Protein AF-0000000084494307 (afdb_homodimer)

Solvent-accessible surface area (backbone atoms only — not comparable to full-atom values): 35939 Å² total; per-residue (Å²): 130,50,44,63,58,52,41,9,64,71,63,70,48,52,48,65,57,44,48,26,59,75,65,64,46,75,89,60,88,68,55,70,68,59,48,49,44,45,53,48,37,30,60,74,57,58,40,46,86,53,78,73,48,44,49,54,67,60,49,61,71,74,54,86,65,75,80,67,48,26,34,32,35,36,42,49,52,87,57,37,36,58,29,54,65,43,22,40,18,48,48,18,24,50,55,45,28,48,76,68,68,30,41,54,34,57,38,52,45,73,43,48,77,32,56,68,51,30,52,48,46,35,60,74,69,37,44,45,24,38,39,34,46,51,87,63,61,64,71,52,50,56,57,44,52,73,74,29,47,52,30,30,33,67,50,85,70,58,94,58,89,48,19,31,37,38,58,60,46,30,60,53,32,20,51,51,43,46,53,44,42,74,73,66,51,68,45,57,27,37,37,36,40,32,85,40,89,44,69,68,23,26,66,66,25,48,44,48,45,8,40,50,49,24,34,54,76,71,71,43,75,81,53,71,89,40,52,43,79,25,62,76,34,43,68,41,24,20,53,49,45,35,48,48,50,69,72,33,71,88,72,62,49,42,28,34,44,18,68,26,40,62,40,33,46,22,26,48,39,28,40,46,76,68,72,43,46,64,23,81,55,34,18,39,33,23,27,54,55,44,76,61,34,71,43,41,80,56,25,46,12,21,29,38,49,60,38,40,57,49,16,27,50,44,36,50,51,40,50,34,32,58,69,62,76,42,88,67,56,50,74,45,72,46,71,71,44,81,44,87,35,46,14,51,54,65,78,76,122,129,52,44,64,60,53,40,10,63,72,62,70,48,53,48,65,56,45,46,26,60,74,63,63,46,75,88,59,88,69,56,70,67,58,49,51,44,43,53,49,37,30,62,74,56,59,40,45,85,53,76,71,47,44,50,53,64,59,46,62,71,74,54,88,65,75,80,68,45,26,33,32,34,38,43,49,53,88,58,36,36,58,29,54,63,43,24,40,19,49,50,17,24,49,54,46,28,49,76,68,68,31,42,53,33,59,38,52,46,73,42,48,76,32,57,66,51,29,50,48,47,35,60,76,67,38,45,45,24,38,39,34,46,50,86,63,60,65,71,51,50,56,57,45,52,74,74,29,48,53,31,29,34,67,50,85,71,56,93,58,88,48,18,31,38,36,57,59,46,30,61,52,32,19,50,51,41,46,54,43,41,75,72,65,51,66,43,58,27,37,37,36,41,30,86,40,90,43,69,68,23,26,65,66,24,49,44,48,45,6,41,51,49,24,33,53,76,70,72,43,75,80,53,72,88,40,53,44,76,24,61,75,34,43,67,41,24,22,52,50,46,36,47,48,49,70,74,33,72,88,72,62,48,42,27,34,45,18,65,25,40,61,40,32,45,22,26,50,39,28,38,45,76,68,73,44,46,66,24,81,53,35,18,38,33,22,27,53,53,45,76,62,34,72,40,40,78,56,25,44,10,21,29,37,48,60,37,40,57,49,16,28,50,45,34,50,50,40,51,34,33,58,70,63,76,42,89,67,57,50,74,45,72,48,73,70,44,82,43,85,36,45,14,52,53,65,77,75,122

Structure (mmCIF, N/CA/C/O backbone):
data_AF-0000000084494307-model_v1
#
loop_
_entity.id
_entity.type
_entity.pdbx_description
1 polymer 'LacI family transcriptional regulator'
#
loop_
_atom_site.group_PDB
_atom_site.id
_atom_site.type_symbol
_atom_site.label_atom_id
_atom_site.label_alt_id
_atom_site.label_comp_id
_atom_site.label_asym_id
_atom_site.label_entity_id
_atom_site.label_seq_id
_atom_site.pdbx_PDB_ins_code
_atom_site.Cartn_x
_atom_site.Cartn_y
_atom_site.Cartn_z
_atom_site.occupancy
_atom_site.B_iso_or_equiv
_atom_site.auth_seq_id
_atom_site.auth_comp_id
_atom_site.auth_asym_id
_atom_site.auth_atom_id
_atom_site.pdbx_PDB_model_num
ATOM 1 N N . MET A 1 1 ? 38.875 29.766 -3.797 1 49.78 1 MET A N 1
ATOM 2 C CA . MET A 1 1 ? 37.5 29.375 -3.969 1 49.78 1 MET A CA 1
ATOM 3 C C . MET A 1 1 ? 37.125 29.266 -5.445 1 49.78 1 MET A C 1
ATOM 5 O O . MET A 1 1 ? 37.406 30.188 -6.219 1 49.78 1 MET A O 1
ATOM 9 N N . THR A 1 2 ? 36.844 28.109 -5.812 1 67.44 2 THR A N 1
ATOM 10 C CA . THR A 1 2 ? 36.562 27.875 -7.227 1 67.44 2 THR A CA 1
ATOM 11 C C . THR A 1 2 ? 35.281 28.594 -7.656 1 67.44 2 THR A C 1
ATOM 13 O O . THR A 1 2 ? 34.281 28.531 -6.953 1 67.44 2 THR A O 1
ATOM 16 N N . ARG A 1 3 ? 35.344 29.469 -8.562 1 73.38 3 ARG A N 1
ATOM 17 C CA . ARG A 1 3 ? 34.219 30.234 -9.117 1 73.38 3 ARG A CA 1
ATOM 18 C C . ARG A 1 3 ? 33.719 29.609 -10.43 1 73.38 3 ARG A C 1
ATOM 20 O O . ARG A 1 3 ? 34.406 28.75 -10.992 1 73.38 3 ARG A O 1
ATOM 27 N N . LEU A 1 4 ? 32.531 30.031 -10.766 1 77.62 4 LEU A N 1
ATOM 28 C CA . LEU A 1 4 ? 31.969 29.562 -12.031 1 77.62 4 LEU A CA 1
ATOM 29 C C . LEU A 1 4 ? 32.938 29.781 -13.18 1 77.62 4 LEU A C 1
ATOM 31 O O . LEU A 1 4 ? 33.062 28.953 -14.078 1 77.62 4 LEU A O 1
ATOM 35 N N . LYS A 1 5 ? 33.688 30.875 -13.062 1 79.06 5 LYS A N 1
ATOM 36 C CA . LYS A 1 5 ? 34.656 31.234 -14.094 1 79.06 5 LYS A CA 1
ATOM 37 C C . LYS A 1 5 ? 35.781 30.219 -14.164 1 79.06 5 LYS A C 1
ATOM 39 O O . LYS A 1 5 ? 36.25 29.891 -15.258 1 79.06 5 LYS A O 1
ATOM 44 N N . ASP A 1 6 ? 36.156 29.703 -13.039 1 80.5 6 ASP A N 1
ATOM 45 C CA . ASP A 1 6 ? 37.25 28.734 -12.992 1 80.5 6 ASP A CA 1
ATOM 46 C C . ASP A 1 6 ? 36.812 27.422 -13.648 1 80.5 6 ASP A C 1
ATOM 48 O O . ASP A 1 6 ? 37.594 26.797 -14.367 1 80.5 6 ASP A O 1
ATOM 52 N N . ILE A 1 7 ? 35.594 27.062 -13.422 1 80.44 7 ILE A N 1
ATOM 53 C CA . ILE A 1 7 ? 35.031 25.859 -14.016 1 80.44 7 ILE A CA 1
ATOM 54 C C . ILE A 1 7 ? 34.938 26.031 -15.531 1 80.44 7 ILE A C 1
ATOM 56 O O . ILE A 1 7 ? 35.25 25.125 -16.297 1 80.44 7 ILE A O 1
ATOM 60 N N . ALA A 1 8 ? 34.531 27.172 -15.922 1 82.88 8 ALA A N 1
ATOM 61 C CA . ALA A 1 8 ? 34.406 27.484 -17.344 1 82.88 8 ALA A CA 1
ATOM 62 C C . ALA A 1 8 ? 35.75 27.406 -18.047 1 82.88 8 ALA A C 1
ATOM 64 O O . ALA A 1 8 ? 35.844 26.828 -19.141 1 82.88 8 ALA A O 1
ATOM 65 N N . GLU A 1 9 ? 36.688 27.906 -17.406 1 83.5 9 GLU A N 1
ATOM 66 C CA . GLU A 1 9 ? 38.031 27.875 -17.953 1 83.5 9 GLU A CA 1
ATOM 67 C C . GLU A 1 9 ? 38.594 26.453 -18 1 83.5 9 GLU A C 1
ATOM 69 O O . GLU A 1 9 ? 39.25 26.062 -18.953 1 83.5 9 GLU A O 1
ATOM 74 N N . TYR A 1 10 ? 38.219 25.734 -16.984 1 81.31 10 TYR A N 1
ATOM 75 C CA . TYR A 1 10 ? 38.688 24.375 -16.844 1 81.31 10 TYR A CA 1
ATOM 76 C C . TYR A 1 10 ? 38.094 23.469 -17.922 1 81.31 10 TYR A C 1
ATOM 78 O O . TYR A 1 10 ? 38.781 22.609 -18.484 1 81.31 10 TYR A O 1
ATOM 86 N N . VAL A 1 11 ? 36.812 23.641 -18.25 1 82.69 11 VAL A N 1
ATOM 87 C CA . VAL A 1 11 ? 36.062 22.797 -19.188 1 82.69 11 VAL A CA 1
ATOM 88 C C . VAL A 1 11 ? 36.156 23.375 -20.594 1 82.69 11 VAL A C 1
ATOM 90 O O . VAL A 1 11 ? 35.969 22.656 -21.578 1 82.69 11 VAL A O 1
ATOM 93 N N . GLY A 1 12 ? 36.5 24.688 -20.734 1 86.56 12 GLY A N 1
ATOM 94 C CA . GLY A 1 12 ? 36.594 25.359 -22.016 1 86.56 12 GLY A CA 1
ATOM 95 C C . GLY A 1 12 ? 35.25 25.797 -22.562 1 86.56 12 GLY A C 1
ATOM 96 O O . GLY A 1 12 ? 35 25.719 -23.766 1 86.56 12 GLY A O 1
ATOM 97 N N . VAL A 1 13 ? 34.375 26.062 -21.688 1 84.25 13 VAL A N 1
ATOM 98 C CA . VAL A 1 13 ? 33.062 26.547 -22.109 1 84.25 13 VAL A CA 1
ATOM 99 C C . VAL A 1 13 ? 32.812 27.922 -21.484 1 84.25 13 VAL A C 1
ATOM 101 O O . VAL A 1 13 ? 33.594 28.406 -20.672 1 84.25 13 VAL A O 1
ATOM 104 N N . SER A 1 14 ? 31.781 28.578 -21.922 1 82.12 14 SER A N 1
ATOM 105 C CA . SER A 1 14 ? 31.453 29.891 -21.391 1 82.12 14 SER A CA 1
ATOM 106 C C . SER A 1 14 ? 30.922 29.797 -19.969 1 82.12 14 SER A C 1
ATOM 108 O O . SER A 1 14 ? 30.406 28.766 -19.562 1 82.12 14 SER A O 1
ATOM 110 N N . ILE A 1 15 ? 31.078 30.859 -19.125 1 80.25 15 ILE A N 1
ATOM 111 C CA . ILE A 1 15 ? 30.562 30.938 -17.766 1 80.25 15 ILE A CA 1
ATOM 112 C C . ILE A 1 15 ? 29.047 30.734 -17.781 1 80.25 15 ILE A C 1
ATOM 114 O O . ILE A 1 15 ? 28.484 30.078 -16.906 1 80.25 15 ILE A O 1
ATOM 118 N N . SER A 1 16 ? 28.438 31.141 -18.781 1 77.88 16 SER A N 1
ATOM 119 C CA . SER A 1 16 ? 26.984 31 -18.922 1 77.88 16 SER A CA 1
ATOM 120 C C . SER A 1 16 ? 26.578 29.547 -19.109 1 77.88 16 SER A C 1
ATOM 122 O O . SER A 1 16 ? 25.562 29.094 -18.578 1 77.88 16 SER A O 1
ATOM 124 N N . THR A 1 17 ? 27.375 28.812 -19.844 1 79.19 17 THR A N 1
ATOM 125 C CA . THR A 1 17 ? 27.109 27.406 -20.062 1 79.19 17 THR A CA 1
ATOM 126 C C . THR A 1 17 ? 27.25 26.609 -18.766 1 79.19 17 THR A C 1
ATOM 128 O O . THR A 1 17 ? 26.422 25.75 -18.453 1 79.19 17 THR A O 1
ATOM 131 N N . VAL A 1 18 ? 28.344 26.984 -18 1 77.69 18 VAL A N 1
ATOM 132 C CA . VAL A 1 18 ? 28.562 26.312 -16.719 1 77.69 18 VAL A CA 1
ATOM 133 C C . VAL A 1 18 ? 27.406 26.641 -15.758 1 77.69 18 VAL A C 1
ATOM 135 O O . VAL A 1 18 ? 26.875 25.75 -15.102 1 77.69 18 VAL A O 1
ATOM 138 N N . SER A 1 19 ? 27.016 27.859 -15.734 1 72.31 19 SER A N 1
ATOM 139 C CA . SER A 1 19 ? 25.906 28.297 -14.883 1 72.31 19 SER A CA 1
ATOM 140 C C . SER A 1 19 ? 24.609 27.594 -15.242 1 72.31 19 SER A C 1
ATOM 142 O O . SER A 1 19 ? 23.875 27.141 -14.367 1 72.31 19 SER A O 1
ATOM 144 N N . ARG A 1 20 ? 24.469 27.453 -16.469 1 72.69 20 ARG A N 1
ATOM 145 C CA . ARG A 1 20 ? 23.234 26.812 -16.953 1 72.69 20 ARG A CA 1
ATOM 146 C C . ARG A 1 20 ? 23.203 25.344 -16.562 1 72.69 20 ARG A C 1
ATOM 148 O O . ARG A 1 20 ? 22.172 24.828 -16.156 1 72.69 20 ARG A O 1
ATOM 155 N N . VAL A 1 21 ? 24.328 24.766 -16.75 1 72.19 21 VAL A N 1
ATOM 156 C CA . VAL A 1 21 ? 24.406 23.344 -16.438 1 72.19 21 VAL A CA 1
ATOM 157 C C . VAL A 1 21 ? 24.266 23.141 -14.93 1 72.19 21 VAL A C 1
ATOM 159 O O . VAL A 1 21 ? 23.531 22.25 -14.492 1 72.19 21 VAL A O 1
ATOM 162 N N . ILE A 1 22 ? 24.906 24.062 -14.18 1 67.62 22 ILE A N 1
ATOM 163 C CA . ILE A 1 22 ? 24.922 23.953 -12.727 1 67.62 22 ILE A CA 1
ATOM 164 C C . ILE A 1 22 ? 23.547 24.312 -12.164 1 67.62 22 ILE A C 1
ATOM 166 O O . ILE A 1 22 ? 23.078 23.688 -11.211 1 67.62 22 ILE A O 1
ATOM 170 N N . GLN A 1 23 ? 22.953 25.203 -12.891 1 62.12 23 GLN A N 1
ATOM 171 C CA . GLN A 1 23 ? 21.641 25.672 -12.469 1 62.12 23 GLN A CA 1
ATOM 172 C C . GLN A 1 23 ? 20.531 24.859 -13.141 1 62.12 23 GLN A C 1
ATOM 174 O O . GLN A 1 23 ? 19.344 25.141 -12.961 1 62.12 23 GLN A O 1
ATOM 179 N N . ASN A 1 24 ? 20.875 23.828 -13.836 1 56.88 24 ASN A N 1
ATOM 180 C CA . ASN A 1 24 ? 19.984 22.953 -14.594 1 56.88 24 ASN A CA 1
ATOM 181 C C . ASN A 1 24 ? 19.016 23.75 -15.445 1 56.88 24 ASN A C 1
ATOM 183 O O . ASN A 1 24 ? 17.812 23.438 -15.492 1 56.88 24 ASN A O 1
ATOM 187 N N . ASP A 1 25 ? 19.469 24.797 -15.906 1 57.47 25 ASP A N 1
ATOM 188 C CA . ASP A 1 25 ? 18.703 25.609 -16.844 1 57.47 25 ASP A CA 1
ATOM 189 C C . ASP A 1 25 ? 18.578 24.906 -18.203 1 57.47 25 ASP A C 1
ATOM 191 O O . ASP A 1 25 ? 19.578 24.688 -18.875 1 57.47 25 ASP A O 1
ATOM 195 N N . GLN A 1 26 ? 17.406 24.344 -18.531 1 50.12 26 GLN A N 1
ATOM 196 C CA . GLN A 1 26 ? 17.172 23.578 -19.766 1 50.12 26 GLN A CA 1
ATOM 197 C C . GLN A 1 26 ? 16.828 24.516 -20.922 1 50.12 26 GLN A C 1
ATOM 199 O O . GLN A 1 26 ? 16.391 24.047 -21.984 1 50.12 26 GLN A O 1
ATOM 204 N N . THR A 1 27 ? 16.844 25.75 -20.859 1 56.22 27 THR A N 1
ATOM 205 C CA . THR A 1 27 ? 16.438 26.672 -21.922 1 56.22 27 THR A CA 1
ATOM 206 C C . THR A 1 27 ? 17.344 26.516 -23.141 1 56.22 27 THR A C 1
ATOM 208 O O . THR A 1 27 ? 16.906 26.797 -24.266 1 56.22 27 THR A O 1
ATOM 211 N N . ARG A 1 28 ? 18.656 26.156 -22.984 1 61.41 28 ARG A N 1
ATOM 212 C CA . ARG A 1 28 ? 19.531 25.844 -24.094 1 61.41 28 ARG A CA 1
ATOM 213 C C . ARG A 1 28 ? 20.234 24.516 -23.891 1 61.41 28 ARG A C 1
ATOM 215 O O . ARG A 1 28 ? 20.781 24.25 -22.828 1 61.41 28 ARG A O 1
ATOM 222 N N . ASN A 1 29 ? 20.078 23.578 -24.844 1 59.19 29 ASN A N 1
ATOM 223 C CA . ASN A 1 29 ? 20.594 22.203 -24.766 1 59.19 29 ASN A CA 1
ATOM 224 C C . ASN A 1 29 ? 22.109 22.188 -24.688 1 59.19 29 ASN A C 1
ATOM 226 O O . ASN A 1 29 ? 22.797 22.734 -25.562 1 59.19 29 ASN A O 1
ATOM 230 N N . VAL A 1 30 ? 22.672 21.953 -23.562 1 70.69 30 VAL A N 1
ATOM 231 C CA . VAL A 1 30 ? 24.094 21.625 -23.469 1 70.69 30 VAL A CA 1
ATOM 232 C C . VAL A 1 30 ? 24.281 20.125 -23.672 1 70.69 30 VAL A C 1
ATOM 234 O O . VAL A 1 30 ? 23.547 19.312 -23.109 1 70.69 30 VAL A O 1
ATOM 237 N N . ASN A 1 31 ? 25.062 19.75 -24.672 1 73.62 31 ASN A N 1
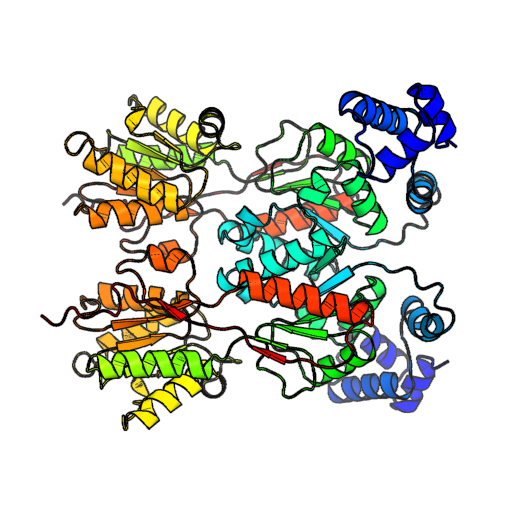ATOM 238 C CA . ASN A 1 31 ? 25.281 18.344 -25 1 73.62 31 ASN A CA 1
ATOM 239 C C . ASN A 1 31 ? 25.75 17.547 -23.781 1 73.62 31 ASN A C 1
ATOM 241 O O . ASN A 1 31 ? 26.375 18.094 -22.875 1 73.62 31 ASN A O 1
ATOM 245 N N . GLN A 1 32 ? 25.359 16.375 -23.703 1 70.94 32 GLN A N 1
ATOM 246 C CA . GLN A 1 32 ? 25.578 15.477 -22.562 1 70.94 32 GLN A CA 1
ATOM 247 C C . GLN A 1 32 ? 27.062 15.375 -22.234 1 70.94 32 GLN A C 1
ATOM 249 O O . GLN A 1 32 ? 27.438 15.297 -21.062 1 70.94 32 GLN A O 1
ATOM 254 N N . GLU A 1 33 ? 27.906 15.461 -23.25 1 74.31 33 GLU A N 1
ATOM 255 C CA . GLU A 1 33 ? 29.344 15.375 -23.031 1 74.31 33 GLU A CA 1
ATOM 256 C C . GLU A 1 33 ? 29.875 16.594 -22.281 1 74.31 33 GLU A C 1
ATOM 258 O O . GLU A 1 33 ? 30.672 16.453 -21.344 1 74.31 33 GLU A O 1
ATOM 263 N N . THR A 1 34 ? 29.406 17.719 -22.672 1 77.81 34 THR A N 1
ATOM 264 C CA . THR A 1 34 ? 29.812 18.969 -22.016 1 77.81 34 THR A CA 1
ATOM 265 C C . THR A 1 34 ? 29.266 19.031 -20.594 1 77.81 34 THR A C 1
ATOM 267 O O . THR A 1 34 ? 29.969 19.453 -19.672 1 77.81 34 THR A O 1
ATOM 270 N N . LYS A 1 35 ? 28.109 18.578 -20.406 1 75.31 35 LYS A N 1
ATOM 271 C CA . LYS A 1 35 ? 27.516 18.5 -19.078 1 75.31 35 LYS A CA 1
ATOM 272 C C . LYS A 1 35 ? 28.344 17.625 -18.141 1 75.31 35 LYS A C 1
ATOM 274 O O . LYS A 1 35 ? 28.609 18 -17 1 75.31 35 LYS A O 1
ATOM 279 N N . ALA A 1 36 ? 28.781 16.547 -18.688 1 71.5 36 ALA A N 1
ATOM 280 C CA . ALA A 1 36 ? 29.594 15.625 -17.906 1 71.5 36 ALA A CA 1
ATOM 281 C C . ALA A 1 36 ? 30.938 16.266 -17.531 1 71.5 36 ALA A C 1
ATOM 283 O O . ALA A 1 36 ? 31.391 16.141 -16.406 1 71.5 36 ALA A O 1
ATOM 284 N N . LYS A 1 37 ? 31.531 16.969 -18.438 1 77.38 37 LYS A N 1
ATOM 285 C CA . LYS A 1 37 ? 32.812 17.625 -18.203 1 77.38 37 LYS A CA 1
ATOM 286 C C . LYS A 1 37 ? 32.688 18.719 -17.156 1 77.38 37 LYS A C 1
ATOM 288 O O . LYS A 1 37 ? 33.562 18.891 -16.312 1 77.38 37 LYS A O 1
ATOM 293 N N . ILE A 1 38 ? 31.594 19.391 -17.234 1 76.25 38 ILE A N 1
ATOM 294 C CA . ILE A 1 38 ? 31.359 20.469 -16.281 1 76.25 38 ILE A CA 1
ATOM 295 C C . ILE A 1 38 ? 31.188 19.891 -14.875 1 76.25 38 ILE A C 1
ATOM 297 O O . ILE A 1 38 ? 31.812 20.375 -13.922 1 76.25 38 ILE A O 1
ATOM 301 N N . TRP A 1 39 ? 30.516 18.891 -14.844 1 72 39 TRP A N 1
ATOM 302 C CA . TRP A 1 39 ? 30.266 18.297 -13.531 1 72 39 TRP A CA 1
ATOM 303 C C . TRP A 1 39 ? 31.531 17.641 -12.992 1 72 39 TRP A C 1
ATOM 305 O O . TRP A 1 39 ? 31.812 17.703 -11.789 1 72 39 TRP A O 1
ATOM 315 N N . GLU A 1 40 ? 32.344 17.109 -13.852 1 70.94 40 GLU A N 1
ATOM 316 C CA . GLU A 1 40 ? 33.656 16.609 -13.477 1 70.94 40 GLU A CA 1
ATOM 317 C C . GLU A 1 40 ? 34.562 17.719 -12.961 1 70.94 40 GLU A C 1
ATOM 319 O O . GLU A 1 40 ? 35.25 17.547 -11.969 1 70.94 40 GLU A O 1
ATOM 324 N N . ALA A 1 41 ? 34.531 18.844 -13.562 1 73.19 41 ALA A N 1
ATOM 325 C CA . ALA A 1 41 ? 35.344 20 -13.164 1 73.19 41 ALA A CA 1
ATOM 326 C C . ALA A 1 41 ? 34.844 20.547 -11.82 1 73.19 41 ALA A C 1
ATOM 328 O O . ALA A 1 41 ? 35.656 20.953 -10.984 1 73.19 41 ALA A O 1
ATOM 329 N N . VAL A 1 42 ? 33.594 20.578 -11.695 1 68.44 42 VAL A N 1
ATOM 330 C CA . VAL A 1 42 ? 33 21.031 -10.438 1 68.44 42 VAL A CA 1
ATOM 331 C C . VAL A 1 42 ? 33.531 20.156 -9.289 1 68.44 42 VAL A C 1
ATOM 333 O O . VAL A 1 42 ? 33.906 20.672 -8.234 1 68.44 42 VAL A O 1
ATOM 336 N N . LYS A 1 43 ? 33.656 18.938 -9.609 1 61.78 43 LYS A N 1
ATOM 337 C CA . LYS A 1 43 ? 34.188 17.969 -8.648 1 61.78 43 LYS A CA 1
ATOM 338 C C . LYS A 1 43 ? 35.656 18.172 -8.398 1 61.78 43 LYS A C 1
ATOM 340 O O . LYS A 1 43 ? 36.125 18.219 -7.25 1 61.78 43 LYS A O 1
ATOM 345 N N . GLU A 1 44 ? 36.312 18.297 -9.398 1 66.75 44 GLU A N 1
ATOM 346 C CA . GLU A 1 44 ? 37.781 18.359 -9.336 1 66.75 44 GLU A CA 1
ATOM 347 C C . GLU A 1 44 ? 38.25 19.688 -8.734 1 66.75 44 GLU A C 1
ATOM 349 O O . GLU A 1 44 ? 39.219 19.719 -7.988 1 66.75 44 GLU A O 1
ATOM 354 N N . LEU A 1 45 ? 37.5 20.766 -9.047 1 67.38 45 LEU A N 1
ATOM 355 C CA . LEU A 1 45 ? 37.906 22.094 -8.609 1 67.38 45 LEU A CA 1
ATOM 356 C C . LEU A 1 45 ? 37.25 22.484 -7.305 1 67.38 45 LEU A C 1
ATOM 358 O O . LEU A 1 45 ? 37.531 23.531 -6.734 1 67.38 45 LEU A O 1
ATOM 362 N N . GLY A 1 46 ? 36.406 21.578 -6.941 1 56.66 46 GLY A N 1
ATOM 363 C CA . GLY A 1 46 ? 35.75 21.766 -5.66 1 56.66 46 GLY A CA 1
ATOM 364 C C . GLY A 1 46 ? 34.719 22.891 -5.668 1 56.66 46 GLY A C 1
ATOM 365 O O . GLY A 1 46 ? 34.594 23.625 -4.684 1 56.66 46 GLY A O 1
ATOM 366 N N . TYR A 1 47 ? 34.219 23.172 -6.832 1 58.22 47 TYR A N 1
ATOM 367 C CA . TYR A 1 47 ? 33.25 24.25 -6.945 1 58.22 47 TYR A CA 1
ATOM 368 C C . TYR A 1 47 ? 31.906 23.828 -6.328 1 58.22 47 TYR A C 1
ATOM 370 O O . TYR A 1 47 ? 31.391 22.75 -6.605 1 58.22 47 TYR A O 1
ATOM 378 N N . VAL A 1 48 ? 31.578 24.625 -5.441 1 50.28 48 VAL A N 1
ATOM 379 C CA . VAL A 1 48 ? 30.266 24.422 -4.816 1 50.28 48 VAL A CA 1
ATOM 380 C C . VAL A 1 48 ? 29.297 25.5 -5.293 1 50.28 48 VAL A C 1
ATOM 382 O O . VAL A 1 48 ? 29.531 26.688 -5.074 1 50.28 48 VAL A O 1
ATOM 385 N N . PRO A 1 49 ? 28.469 25.297 -6.234 1 45.31 49 PRO A N 1
ATOM 386 C CA . PRO A 1 49 ? 27.656 26.312 -6.902 1 45.31 49 PRO A CA 1
ATOM 387 C C . PRO A 1 49 ? 27.047 27.328 -5.926 1 45.31 49 PRO A C 1
ATOM 389 O O . PRO A 1 49 ? 27.094 28.531 -6.184 1 45.31 49 PRO A O 1
ATOM 392 N N . ASN A 1 50 ? 25.891 27.094 -5.289 1 41.41 50 ASN A N 1
ATOM 393 C CA . ASN A 1 50 ? 25.094 28.078 -4.559 1 41.41 50 ASN A CA 1
ATOM 394 C C . ASN A 1 50 ? 25.719 28.406 -3.213 1 41.41 50 ASN A C 1
ATOM 396 O O . ASN A 1 50 ? 26.484 27.609 -2.656 1 41.41 50 ASN A O 1
ATOM 400 N N . LYS A 1 51 ? 25.641 29.719 -2.74 1 39.09 51 LYS A N 1
ATOM 401 C CA . LYS A 1 51 ? 26.125 30.281 -1.484 1 39.09 51 LYS A CA 1
ATOM 402 C C . LYS A 1 51 ? 25.969 29.281 -0.338 1 39.09 51 LYS A C 1
ATOM 404 O O . LYS A 1 51 ? 26.828 29.188 0.533 1 39.09 51 LYS A O 1
ATOM 409 N N . HIS A 1 52 ? 24.875 28.594 -0.313 1 35.97 52 HIS A N 1
ATOM 410 C CA . HIS A 1 52 ? 24.578 27.688 0.792 1 35.97 52 HIS A CA 1
ATOM 411 C C . HIS A 1 52 ? 25.422 26.422 0.71 1 35.97 52 HIS A C 1
ATOM 413 O O . HIS A 1 52 ? 25.828 25.875 1.737 1 35.97 52 HIS A O 1
ATOM 419 N N . ALA A 1 53 ? 25.891 25.938 -0.423 1 38.19 53 ALA A N 1
ATOM 420 C CA . ALA A 1 53 ? 26.828 24.844 -0.651 1 38.19 53 ALA A CA 1
ATOM 421 C C . ALA A 1 53 ? 28.25 25.25 -0.24 1 38.19 53 ALA A C 1
ATOM 423 O O . ALA A 1 53 ? 29.016 24.422 0.265 1 38.19 53 ALA A O 1
ATOM 424 N N . ARG A 1 54 ? 28.609 26.375 -0.439 1 39.12 54 ARG A N 1
ATOM 425 C CA . ARG A 1 54 ? 29.891 26.891 0.036 1 39.12 54 ARG A CA 1
ATOM 426 C C . ARG A 1 54 ? 30.016 26.75 1.55 1 39.12 54 ARG A C 1
ATOM 428 O O . ARG A 1 54 ? 31.094 26.484 2.072 1 39.12 54 ARG A O 1
ATOM 435 N N . ASN A 1 55 ? 28.938 27.109 2.234 1 35.41 55 ASN A N 1
ATOM 436 C CA . ASN A 1 55 ? 28.969 26.922 3.68 1 35.41 55 ASN A CA 1
ATOM 437 C C . ASN A 1 55 ? 29.094 25.453 4.047 1 35.41 55 ASN A C 1
ATOM 439 O O . ASN A 1 55 ? 29.484 25.109 5.168 1 35.41 55 ASN A O 1
ATOM 443 N N . LEU A 1 56 ? 28.828 24.547 3.146 1 34 56 LEU A N 1
ATOM 444 C CA . LEU A 1 56 ? 28.953 23.109 3.402 1 34 56 LEU A CA 1
ATOM 445 C C . LEU A 1 56 ? 30.422 22.688 3.457 1 34 56 LEU A C 1
ATOM 447 O O . LEU A 1 56 ? 30.797 21.859 4.285 1 34 56 LEU A O 1
ATOM 451 N N . VAL A 1 57 ? 31.234 23.109 2.568 1 36.16 57 VAL A N 1
ATOM 452 C CA . VAL A 1 57 ? 32.656 22.781 2.646 1 36.16 57 VAL A CA 1
ATOM 453 C C . VAL A 1 57 ? 33.281 23.469 3.857 1 36.16 57 VAL A C 1
ATOM 455 O O . VAL A 1 57 ? 34.125 22.891 4.531 1 36.16 57 VAL A O 1
ATOM 458 N N . ALA A 1 58 ? 33.094 24.766 4.109 1 36.31 58 ALA A N 1
ATOM 459 C CA . ALA A 1 58 ? 33.656 25.438 5.281 1 36.31 58 ALA A CA 1
ATOM 460 C C . ALA A 1 58 ? 33.031 24.891 6.566 1 36.31 58 ALA A C 1
ATOM 462 O O . ALA A 1 58 ? 33.656 24.969 7.637 1 36.31 58 ALA A O 1
ATOM 463 N N . ASN A 1 59 ? 31.75 24.562 6.594 1 34.34 59 ASN A N 1
ATOM 464 C CA . ASN A 1 59 ? 31.219 23.984 7.82 1 34.34 59 ASN A CA 1
ATOM 465 C C . ASN A 1 59 ? 31.797 22.594 8.07 1 34.34 59 ASN A C 1
ATOM 467 O O . ASN A 1 59 ? 31.328 21.859 8.945 1 34.34 59 ASN A O 1
ATOM 471 N N . LYS A 1 60 ? 32.562 22.047 7.32 1 36.16 60 LYS A N 1
ATOM 472 C CA . LYS A 1 60 ? 33.344 20.922 7.793 1 36.16 60 LYS A CA 1
ATOM 473 C C . LYS A 1 60 ? 34.031 21.25 9.109 1 36.16 60 LYS A C 1
ATOM 475 O O . LYS A 1 60 ? 34.188 20.391 9.977 1 36.16 60 LYS A O 1
ATOM 480 N N . GLN A 1 61 ? 35 22.219 9.148 1 35.25 61 GLN A N 1
ATOM 481 C CA . GLN A 1 61 ? 35.906 22.422 10.281 1 35.25 61 GLN A CA 1
ATOM 482 C C . GLN A 1 61 ? 35.125 22.875 11.516 1 35.25 61 GLN A C 1
ATOM 484 O O . GLN A 1 61 ? 35.406 22.453 12.633 1 35.25 61 GLN A O 1
ATOM 489 N N . GLU A 1 62 ? 34.719 24.188 11.695 1 36.5 62 GLU A N 1
ATOM 490 C CA . GLU A 1 62 ? 34.156 24.609 12.984 1 36.5 62 GLU A CA 1
ATOM 491 C C . GLU A 1 62 ? 32.781 23.984 13.211 1 36.5 62 GLU A C 1
ATOM 493 O O . GLU A 1 62 ? 31.797 24.406 12.609 1 36.5 62 GLU A O 1
ATOM 498 N N . LYS A 1 63 ? 32.531 22.812 13.367 1 40.62 63 LYS A N 1
ATOM 499 C CA . LYS A 1 63 ? 31.516 21.875 13.82 1 40.62 63 LYS A CA 1
ATOM 500 C C . LYS A 1 63 ? 30.531 22.547 14.766 1 40.62 63 LYS A C 1
ATOM 502 O O . LYS A 1 63 ? 30.547 22.281 15.969 1 40.62 63 LYS A O 1
ATOM 507 N N . ASN A 1 64 ? 30.562 23.672 15.047 1 39.44 64 ASN A N 1
ATOM 508 C CA . ASN A 1 64 ? 29.5 24.031 15.984 1 39.44 64 ASN A CA 1
ATOM 509 C C . ASN A 1 64 ? 28.156 23.469 15.555 1 39.44 64 ASN A C 1
ATOM 511 O O . ASN A 1 64 ? 27.375 24.156 14.906 1 39.44 64 ASN A O 1
ATOM 515 N N . SER A 1 65 ? 28.062 22.203 14.766 1 49.44 65 SER A N 1
ATOM 516 C CA . SER A 1 65 ? 27.359 21.297 13.859 1 49.44 65 SER A CA 1
ATOM 517 C C . SER A 1 65 ? 25.969 20.938 14.391 1 49.44 65 SER A C 1
ATOM 519 O O . SER A 1 65 ? 25.844 20.078 15.266 1 49.44 65 SER A O 1
ATOM 521 N N . ILE A 1 66 ? 25.172 21.781 14.539 1 61.69 66 ILE A N 1
ATOM 522 C CA . ILE A 1 66 ? 23.828 21.531 15.062 1 61.69 66 ILE A CA 1
ATOM 523 C C . ILE A 1 66 ? 23.188 20.391 14.266 1 61.69 66 ILE A C 1
ATOM 525 O O . ILE A 1 66 ? 23.031 20.484 13.047 1 61.69 66 ILE A O 1
ATOM 529 N N . ARG A 1 67 ? 23.172 19.203 14.914 1 79.5 67 ARG A N 1
ATOM 530 C CA . ARG A 1 67 ? 22.469 18.047 14.375 1 79.5 67 ARG A CA 1
ATOM 531 C C . ARG A 1 67 ? 21.047 18.406 13.953 1 79.5 67 ARG A C 1
ATOM 533 O O . ARG A 1 67 ? 20.344 19.109 14.68 1 79.5 67 ARG A O 1
ATOM 540 N N . THR A 1 68 ? 20.797 18.078 12.609 1 79.25 68 THR A N 1
ATOM 541 C CA . THR A 1 68 ? 19.438 18.344 12.125 1 79.25 68 THR A CA 1
ATOM 542 C C . THR A 1 68 ? 18.516 17.188 12.453 1 79.25 68 THR A C 1
ATOM 544 O O . THR A 1 68 ? 17.297 17.328 12.398 1 79.25 68 THR A O 1
ATOM 547 N N . MET A 1 69 ? 19.031 16.047 12.75 1 85.94 69 MET A N 1
ATOM 548 C CA . MET A 1 69 ? 18.312 14.828 13.078 1 85.94 69 MET A CA 1
ATOM 549 C C . MET A 1 69 ? 17.375 14.422 11.945 1 85.94 69 MET A C 1
ATOM 551 O O . MET A 1 69 ? 16.219 14.047 12.188 1 85.94 69 MET A O 1
ATOM 555 N N . LYS A 1 70 ? 17.906 14.586 10.672 1 85.75 70 LYS A N 1
ATOM 556 C CA . LYS A 1 70 ? 17.094 14.273 9.492 1 85.75 70 LYS A CA 1
ATOM 557 C C . LYS A 1 70 ? 17.75 13.164 8.656 1 85.75 70 LYS A C 1
ATOM 559 O O . LYS A 1 70 ? 18.938 13.227 8.352 1 85.75 70 LYS A O 1
ATOM 564 N N . ILE A 1 71 ? 16.922 12.18 8.398 1 90.31 71 ILE A N 1
ATOM 565 C CA . ILE A 1 71 ? 17.359 11.094 7.523 1 90.31 71 ILE A CA 1
ATOM 566 C C . ILE A 1 71 ? 16.547 11.117 6.23 1 90.31 71 ILE A C 1
ATOM 568 O O . ILE A 1 71 ? 15.328 11.312 6.254 1 90.31 71 ILE A O 1
ATOM 572 N N . GLY A 1 72 ? 17.25 11.055 5.105 1 85.5 72 GLY A N 1
ATOM 573 C CA . GLY A 1 72 ? 16.578 10.992 3.82 1 85.5 72 GLY A CA 1
ATOM 574 C C . GLY A 1 72 ? 16.266 9.57 3.381 1 85.5 72 GLY A C 1
ATOM 575 O O . GLY A 1 72 ? 17.031 8.648 3.684 1 85.5 72 GLY A O 1
ATOM 576 N N . TRP A 1 73 ? 15.125 9.492 2.777 1 81.19 73 TRP A N 1
ATOM 577 C CA . TRP A 1 73 ? 14.711 8.234 2.164 1 81.19 73 TRP A CA 1
ATOM 578 C C . TRP A 1 73 ? 14.43 8.422 0.675 1 81.19 73 TRP A C 1
ATOM 580 O O . TRP A 1 73 ? 13.68 9.32 0.285 1 81.19 73 TRP A O 1
ATOM 590 N N . VAL A 1 74 ? 15.203 7.609 -0.106 1 73.31 74 VAL A N 1
ATOM 591 C CA . VAL A 1 74 ? 15.016 7.68 -1.551 1 73.31 74 VAL A CA 1
ATOM 592 C C . VAL A 1 74 ? 14.281 6.43 -2.039 1 73.31 74 VAL A C 1
ATOM 594 O O . VAL A 1 74 ? 14.773 5.312 -1.877 1 73.31 74 VAL A O 1
ATOM 597 N N . ALA A 1 75 ? 13.07 6.543 -2.266 1 62 75 ALA A N 1
ATOM 598 C CA . ALA A 1 75 ? 12.32 5.438 -2.85 1 62 75 ALA A CA 1
ATOM 599 C C . ALA A 1 75 ? 11.586 5.883 -4.113 1 62 75 ALA A C 1
ATOM 601 O O . ALA A 1 75 ? 11.141 7.027 -4.211 1 62 75 ALA A O 1
ATOM 602 N N . ASN A 1 76 ? 11.836 5.105 -5.211 1 54.66 76 ASN A N 1
ATOM 603 C CA . ASN A 1 76 ? 10.93 5.363 -6.32 1 54.66 76 ASN A CA 1
ATOM 604 C C . ASN A 1 76 ? 9.477 5.102 -5.934 1 54.66 76 ASN A C 1
ATOM 606 O O . ASN A 1 76 ? 9.094 3.959 -5.66 1 54.66 76 ASN A O 1
ATOM 610 N N . PRO A 1 77 ? 8.75 6.164 -5.578 1 48.94 77 PRO A N 1
ATOM 611 C CA . PRO A 1 77 ? 7.379 6.023 -5.086 1 48.94 77 PRO A CA 1
ATOM 612 C C . PRO A 1 77 ? 6.512 5.156 -6 1 48.94 77 PRO A C 1
ATOM 614 O O . PRO A 1 77 ? 5.586 4.492 -5.527 1 48.94 77 PRO A O 1
ATOM 617 N N . LYS A 1 78 ? 6.742 5.246 -7.371 1 50.03 78 LYS A N 1
ATOM 618 C CA . LYS A 1 78 ? 5.828 4.562 -8.281 1 50.03 78 LYS A CA 1
ATOM 619 C C . LYS A 1 78 ? 5.734 3.074 -7.953 1 50.03 78 LYS A C 1
ATOM 621 O O . LYS A 1 78 ? 4.691 2.451 -8.164 1 50.03 78 LYS A O 1
ATOM 626 N N . GLN A 1 79 ? 6.785 2.643 -7.504 1 52.72 79 GLN A N 1
ATOM 627 C CA . GLN A 1 79 ? 6.789 1.208 -7.242 1 52.72 79 GLN A CA 1
ATOM 628 C C . GLN A 1 79 ? 6.617 0.92 -5.754 1 52.72 79 GLN A C 1
ATOM 630 O O . GLN A 1 79 ? 5.836 0.045 -5.371 1 52.72 79 GLN A O 1
ATOM 635 N N . ALA A 1 80 ? 7.305 1.75 -5 1 47.03 80 ALA A N 1
ATOM 636 C CA . ALA A 1 80 ? 7.441 1.425 -3.584 1 47.03 80 ALA A CA 1
ATOM 637 C C . ALA A 1 80 ? 6.145 1.701 -2.83 1 47.03 80 ALA A C 1
ATOM 639 O O . ALA A 1 80 ? 5.727 0.903 -1.988 1 47.03 80 ALA A O 1
ATOM 640 N N . GLU A 1 81 ? 5.488 2.773 -3.234 1 50.97 81 GLU A N 1
ATOM 641 C CA . GLU A 1 81 ? 4.391 3.229 -2.391 1 50.97 81 GLU A CA 1
ATOM 642 C C . GLU A 1 81 ? 3.152 2.354 -2.578 1 50.97 81 GLU A C 1
ATOM 644 O O . GLU A 1 81 ? 2.359 2.184 -1.651 1 50.97 81 GLU A O 1
ATOM 649 N N . MET A 1 82 ? 3.242 1.74 -3.721 1 60.78 82 MET A N 1
ATOM 650 C CA . MET A 1 82 ? 2.018 0.991 -3.984 1 60.78 82 MET A CA 1
ATOM 651 C C . MET A 1 82 ? 2.199 -0.485 -3.643 1 60.78 82 MET A C 1
ATOM 653 O O . MET A 1 82 ? 1.229 -1.245 -3.623 1 60.78 82 MET A O 1
ATOM 657 N N . ASN A 1 83 ? 3.408 -0.662 -3.354 1 74.44 83 ASN A N 1
ATOM 658 C CA . ASN A 1 83 ? 3.684 -2.051 -3.002 1 74.44 83 ASN A CA 1
ATOM 659 C C . ASN A 1 83 ? 3.705 -2.252 -1.489 1 74.44 83 ASN A C 1
ATOM 661 O O . ASN A 1 83 ? 4.547 -1.68 -0.794 1 74.44 83 ASN A O 1
ATOM 665 N N . PRO A 1 84 ? 2.729 -3.072 -1.003 1 81.5 84 PRO A N 1
ATOM 666 C CA . PRO A 1 84 ? 2.631 -3.287 0.442 1 81.5 84 PRO A CA 1
ATOM 667 C C . PRO A 1 84 ? 3.941 -3.775 1.057 1 81.5 84 PRO A C 1
ATOM 669 O O . PRO A 1 84 ? 4.172 -3.588 2.254 1 81.5 84 PRO A O 1
ATOM 672 N N . TYR A 1 85 ? 4.805 -4.344 0.234 1 84.06 85 TYR A N 1
ATOM 673 C CA . TYR A 1 85 ? 6.113 -4.793 0.701 1 84.06 85 TYR A CA 1
ATOM 674 C C . TYR A 1 85 ? 6.922 -3.629 1.257 1 84.06 85 TYR A C 1
ATOM 676 O O . TYR A 1 85 ? 7.438 -3.699 2.375 1 84.06 85 TYR A O 1
ATOM 684 N N . PHE A 1 86 ? 6.906 -2.572 0.628 1 81.88 86 PHE A N 1
ATOM 685 C CA . PHE A 1 86 ? 7.727 -1.426 1 1 81.88 86 PHE A CA 1
ATOM 686 C C . PHE A 1 86 ? 7.051 -0.606 2.092 1 81.88 86 PHE A C 1
ATOM 688 O O . PHE A 1 86 ? 7.723 0.02 2.912 1 81.88 86 PHE A O 1
ATOM 695 N N . ALA A 1 87 ? 5.762 -0.658 2.074 1 80.75 87 ALA A N 1
ATOM 696 C CA . ALA A 1 87 ? 5.023 0.093 3.086 1 80.75 87 ALA A CA 1
ATOM 697 C C . ALA A 1 87 ? 5.383 -0.379 4.492 1 80.75 87 ALA A C 1
ATOM 699 O O . ALA A 1 87 ? 5.531 0.434 5.406 1 80.75 87 ALA A O 1
ATOM 700 N N . THR A 1 88 ? 5.484 -1.671 4.648 1 85.31 88 THR A N 1
ATOM 701 C CA . THR A 1 88 ? 5.828 -2.236 5.949 1 85.31 88 THR A CA 1
ATOM 702 C C . THR A 1 88 ? 7.266 -1.884 6.328 1 85.31 88 THR A C 1
ATOM 704 O O . THR A 1 88 ? 7.551 -1.6 7.492 1 85.31 88 THR A O 1
ATOM 707 N N . ILE A 1 89 ? 8.133 -1.898 5.355 1 87.5 89 ILE A N 1
ATOM 708 C CA . ILE A 1 89 ? 9.516 -1.496 5.586 1 87.5 89 ILE A CA 1
ATOM 709 C C . ILE A 1 89 ? 9.562 -0.038 6.035 1 87.5 89 ILE A C 1
ATOM 711 O O . ILE A 1 89 ? 10.258 0.301 6.996 1 87.5 89 ILE A O 1
ATOM 715 N N . TYR A 1 90 ? 8.867 0.771 5.363 1 83.44 90 TYR A N 1
ATOM 716 C CA . TYR A 1 90 ? 8.789 2.191 5.684 1 83.44 90 TYR A CA 1
ATOM 717 C C . TYR A 1 90 ? 8.336 2.404 7.121 1 83.44 90 TYR A C 1
ATOM 719 O O . TYR A 1 90 ? 8.867 3.262 7.828 1 83.44 90 TYR A O 1
ATOM 727 N N . THR A 1 91 ? 7.359 1.643 7.516 1 83.31 91 THR A N 1
ATOM 728 C CA . THR A 1 91 ? 6.844 1.751 8.875 1 83.31 91 THR A CA 1
ATOM 729 C C . THR A 1 91 ? 7.934 1.438 9.891 1 83.31 91 THR A C 1
ATOM 731 O O . THR A 1 91 ? 8.055 2.121 10.914 1 83.31 91 THR A O 1
ATOM 734 N N . GLY A 1 92 ? 8.648 0.42 9.609 1 88.5 92 GLY A N 1
ATOM 735 C CA . GLY A 1 92 ? 9.766 0.086 10.484 1 88.5 92 GLY A CA 1
ATOM 736 C C . GLY A 1 92 ? 10.789 1.194 10.586 1 88.5 92 GLY A C 1
ATOM 737 O O . GLY A 1 92 ? 11.289 1.489 11.68 1 88.5 92 GLY A O 1
ATOM 738 N N . ILE A 1 93 ? 11.062 1.809 9.453 1 89.88 93 ILE A N 1
ATOM 739 C CA . ILE A 1 93 ? 12.016 2.914 9.406 1 89.88 93 ILE A CA 1
ATOM 740 C C . ILE A 1 93 ? 11.484 4.086 10.227 1 89.88 93 ILE A C 1
ATOM 742 O O . ILE A 1 93 ? 12.172 4.602 11.109 1 89.88 93 ILE A O 1
ATOM 746 N N . ARG A 1 94 ? 10.398 4.441 9.922 1 83.69 94 ARG A N 1
ATOM 747 C CA . ARG A 1 94 ? 9.766 5.605 10.539 1 83.69 94 ARG A CA 1
ATOM 748 C C . ARG A 1 94 ? 9.688 5.445 12.055 1 83.69 94 ARG A C 1
ATOM 750 O O . ARG A 1 94 ? 10.039 6.359 12.797 1 83.69 94 ARG A O 1
ATOM 757 N N . ASP A 1 95 ? 9.18 4.305 12.531 1 84.69 95 ASP A N 1
ATOM 758 C CA . ASP A 1 95 ? 9.008 4.066 13.961 1 84.69 95 ASP A CA 1
ATOM 759 C C . ASP A 1 95 ? 10.352 4.137 14.695 1 84.69 95 ASP A C 1
ATOM 761 O O . ASP A 1 95 ? 10.445 4.727 15.773 1 84.69 95 ASP A O 1
ATOM 765 N N . ALA A 1 96 ? 11.297 3.559 14.094 1 91 96 ALA A N 1
ATOM 766 C CA . ALA A 1 96 ? 12.625 3.547 14.711 1 91 96 ALA A CA 1
ATOM 767 C C . ALA A 1 96 ? 13.211 4.953 14.773 1 91 96 ALA A C 1
ATOM 769 O O . ALA A 1 96 ? 13.82 5.332 15.781 1 91 96 ALA A O 1
ATOM 770 N N . LEU A 1 97 ? 13.039 5.719 13.734 1 89.5 97 LEU A N 1
ATOM 771 C CA . LEU A 1 97 ? 13.547 7.086 13.711 1 89.5 97 LEU A CA 1
ATOM 772 C C . LEU A 1 97 ? 12.805 7.965 14.703 1 89.5 97 LEU A C 1
ATOM 774 O O . LEU A 1 97 ? 13.422 8.727 15.453 1 89.5 97 LEU A O 1
ATOM 778 N N . ALA A 1 98 ? 11.555 7.82 14.68 1 80.25 98 ALA A N 1
ATOM 779 C CA . ALA A 1 98 ? 10.727 8.633 15.57 1 80.25 98 ALA A CA 1
ATOM 780 C C . ALA A 1 98 ? 11.094 8.391 17.031 1 80.25 98 ALA A C 1
ATOM 782 O O . ALA A 1 98 ? 11.156 9.336 17.828 1 80.25 98 ALA A O 1
ATOM 783 N N . LYS A 1 99 ? 11.32 7.176 17.375 1 83.69 99 LYS A N 1
ATOM 784 C CA . LYS A 1 99 ? 11.672 6.797 18.734 1 83.69 99 LYS A CA 1
ATOM 785 C C . LYS A 1 99 ? 12.992 7.445 19.172 1 83.69 99 LYS A C 1
ATOM 787 O O . LYS A 1 99 ? 13.266 7.566 20.359 1 83.69 99 LYS A O 1
ATOM 792 N N . ASN A 1 100 ? 13.758 7.887 18.219 1 86.25 100 ASN A N 1
ATOM 793 C CA . ASN A 1 100 ? 15.07 8.461 18.5 1 86.25 100 ASN A CA 1
ATOM 794 C C . ASN A 1 100 ? 15.133 9.93 18.094 1 86.25 100 ASN A C 1
ATOM 796 O O . ASN A 1 100 ? 16.219 10.469 17.859 1 86.25 100 ASN A O 1
ATOM 800 N N . ASP A 1 101 ? 13.938 10.477 17.797 1 79.31 101 ASP A N 1
ATOM 801 C CA . ASP A 1 101 ? 13.75 11.898 17.547 1 79.31 101 ASP A CA 1
ATOM 802 C C . ASP A 1 101 ? 14.352 12.305 16.203 1 79.31 101 ASP A C 1
ATOM 804 O O . ASP A 1 101 ? 14.828 13.43 16.031 1 79.31 101 ASP A O 1
ATOM 808 N N . TYR A 1 102 ? 14.484 11.328 15.336 1 83.56 102 TYR A N 1
ATOM 809 C CA . TYR A 1 102 ? 14.852 11.617 13.953 1 83.56 102 TYR A CA 1
ATOM 810 C C . TYR A 1 102 ? 13.609 11.836 13.094 1 83.56 102 TYR A C 1
ATOM 812 O O . TYR A 1 102 ? 12.562 11.242 13.352 1 83.56 102 TYR A O 1
ATOM 820 N N . SER A 1 103 ? 13.82 12.703 12.07 1 79.12 103 SER A N 1
ATOM 821 C CA . SER A 1 103 ? 12.773 12.883 11.062 1 79.12 103 SER A CA 1
ATOM 822 C C . SER A 1 103 ? 13.156 12.211 9.742 1 79.12 103 SER A C 1
ATOM 824 O O . SER A 1 103 ? 14.328 12.156 9.383 1 79.12 103 SER A O 1
ATOM 826 N N . LEU A 1 104 ? 12.117 11.75 9.133 1 82.5 104 LEU A N 1
ATOM 827 C CA . LEU A 1 104 ? 12.32 11.125 7.828 1 82.5 104 LEU A CA 1
ATOM 828 C C . LEU A 1 104 ? 11.859 12.047 6.703 1 82.5 104 LEU A C 1
ATOM 830 O O . LEU A 1 104 ? 10.734 12.539 6.719 1 82.5 104 LEU A O 1
ATOM 834 N N . ILE A 1 105 ? 12.812 12.219 5.754 1 77.25 105 ILE A N 1
ATOM 835 C CA . ILE A 1 105 ? 12.523 13.094 4.621 1 77.25 105 ILE A CA 1
ATOM 836 C C . ILE A 1 105 ? 12.492 12.281 3.334 1 77.25 105 ILE A C 1
ATOM 838 O O . ILE A 1 105 ? 13.414 11.508 3.053 1 77.25 105 ILE A O 1
ATOM 842 N N . SER A 1 106 ? 11.375 12.391 2.652 1 75.44 106 SER A N 1
ATOM 843 C CA . SER A 1 106 ? 11.281 11.695 1.374 1 75.44 106 SER A CA 1
ATOM 844 C C . SER A 1 106 ? 11.945 12.5 0.259 1 75.44 106 SER A C 1
ATOM 846 O O . SER A 1 106 ? 11.648 13.688 0.085 1 75.44 106 SER A O 1
ATOM 848 N N . ILE A 1 107 ? 12.875 11.773 -0.413 1 70.44 107 ILE A N 1
ATOM 849 C CA . ILE A 1 107 ? 13.555 12.367 -1.562 1 70.44 107 ILE A CA 1
ATOM 850 C C . ILE A 1 107 ? 13.18 11.602 -2.83 1 70.44 107 ILE A C 1
ATOM 852 O O . ILE A 1 107 ? 13.102 10.375 -2.824 1 70.44 107 ILE A O 1
ATOM 856 N N . THR A 1 108 ? 12.734 12.312 -3.844 1 62.78 108 THR A N 1
ATOM 857 C CA . THR A 1 108 ? 12.297 11.648 -5.062 1 62.78 108 THR A CA 1
ATOM 858 C C . THR A 1 108 ? 13.5 11.211 -5.902 1 62.78 108 THR A C 1
ATOM 860 O O . THR A 1 108 ? 14.602 11.727 -5.73 1 62.78 108 THR A O 1
ATOM 863 N N . LYS A 1 109 ? 13.164 10.164 -6.68 1 59.75 109 LYS A N 1
ATOM 864 C CA . LYS A 1 109 ? 14.203 9.672 -7.578 1 59.75 109 LYS A CA 1
ATOM 865 C C . LYS A 1 109 ? 14.664 10.758 -8.539 1 59.75 109 LYS A C 1
ATOM 867 O O . LYS A 1 109 ? 15.852 10.844 -8.875 1 59.75 109 LYS A O 1
ATOM 872 N N . ASP A 1 110 ? 13.68 11.43 -8.969 1 58.22 110 ASP A N 1
ATOM 873 C CA . ASP A 1 110 ? 14.023 12.469 -9.93 1 58.22 110 ASP A CA 1
ATOM 874 C C . ASP A 1 110 ? 15.008 13.477 -9.328 1 58.22 110 ASP A C 1
ATOM 876 O O . ASP A 1 110 ? 15.922 13.945 -10.008 1 58.22 110 ASP A O 1
ATOM 880 N N . GLU A 1 111 ? 14.82 13.672 -8.109 1 58.81 111 GLU A N 1
ATOM 881 C CA . GLU A 1 111 ? 15.773 14.531 -7.406 1 58.81 111 GLU A CA 1
ATOM 882 C C . GLU A 1 111 ? 17.141 13.875 -7.312 1 58.81 111 GLU A C 1
ATOM 884 O O . GLU A 1 111 ? 18.172 14.562 -7.312 1 58.81 111 GLU A O 1
ATOM 889 N N . LEU A 1 112 ? 16.953 12.523 -7.355 1 58 112 LEU A N 1
ATOM 890 C CA . LEU A 1 112 ? 18.172 11.734 -7.219 1 58 112 LEU A CA 1
ATOM 891 C C . LEU A 1 112 ? 18.953 11.695 -8.531 1 58 112 LEU A C 1
ATOM 893 O O . LEU A 1 112 ? 20.188 11.688 -8.531 1 58 112 LEU A O 1
ATOM 897 N N . GLU A 1 113 ? 18.156 11.523 -9.547 1 57.44 113 GLU A N 1
ATOM 898 C CA . GLU A 1 113 ? 18.812 11.25 -10.82 1 57.44 113 GLU A CA 1
ATOM 899 C C . GLU A 1 113 ? 19.578 12.469 -11.32 1 57.44 113 GLU A C 1
ATOM 901 O O . GLU A 1 113 ? 20.281 12.398 -12.336 1 57.44 113 GLU A O 1
ATOM 906 N N . ASN A 1 114 ? 19.406 13.516 -10.602 1 59.16 114 ASN A N 1
ATOM 907 C CA . ASN A 1 114 ? 20.281 14.672 -10.812 1 59.16 114 ASN A CA 1
ATOM 908 C C . ASN A 1 114 ? 21.203 14.906 -9.617 1 59.16 114 ASN A C 1
ATOM 910 O O . ASN A 1 114 ? 20.766 15.406 -8.578 1 59.16 114 ASN A O 1
ATOM 914 N N . GLU A 1 115 ? 22.391 14.344 -9.836 1 58.78 115 GLU A N 1
ATOM 915 C CA . GLU A 1 115 ? 23.359 14.344 -8.742 1 58.78 115 GLU A CA 1
ATOM 916 C C . GLU A 1 115 ? 23.406 15.703 -8.047 1 58.78 115 GLU A C 1
ATOM 918 O O . GLU A 1 115 ? 23.391 15.773 -6.82 1 58.78 115 GLU A O 1
ATOM 923 N N . ALA A 1 116 ? 23.438 16.641 -8.883 1 57.16 116 ALA A N 1
ATOM 924 C CA . ALA A 1 116 ? 23.594 17.984 -8.336 1 57.16 116 ALA A CA 1
ATOM 925 C C . ALA A 1 116 ? 22.375 18.375 -7.508 1 57.16 116 ALA A C 1
ATOM 927 O O . ALA A 1 116 ? 22.516 18.984 -6.438 1 57.16 116 ALA A O 1
ATOM 928 N N . LEU A 1 117 ? 21.328 17.969 -8.023 1 63.84 117 LEU A N 1
ATOM 929 C CA . LEU A 1 117 ? 20.094 18.328 -7.336 1 63.84 117 LEU A CA 1
ATOM 930 C C . LEU A 1 117 ? 19.969 17.547 -6.023 1 63.84 117 LEU A C 1
ATOM 932 O O . LEU A 1 117 ? 19.5 18.094 -5.023 1 63.84 117 LEU A O 1
ATOM 936 N N . LEU A 1 118 ? 20.422 16.453 -6.125 1 67.56 118 LEU A N 1
ATOM 937 C CA . LEU A 1 118 ? 20.359 15.609 -4.934 1 67.56 118 LEU A CA 1
ATOM 938 C C . LEU A 1 118 ? 21.219 16.172 -3.816 1 67.56 118 LEU A C 1
ATOM 940 O O . LEU A 1 118 ? 20.766 16.297 -2.676 1 67.56 118 LEU A O 1
ATOM 944 N N . LEU A 1 119 ? 22.406 16.516 -4.191 1 63.97 119 LEU A N 1
ATOM 945 C CA . LEU A 1 119 ? 23.312 17.047 -3.184 1 63.97 119 LEU A CA 1
ATOM 946 C C . LEU A 1 119 ? 22.812 18.359 -2.613 1 63.97 119 LEU A C 1
ATOM 948 O O . LEU A 1 119 ? 22.938 18.609 -1.411 1 63.97 119 LEU A O 1
ATOM 952 N N . LYS A 1 120 ? 22.328 19.078 -3.551 1 64.81 120 LYS A N 1
ATOM 953 C CA . LYS A 1 120 ? 21.734 20.328 -3.111 1 64.81 120 LYS A CA 1
ATOM 954 C C . LYS A 1 120 ? 20.609 20.094 -2.1 1 64.81 120 LYS A C 1
ATOM 956 O O . LYS A 1 120 ? 20.562 20.75 -1.058 1 64.81 120 LYS A O 1
ATOM 961 N N . THR A 1 121 ? 19.875 19.125 -2.428 1 68.25 121 THR A N 1
ATOM 962 C CA . THR A 1 121 ? 18.75 18.797 -1.567 1 68.25 121 THR A CA 1
ATOM 963 C C . THR A 1 121 ? 19.234 18.297 -0.209 1 68.25 121 THR A C 1
ATOM 965 O O . THR A 1 121 ? 18.719 18.719 0.831 1 68.25 121 THR A O 1
ATOM 968 N N . ILE A 1 122 ? 20.219 17.516 -0.263 1 72.19 122 ILE A N 1
ATOM 969 C CA . ILE A 1 122 ? 20.766 16.922 0.951 1 72.19 122 ILE A CA 1
ATOM 970 C C . ILE A 1 122 ? 21.312 18.031 1.855 1 72.19 122 ILE A C 1
ATOM 972 O O . ILE A 1 122 ? 21.047 18.031 3.061 1 72.19 122 ILE A O 1
ATOM 976 N N . HIS A 1 123 ? 21.922 18.891 1.253 1 67.81 123 HIS A N 1
ATOM 977 C CA . HIS A 1 123 ? 22.562 19.953 2.012 1 67.81 123 HIS A CA 1
ATOM 978 C C . HIS A 1 123 ? 21.531 20.969 2.508 1 67.81 123 HIS A C 1
ATOM 980 O O . HIS A 1 123 ? 21.562 21.375 3.674 1 67.81 123 HIS A O 1
ATOM 986 N N . GLU A 1 124 ? 20.688 21.297 1.61 1 66.19 124 GLU A N 1
ATOM 987 C CA . GLU A 1 124 ? 19.703 22.328 1.944 1 66.19 124 GLU A CA 1
ATOM 988 C C . GLU A 1 124 ? 18.734 21.828 3.023 1 66.19 124 GLU A C 1
ATOM 990 O O . GLU A 1 124 ? 18.328 22.594 3.895 1 66.19 124 GLU A O 1
ATOM 995 N N . LEU A 1 125 ? 18.531 20.578 2.916 1 70.25 125 LEU A N 1
ATOM 996 C CA . LEU A 1 125 ? 17.547 20.047 3.857 1 70.25 125 LEU A CA 1
ATOM 997 C C . LEU A 1 125 ? 18.234 19.562 5.137 1 70.25 125 LEU A C 1
ATOM 999 O O . LEU A 1 125 ? 17.578 19.297 6.141 1 70.25 125 LEU A O 1
ATOM 1003 N N . GLY A 1 126 ? 19.516 19.578 5.102 1 77.56 126 GLY A N 1
ATOM 1004 C CA . GLY A 1 126 ? 20.25 19.156 6.285 1 77.56 126 GLY A CA 1
ATOM 1005 C C . GLY A 1 126 ? 20.141 17.672 6.559 1 77.56 126 GLY A C 1
ATOM 1006 O O . GLY A 1 126 ? 19.969 17.25 7.707 1 77.56 126 GLY A O 1
ATOM 1007 N N . ILE A 1 127 ? 20.109 16.891 5.555 1 84.94 127 ILE A N 1
ATOM 1008 C CA . ILE A 1 127 ? 20 15.438 5.695 1 84.94 127 ILE A CA 1
ATOM 1009 C C . ILE A 1 127 ? 21.328 14.883 6.195 1 84.94 127 ILE A C 1
ATOM 1011 O O . ILE A 1 127 ? 22.391 15.18 5.633 1 84.94 127 ILE A O 1
ATOM 1015 N N . GLU A 1 128 ? 21.234 14.086 7.262 1 89.5 128 GLU A N 1
ATOM 1016 C CA . GLU A 1 128 ? 22.453 13.594 7.906 1 89.5 128 GLU A CA 1
ATOM 1017 C C . GLU A 1 128 ? 22.812 12.203 7.41 1 89.5 128 GLU A C 1
ATOM 1019 O O . GLU A 1 128 ? 23.938 11.75 7.59 1 89.5 128 GLU A O 1
ATOM 1024 N N . GLY A 1 129 ? 21.922 11.508 6.914 1 91.88 129 GLY A N 1
ATOM 1025 C CA . GLY A 1 129 ? 22.078 10.172 6.359 1 91.88 129 GLY A CA 1
ATOM 1026 C C . GLY A 1 129 ? 21.016 9.82 5.336 1 91.88 129 GLY A C 1
ATOM 1027 O O . GLY A 1 129 ? 19.953 10.445 5.301 1 91.88 129 GLY A O 1
ATOM 1028 N N . LEU A 1 130 ? 21.328 8.812 4.512 1 89.31 130 LEU A N 1
ATOM 1029 C CA . LEU A 1 130 ? 20.406 8.469 3.438 1 89.31 130 LEU A CA 1
ATOM 1030 C C . LEU A 1 130 ? 20.141 6.969 3.408 1 89.31 130 LEU A C 1
ATOM 1032 O O . LEU A 1 130 ? 21.078 6.168 3.51 1 89.31 130 LEU A O 1
ATOM 1036 N N . LEU A 1 131 ? 18.859 6.688 3.316 1 89.31 131 LEU A N 1
ATOM 1037 C CA . LEU A 1 131 ? 18.422 5.32 3.055 1 89.31 131 LEU A CA 1
ATOM 1038 C C . LEU A 1 131 ? 18.047 5.141 1.587 1 89.31 131 LEU A C 1
ATOM 1040 O O . LEU A 1 131 ? 17.219 5.887 1.059 1 89.31 131 LEU A O 1
ATOM 1044 N N . LEU A 1 132 ? 18.641 4.117 1.001 1 82.88 132 LEU A N 1
ATOM 1045 C CA . LEU A 1 132 ? 18.406 3.889 -0.419 1 82.88 132 LEU A CA 1
ATOM 1046 C C . LEU A 1 132 ? 17.641 2.59 -0.637 1 82.88 132 LEU A C 1
ATOM 1048 O O . LEU A 1 132 ? 18.031 1.538 -0.126 1 82.88 132 LEU A O 1
ATOM 1052 N N . ILE A 1 133 ? 16.5 2.58 -1.307 1 74.44 133 ILE A N 1
ATOM 1053 C CA . ILE A 1 133 ? 15.734 1.374 -1.614 1 74.44 133 ILE A CA 1
ATOM 1054 C C . ILE A 1 133 ? 15.789 1.096 -3.115 1 74.44 133 ILE A C 1
ATOM 1056 O O . ILE A 1 133 ? 15.758 -0.061 -3.539 1 74.44 133 ILE A O 1
ATOM 1060 N N . ASP A 1 134 ? 16.016 2.066 -4.078 1 65.38 134 ASP A N 1
ATOM 1061 C CA . ASP A 1 134 ? 16 1.869 -5.523 1 65.38 134 ASP A CA 1
ATOM 1062 C C . ASP A 1 134 ? 17.406 1.976 -6.098 1 65.38 134 ASP A C 1
ATOM 1064 O O . ASP A 1 134 ? 18.344 2.406 -5.41 1 65.38 134 ASP A O 1
ATOM 1068 N N . GLN A 1 135 ? 17.453 1.326 -7.238 1 63.19 135 GLN A N 1
ATOM 1069 C CA . GLN A 1 135 ? 18.734 1.397 -7.926 1 63.19 135 GLN A CA 1
ATOM 1070 C C . GLN A 1 135 ? 19.125 2.844 -8.211 1 63.19 135 GLN A C 1
ATOM 1072 O O . GLN A 1 135 ? 18.297 3.645 -8.641 1 63.19 135 GLN A O 1
ATOM 1077 N N . ILE A 1 136 ? 20.266 3.191 -7.695 1 66.69 136 ILE A N 1
ATOM 1078 C CA . ILE A 1 136 ? 20.859 4.492 -7.996 1 66.69 136 ILE A CA 1
ATOM 1079 C C . ILE A 1 136 ? 22.219 4.309 -8.656 1 66.69 136 ILE A C 1
ATOM 1081 O O . ILE A 1 136 ? 22.922 3.334 -8.383 1 66.69 136 ILE A O 1
ATOM 1085 N N . ASP A 1 137 ? 22.422 5.152 -9.562 1 69.44 137 ASP A N 1
ATOM 1086 C CA . ASP A 1 137 ? 23.703 5.078 -10.242 1 69.44 137 ASP A CA 1
ATOM 1087 C C . ASP A 1 137 ? 24.859 5.043 -9.234 1 69.44 137 ASP A C 1
ATOM 1089 O O . ASP A 1 137 ? 24.844 5.781 -8.25 1 69.44 137 ASP A O 1
ATOM 1093 N N . CYS A 1 138 ? 25.828 4.199 -9.57 1 71.5 138 CYS A N 1
ATOM 1094 C CA . CYS A 1 138 ? 26.953 3.979 -8.672 1 71.5 138 CYS A CA 1
ATOM 1095 C C . CYS A 1 138 ? 27.734 5.273 -8.438 1 71.5 138 CYS A C 1
ATOM 1097 O O . CYS A 1 138 ? 28.219 5.516 -7.336 1 71.5 138 CYS A O 1
ATOM 1099 N N . SER A 1 139 ? 27.859 5.996 -9.469 1 71.31 139 SER A N 1
ATOM 1100 C CA . SER A 1 139 ? 28.609 7.242 -9.359 1 71.31 139 SER A CA 1
ATOM 1101 C C . SER A 1 139 ? 27.953 8.195 -8.375 1 71.31 139 SER A C 1
ATOM 1103 O O . SER A 1 139 ? 28.641 8.898 -7.625 1 71.31 139 SER A O 1
ATOM 1105 N N . ILE A 1 140 ? 26.734 8.109 -8.336 1 73.38 140 ILE A N 1
ATOM 1106 C CA . ILE A 1 140 ? 25.984 8.984 -7.445 1 73.38 140 ILE A CA 1
ATOM 1107 C C . ILE A 1 140 ? 26.125 8.5 -6.004 1 73.38 140 ILE A C 1
ATOM 1109 O O . ILE A 1 140 ? 26.281 9.305 -5.086 1 73.38 140 ILE A O 1
ATOM 1113 N N . ILE A 1 141 ? 26.172 7.238 -5.875 1 76.56 141 ILE A N 1
ATOM 1114 C CA . ILE A 1 141 ? 26.312 6.645 -4.551 1 76.56 141 ILE A CA 1
ATOM 1115 C C . ILE A 1 141 ? 27.656 7.027 -3.949 1 76.56 141 ILE A C 1
ATOM 1117 O O . ILE A 1 141 ? 27.75 7.398 -2.775 1 76.56 141 ILE A O 1
ATOM 1121 N N . GLU A 1 142 ? 28.672 6.949 -4.688 1 74.31 142 GLU A N 1
ATOM 1122 C CA . GLU A 1 142 ? 30.016 7.273 -4.23 1 74.31 142 GLU A CA 1
ATOM 1123 C C . GLU A 1 142 ? 30.109 8.734 -3.797 1 74.31 142 GLU A C 1
ATOM 1125 O O . GLU A 1 142 ? 30.75 9.039 -2.785 1 74.31 142 GLU A O 1
ATOM 1130 N N . TYR A 1 143 ? 29.5 9.422 -4.578 1 73.06 143 TYR A N 1
ATOM 1131 C CA . TYR A 1 143 ? 29.516 10.852 -4.285 1 73.06 143 TYR A CA 1
ATOM 1132 C C . TYR A 1 143 ? 28.781 11.148 -2.98 1 73.06 143 TYR A C 1
ATOM 1134 O O . TYR A 1 143 ? 29.281 11.922 -2.154 1 73.06 143 TYR A O 1
ATOM 1142 N N . ILE A 1 144 ? 27.703 10.531 -2.779 1 77.69 144 ILE A N 1
ATOM 1143 C CA . ILE A 1 144 ? 26.906 10.75 -1.579 1 77.69 144 ILE A CA 1
ATOM 1144 C C . ILE A 1 144 ? 27.656 10.242 -0.355 1 77.69 144 ILE A C 1
ATOM 1146 O O . ILE A 1 144 ? 27.703 10.914 0.68 1 77.69 144 ILE A O 1
ATOM 1150 N N . GLN A 1 145 ? 28.297 9.188 -0.525 1 80.38 145 GLN A N 1
ATOM 1151 C CA . GLN A 1 145 ? 28.969 8.523 0.576 1 80.38 145 GLN A CA 1
ATOM 1152 C C . GLN A 1 145 ? 30.141 9.367 1.095 1 80.38 145 GLN A C 1
ATOM 1154 O O . GLN A 1 145 ? 30.562 9.211 2.242 1 80.38 145 GLN A O 1
ATOM 1159 N N . GLN A 1 146 ? 30.562 10.172 0.253 1 77.19 146 GLN A N 1
ATOM 1160 C CA . GLN A 1 146 ? 31.656 11.047 0.656 1 77.19 146 GLN A CA 1
ATOM 1161 C C . GLN A 1 146 ? 31.156 12.141 1.601 1 77.19 146 GLN A C 1
ATOM 1163 O O . GLN A 1 146 ? 31.953 12.75 2.318 1 77.19 146 GLN A O 1
ATOM 1168 N N . ASN A 1 147 ? 29.938 12.312 1.607 1 78.62 147 ASN A N 1
ATOM 1169 C CA . ASN A 1 147 ? 29.406 13.453 2.342 1 78.62 147 ASN A CA 1
ATOM 1170 C C . ASN A 1 147 ? 28.578 13.023 3.537 1 78.62 147 ASN A C 1
ATOM 1172 O O . ASN A 1 147 ? 28.594 13.672 4.582 1 78.62 147 ASN A O 1
ATOM 1176 N N . ILE A 1 148 ? 27.828 12 3.328 1 86.38 148 ILE A N 1
ATOM 1177 C CA . ILE A 1 148 ? 26.969 11.531 4.398 1 86.38 148 ILE A CA 1
ATOM 1178 C C . ILE A 1 148 ? 26.891 10 4.363 1 86.38 148 ILE A C 1
ATOM 1180 O O . ILE A 1 148 ? 27.094 9.391 3.312 1 86.38 148 ILE A O 1
ATOM 1184 N N . PRO A 1 149 ? 26.578 9.375 5.543 1 90.88 149 PRO A N 1
ATOM 1185 C CA . PRO A 1 149 ? 26.375 7.926 5.562 1 90.88 149 PRO A CA 1
ATOM 1186 C C . PRO A 1 149 ? 25.219 7.473 4.684 1 90.88 149 PRO A C 1
ATOM 1188 O O . PRO A 1 149 ? 24.203 8.172 4.586 1 90.88 149 PRO A O 1
ATOM 1191 N N . VAL A 1 150 ? 25.406 6.262 4.086 1 88.94 150 VAL A N 1
ATOM 1192 C CA . VAL A 1 150 ? 24.391 5.672 3.223 1 88.94 150 VAL A CA 1
ATOM 1193 C C . VAL A 1 150 ? 24.172 4.215 3.609 1 88.94 150 VAL A C 1
ATOM 1195 O O . VAL A 1 150 ? 25.125 3.477 3.861 1 88.94 150 VAL A O 1
ATOM 1198 N N . VAL A 1 151 ? 22.938 3.879 3.736 1 90.56 151 VAL A N 1
ATOM 1199 C CA . VAL A 1 151 ? 22.562 2.48 3.938 1 90.56 151 VAL A CA 1
ATOM 1200 C C . VAL A 1 151 ? 21.625 2.031 2.82 1 90.56 151 VAL A C 1
ATOM 1202 O O . VAL A 1 151 ? 20.641 2.707 2.518 1 90.56 151 VAL A O 1
ATOM 1205 N N . GLY A 1 152 ? 21.984 1.007 2.152 1 88.38 152 GLY A N 1
ATOM 1206 C CA . GLY A 1 152 ? 21.109 0.387 1.168 1 88.38 152 GLY A CA 1
ATOM 1207 C C . GLY A 1 152 ? 20.156 -0.637 1.767 1 88.38 152 GLY A C 1
AT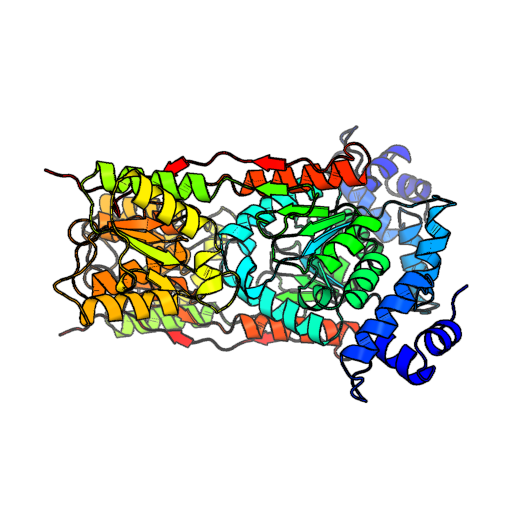OM 1208 O O . GLY A 1 152 ? 20.578 -1.463 2.586 1 88.38 152 GLY A O 1
ATOM 1209 N N . LEU A 1 153 ? 18.922 -0.417 1.421 1 85.12 153 LEU A N 1
ATOM 1210 C CA . LEU A 1 153 ? 17.891 -1.357 1.836 1 85.12 153 LEU A CA 1
ATOM 1211 C C . LEU A 1 153 ? 17.297 -2.08 0.631 1 85.12 153 LEU A C 1
ATOM 1213 O O . LEU A 1 153 ? 16.859 -1.439 -0.328 1 85.12 153 LEU A O 1
ATOM 1217 N N . ASP A 1 154 ? 17.219 -3.396 0.676 1 68.5 154 ASP A N 1
ATOM 1218 C CA . ASP A 1 154 ? 16.734 -4.18 -0.456 1 68.5 154 ASP A CA 1
ATOM 1219 C C . ASP A 1 154 ? 17.516 -3.854 -1.726 1 68.5 154 ASP A C 1
ATOM 1221 O O . ASP A 1 154 ? 16.938 -3.713 -2.801 1 68.5 154 ASP A O 1
ATOM 1225 N N . PHE A 1 155 ? 18.719 -3.592 -1.548 1 58.78 155 PHE A N 1
ATOM 1226 C CA . PHE A 1 155 ? 19.562 -2.914 -2.521 1 58.78 155 PHE A CA 1
ATOM 1227 C C . PHE A 1 155 ? 20.609 -3.873 -3.1 1 58.78 155 PHE A C 1
ATOM 1229 O O . PHE A 1 155 ? 21.578 -4.207 -2.434 1 58.78 155 PHE A O 1
ATOM 1236 N N . PHE A 1 156 ? 20.172 -4.684 -4.012 1 56.44 156 PHE A N 1
ATOM 1237 C CA . PHE A 1 156 ? 21.172 -5.594 -4.574 1 56.44 156 PHE A CA 1
ATOM 1238 C C . PHE A 1 156 ? 21.922 -4.93 -5.715 1 56.44 156 PHE A C 1
ATOM 1240 O O . PHE A 1 156 ? 22.578 -5.605 -6.512 1 56.44 156 PHE A O 1
ATOM 1247 N N . TYR A 1 157 ? 21.938 -3.621 -5.734 1 53.31 157 TYR A N 1
ATOM 1248 C CA . TYR A 1 157 ? 22.312 -3.076 -7.035 1 53.31 157 TYR A CA 1
ATOM 1249 C C . TYR A 1 157 ? 23.766 -2.6 -7.039 1 53.31 157 TYR A C 1
ATOM 1251 O O . TYR A 1 157 ? 24.25 -2.092 -8.055 1 53.31 157 TYR A O 1
ATOM 1259 N N . THR A 1 158 ? 24.328 -2.672 -5.879 1 57.34 158 THR A N 1
ATOM 1260 C CA . THR A 1 158 ? 25.656 -2.111 -6.074 1 57.34 158 THR A CA 1
ATOM 1261 C C . THR A 1 158 ? 26.703 -2.967 -5.379 1 57.34 158 THR A C 1
ATOM 1263 O O . THR A 1 158 ? 26.422 -3.615 -4.371 1 57.34 158 THR A O 1
ATOM 1266 N N . ASP A 1 159 ? 27.656 -3.262 -6.133 1 58.66 159 ASP A N 1
ATOM 1267 C CA . ASP A 1 159 ? 28.859 -3.871 -5.586 1 58.66 159 ASP A CA 1
ATOM 1268 C C . ASP A 1 159 ? 29.625 -2.885 -4.703 1 58.66 159 ASP A C 1
ATOM 1270 O O . ASP A 1 159 ? 30.734 -3.174 -4.25 1 58.66 159 ASP A O 1
ATOM 1274 N N . LYS A 1 160 ? 28.922 -1.852 -4.465 1 62.75 160 LYS A N 1
ATOM 1275 C CA . LYS A 1 160 ? 29.672 -0.836 -3.738 1 62.75 160 LYS A CA 1
ATOM 1276 C C . LYS A 1 160 ? 29.703 -1.135 -2.242 1 62.75 160 LYS A C 1
ATOM 1278 O O . LYS A 1 160 ? 28.875 -1.888 -1.738 1 62.75 160 LYS A O 1
ATOM 1283 N N . ASN A 1 161 ? 30.75 -0.712 -1.649 1 75.12 161 ASN A N 1
ATOM 1284 C CA . ASN A 1 161 ? 31.047 -0.894 -0.233 1 75.12 161 ASN A CA 1
ATOM 1285 C C . ASN A 1 161 ? 30.172 -0.005 0.644 1 75.12 161 ASN A C 1
ATOM 1287 O O . ASN A 1 161 ? 30.672 0.881 1.337 1 75.12 161 ASN A O 1
ATOM 1291 N N . ILE A 1 162 ? 28.844 -0.254 0.538 1 81.94 162 ILE A N 1
ATOM 1292 C CA . ILE A 1 162 ? 27.938 0.475 1.419 1 81.94 162 ILE A CA 1
ATOM 1293 C C . ILE A 1 162 ? 27.266 -0.498 2.383 1 81.94 162 ILE A C 1
ATOM 1295 O O . ILE A 1 162 ? 27.188 -1.697 2.107 1 81.94 162 ILE A O 1
ATOM 1299 N N . ALA A 1 163 ? 26.938 0.036 3.537 1 88.44 163 ALA A N 1
ATOM 1300 C CA . ALA A 1 163 ? 26.141 -0.77 4.461 1 88.44 163 ALA A CA 1
ATOM 1301 C C . ALA A 1 163 ? 24.812 -1.168 3.838 1 88.44 163 ALA A C 1
ATOM 1303 O O . ALA A 1 163 ? 24.172 -0.371 3.137 1 88.44 163 ALA A O 1
ATOM 1304 N N . THR A 1 164 ? 24.453 -2.426 4.031 1 90.19 164 THR A N 1
ATOM 1305 C CA . THR A 1 164 ? 23.234 -2.92 3.404 1 90.19 164 THR A CA 1
ATOM 1306 C C . THR A 1 164 ? 22.438 -3.783 4.379 1 90.19 164 THR A C 1
ATOM 1308 O O . THR A 1 164 ? 23.016 -4.516 5.184 1 90.19 164 THR A O 1
ATOM 1311 N N . VAL A 1 165 ? 21.188 -3.604 4.391 1 91.19 165 VAL A N 1
ATOM 1312 C CA . VAL A 1 165 ? 20.219 -4.488 5.051 1 91.19 165 VAL A CA 1
ATOM 1313 C C . VAL A 1 165 ? 19.359 -5.188 4.004 1 91.19 165 VAL A C 1
ATOM 1315 O O . VAL A 1 165 ? 18.656 -4.535 3.227 1 91.19 165 VAL A O 1
ATOM 1318 N N . ASP A 1 166 ? 19.453 -6.434 3.949 1 91.19 166 ASP A N 1
ATOM 1319 C CA . ASP A 1 166 ? 18.781 -7.203 2.91 1 91.19 166 ASP A CA 1
ATOM 1320 C C . ASP A 1 166 ? 18.484 -8.625 3.383 1 91.19 166 ASP A C 1
ATOM 1322 O O . ASP A 1 166 ? 18.641 -8.938 4.566 1 91.19 166 ASP A O 1
ATOM 1326 N N . TYR A 1 167 ? 17.891 -9.414 2.525 1 91.69 167 TYR A N 1
ATOM 1327 C CA . TYR A 1 167 ? 17.781 -10.859 2.688 1 91.69 167 TYR A CA 1
ATOM 1328 C C . TYR A 1 167 ? 18.281 -11.586 1.452 1 91.69 167 TYR A C 1
ATOM 1330 O O . TYR A 1 167 ? 18.5 -10.977 0.403 1 91.69 167 TYR A O 1
ATOM 1338 N N . ASP A 1 168 ? 18.609 -12.797 1.58 1 92.38 168 ASP A N 1
ATOM 1339 C CA . ASP A 1 168 ? 19.156 -13.578 0.478 1 92.38 168 ASP A CA 1
ATOM 1340 C C . ASP A 1 168 ? 18.062 -14.055 -0.462 1 92.38 168 ASP A C 1
ATOM 1342 O O . ASP A 1 168 ? 17.562 -15.18 -0.325 1 92.38 168 ASP A O 1
ATOM 1346 N N . ARG A 1 169 ? 17.781 -13.242 -1.431 1 93.31 169 ARG A N 1
ATOM 1347 C CA . ARG A 1 169 ? 16.688 -13.523 -2.357 1 93.31 169 ARG A CA 1
ATOM 1348 C C . ARG A 1 169 ? 16.984 -14.758 -3.197 1 93.31 169 ARG A C 1
ATOM 1350 O O . ARG A 1 169 ? 16.062 -15.523 -3.533 1 93.31 169 ARG A O 1
ATOM 1357 N N . GLU A 1 170 ? 18.172 -14.867 -3.564 1 94.5 170 GLU A N 1
ATOM 1358 C CA . GLU A 1 170 ? 18.562 -16.047 -4.348 1 94.5 170 GLU A CA 1
ATOM 1359 C C . GLU A 1 170 ? 18.328 -17.328 -3.562 1 94.5 170 GLU A C 1
ATOM 1361 O O . GLU A 1 170 ? 17.734 -18.281 -4.078 1 94.5 170 GLU A O 1
ATOM 1366 N N . ALA A 1 171 ? 18.75 -17.328 -2.344 1 96.38 171 ALA A N 1
ATOM 1367 C CA . ALA A 1 171 ? 18.547 -18.5 -1.493 1 96.38 171 ALA A CA 1
ATOM 1368 C C . ALA A 1 171 ? 17.062 -18.75 -1.267 1 96.38 171 ALA A C 1
ATOM 1370 O O . ALA A 1 171 ? 16.609 -19.906 -1.249 1 96.38 171 ALA A O 1
ATOM 1371 N N . ALA A 1 172 ? 16.344 -17.719 -1.073 1 97.38 172 ALA A N 1
ATOM 1372 C CA . ALA A 1 172 ? 14.906 -17.844 -0.817 1 97.38 172 ALA A CA 1
ATOM 1373 C C . ALA A 1 172 ? 14.195 -18.531 -1.98 1 97.38 172 ALA A C 1
ATOM 1375 O O . ALA A 1 172 ? 13.445 -19.484 -1.779 1 97.38 172 ALA A O 1
ATOM 1376 N N . VAL A 1 173 ? 14.5 -18.078 -3.17 1 98.25 173 VAL A N 1
ATOM 1377 C CA . VAL A 1 173 ? 13.797 -18.609 -4.328 1 98.25 173 VAL A CA 1
ATOM 1378 C C . VAL A 1 173 ? 14.336 -20 -4.656 1 98.25 173 VAL A C 1
ATOM 1380 O O . VAL A 1 173 ? 13.586 -20.875 -5.102 1 98.25 173 VAL A O 1
ATOM 1383 N N . THR A 1 174 ? 15.609 -20.234 -4.426 1 98.5 174 THR A N 1
ATOM 1384 C CA . THR A 1 174 ? 16.141 -21.578 -4.566 1 98.5 174 THR A CA 1
ATOM 1385 C C . THR A 1 174 ? 15.375 -22.562 -3.688 1 98.5 174 THR A C 1
ATOM 1387 O O . THR A 1 174 ? 15.023 -23.656 -4.129 1 98.5 174 THR A O 1
ATOM 1390 N N . MET A 1 175 ? 15.102 -22.141 -2.51 1 98.31 175 MET A N 1
ATOM 1391 C CA . MET A 1 175 ? 14.367 -22.984 -1.569 1 98.31 175 MET A CA 1
ATOM 1392 C C . MET A 1 175 ? 12.938 -23.219 -2.057 1 98.31 175 MET A C 1
ATOM 1394 O O . MET A 1 175 ? 12.375 -24.281 -1.828 1 98.31 175 MET A O 1
ATOM 1398 N N . VAL A 1 176 ? 12.359 -22.219 -2.688 1 98.62 176 VAL A N 1
ATOM 1399 C CA . VAL A 1 176 ? 11.023 -22.359 -3.254 1 98.62 176 VAL A CA 1
ATOM 1400 C C . VAL A 1 176 ? 11.031 -23.438 -4.328 1 98.62 176 VAL A C 1
ATOM 1402 O O . VAL A 1 176 ? 10.164 -24.328 -4.328 1 98.62 176 VAL A O 1
ATOM 1405 N N . VAL A 1 177 ? 12 -23.391 -5.207 1 98.62 177 VAL A N 1
ATOM 1406 C CA . VAL A 1 177 ? 12.094 -24.375 -6.285 1 98.62 177 VAL A CA 1
ATOM 1407 C C . VAL A 1 177 ? 12.289 -25.781 -5.695 1 98.62 177 VAL A C 1
ATOM 1409 O O . VAL A 1 177 ? 11.633 -26.734 -6.117 1 98.62 177 VAL A O 1
ATOM 1412 N N . LYS A 1 178 ? 13.156 -25.844 -4.73 1 98.12 178 LYS A N 1
ATOM 1413 C CA . LYS A 1 178 ? 13.391 -27.141 -4.074 1 98.12 178 LYS A CA 1
ATOM 1414 C C . LYS A 1 178 ? 12.102 -27.703 -3.5 1 98.12 178 LYS A C 1
ATOM 1416 O O . LYS A 1 178 ? 11.828 -28.906 -3.645 1 98.12 178 LYS A O 1
ATOM 1421 N N . HIS A 1 179 ? 11.359 -26.875 -2.842 1 97.44 179 HIS A N 1
ATOM 1422 C CA . HIS A 1 179 ? 10.078 -27.281 -2.271 1 97.44 179 HIS A CA 1
ATOM 1423 C C . HIS A 1 179 ? 9.148 -27.844 -3.346 1 97.44 179 HIS A C 1
ATOM 1425 O O . HIS A 1 179 ? 8.523 -28.891 -3.156 1 97.44 179 HIS A O 1
ATOM 1431 N N . LEU A 1 180 ? 9.07 -27.156 -4.457 1 98.06 180 LEU A N 1
ATOM 1432 C CA . LEU A 1 180 ? 8.195 -27.578 -5.551 1 98.06 180 LEU A CA 1
ATOM 1433 C C . LEU A 1 180 ? 8.68 -28.891 -6.16 1 98.06 180 LEU A C 1
ATOM 1435 O O . LEU A 1 180 ? 7.867 -29.766 -6.465 1 98.06 180 LEU A O 1
ATOM 1439 N N . VAL A 1 181 ? 9.977 -29.062 -6.285 1 97.69 181 VAL A N 1
ATOM 1440 C CA . VAL A 1 181 ? 10.57 -30.281 -6.824 1 97.69 181 VAL A CA 1
ATOM 1441 C C . VAL A 1 181 ? 10.281 -31.453 -5.883 1 97.69 181 VAL A C 1
ATOM 1443 O O . VAL A 1 181 ? 9.93 -32.562 -6.332 1 97.69 181 VAL A O 1
ATOM 1446 N N . ASP A 1 182 ? 10.414 -31.172 -4.59 1 96.44 182 ASP A N 1
ATOM 1447 C CA . ASP A 1 182 ? 10.141 -32.188 -3.586 1 96.44 182 ASP A CA 1
ATOM 1448 C C . ASP A 1 182 ? 8.688 -32.656 -3.648 1 96.44 182 ASP A C 1
ATOM 1450 O O . ASP A 1 182 ? 8.375 -33.781 -3.271 1 96.44 182 ASP A O 1
ATOM 1454 N N . GLN A 1 183 ? 7.809 -31.812 -4.164 1 96 183 GLN A N 1
ATOM 1455 C CA . GLN A 1 183 ? 6.395 -32.125 -4.312 1 96 183 GLN A CA 1
ATOM 1456 C C . GLN A 1 183 ? 6.133 -32.875 -5.625 1 96 183 GLN A C 1
ATOM 1458 O O . GLN A 1 183 ? 5.004 -33.281 -5.895 1 96 183 GLN A O 1
ATOM 1463 N N . GLY A 1 184 ? 7.188 -32.938 -6.484 1 95.94 184 GLY A N 1
ATOM 1464 C CA . GLY A 1 184 ? 7.078 -33.75 -7.691 1 95.94 184 GLY A CA 1
ATOM 1465 C C . GLY A 1 184 ? 7.016 -32.906 -8.953 1 95.94 184 GLY A C 1
ATOM 1466 O O . GLY A 1 184 ? 6.945 -33.438 -10.062 1 95.94 184 GLY A O 1
ATOM 1467 N N . HIS A 1 185 ? 7.074 -31.594 -8.82 1 97.12 185 HIS A N 1
ATOM 1468 C CA . HIS A 1 185 ? 7.039 -30.75 -10 1 97.12 185 HIS A CA 1
ATOM 1469 C C . HIS A 1 185 ? 8.352 -30.812 -10.773 1 97.12 185 HIS A C 1
ATOM 1471 O O . HIS A 1 185 ? 9.43 -30.719 -10.188 1 97.12 185 HIS A O 1
ATOM 1477 N N . LYS A 1 186 ? 8.25 -30.938 -12.039 1 97 186 LYS A N 1
ATOM 1478 C CA . LYS A 1 186 ? 9.414 -30.922 -12.922 1 97 186 LYS A CA 1
ATOM 1479 C C . LYS A 1 186 ? 9.32 -29.781 -13.93 1 97 186 LYS A C 1
ATOM 1481 O O . LYS A 1 186 ? 10.344 -29.266 -14.398 1 97 186 LYS A O 1
ATOM 1486 N N . ASP A 1 187 ? 8.07 -29.484 -14.328 1 97.38 187 ASP A N 1
ATOM 1487 C CA . ASP A 1 187 ? 7.773 -28.391 -15.234 1 97.38 187 ASP A CA 1
ATOM 1488 C C . ASP A 1 187 ? 7.457 -27.109 -14.461 1 97.38 187 ASP A C 1
ATOM 1490 O O . ASP A 1 187 ? 6.309 -26.875 -14.07 1 97.38 187 ASP A O 1
ATOM 1494 N N . ILE A 1 188 ? 8.523 -26.359 -14.305 1 98.38 188 ILE A N 1
ATOM 1495 C CA . ILE A 1 188 ? 8.367 -25.188 -13.453 1 98.38 188 ILE A CA 1
ATOM 1496 C C . ILE A 1 188 ? 8.711 -23.922 -14.242 1 98.38 188 ILE A C 1
ATOM 1498 O O . ILE A 1 188 ? 9.727 -23.875 -14.938 1 98.38 188 ILE A O 1
ATOM 1502 N N . GLY A 1 189 ? 7.816 -22.906 -14.211 1 98.56 189 GLY A N 1
ATOM 1503 C CA . GLY A 1 189 ? 8.039 -21.625 -14.852 1 98.56 189 GLY A CA 1
ATOM 1504 C C . GLY A 1 189 ? 8.344 -20.516 -13.859 1 98.56 189 GLY A C 1
ATOM 1505 O O . GLY A 1 189 ? 8.383 -20.75 -12.648 1 98.56 189 GLY A O 1
ATOM 1506 N N . PHE A 1 190 ? 8.594 -19.312 -14.453 1 98.62 190 PHE A N 1
ATOM 1507 C CA . PHE A 1 190 ? 8.953 -18.156 -13.641 1 98.62 190 PHE A CA 1
ATOM 1508 C C . PHE A 1 190 ? 8.234 -16.906 -14.125 1 98.62 190 PHE A C 1
ATOM 1510 O O . PHE A 1 190 ? 8.117 -16.688 -15.336 1 98.62 190 PHE A O 1
ATOM 1517 N N . ILE A 1 191 ? 7.676 -16.203 -13.148 1 98.19 191 ILE A N 1
ATOM 1518 C CA . ILE A 1 191 ? 7.086 -14.898 -13.43 1 98.19 191 ILE A CA 1
ATOM 1519 C C . ILE A 1 191 ? 7.812 -13.82 -12.625 1 98.19 191 ILE A C 1
ATOM 1521 O O . ILE A 1 191 ? 7.918 -13.914 -11.398 1 98.19 191 ILE A O 1
ATOM 1525 N N . GLY A 1 192 ? 8.32 -12.773 -13.305 1 94.81 192 GLY A N 1
ATOM 1526 C CA . GLY A 1 192 ? 9.008 -11.711 -12.586 1 94.81 192 GLY A CA 1
ATOM 1527 C C . GLY A 1 192 ? 9.242 -10.477 -13.43 1 94.81 192 GLY A C 1
ATOM 1528 O O . GLY A 1 192 ? 8.492 -10.195 -14.367 1 94.81 192 GLY A O 1
ATOM 1529 N N . GLY A 1 193 ? 10.086 -9.625 -12.875 1 89.06 193 GLY A N 1
ATOM 1530 C CA . GLY A 1 193 ? 10.516 -8.414 -13.555 1 89.06 193 GLY A CA 1
ATOM 1531 C C . GLY A 1 193 ? 12 -8.141 -13.414 1 89.06 193 GLY A C 1
ATOM 1532 O O . GLY A 1 193 ? 12.703 -8.867 -12.703 1 89.06 193 GLY A O 1
ATOM 1533 N N . GLY A 1 194 ? 12.438 -7.176 -14.25 1 78.38 194 GLY A N 1
ATOM 1534 C CA . GLY A 1 194 ? 13.859 -6.875 -14.242 1 78.38 194 GLY A CA 1
ATOM 1535 C C . GLY A 1 194 ? 14.18 -5.492 -13.703 1 78.38 194 GLY A C 1
ATOM 1536 O O . GLY A 1 194 ? 13.273 -4.738 -13.344 1 78.38 194 GLY A O 1
ATOM 1537 N N . MET A 1 195 ? 15.445 -5.258 -13.555 1 66.56 195 MET A N 1
ATOM 1538 C CA . MET A 1 195 ? 15.961 -3.961 -13.141 1 66.56 195 MET A CA 1
ATOM 1539 C C . MET A 1 195 ? 15.648 -2.887 -14.172 1 66.56 195 MET A C 1
ATOM 1541 O O . MET A 1 195 ? 15.508 -1.71 -13.828 1 66.56 195 MET A O 1
ATOM 1545 N N . ASN A 1 196 ? 15.57 -3.352 -15.273 1 67.12 196 ASN A N 1
ATOM 1546 C CA . ASN A 1 196 ? 15.109 -2.535 -16.391 1 67.12 196 ASN A CA 1
ATOM 1547 C C . ASN A 1 196 ? 14.023 -3.246 -17.203 1 67.12 196 ASN A C 1
ATOM 1549 O O . ASN A 1 196 ? 13.523 -4.293 -16.781 1 67.12 196 ASN A O 1
ATOM 1553 N N . GLU A 1 197 ? 13.609 -2.59 -18.172 1 70.94 197 GLU A N 1
ATOM 1554 C CA . GLU A 1 197 ? 12.469 -3.135 -18.906 1 70.94 197 GLU A CA 1
ATOM 1555 C C . GLU A 1 197 ? 12.906 -4.215 -19.891 1 70.94 197 GLU A C 1
ATOM 1557 O O . GLU A 1 197 ? 12.078 -4.801 -20.578 1 70.94 197 GLU A O 1
ATOM 1562 N N . THR A 1 198 ? 14.195 -4.586 -19.75 1 73.94 198 THR A N 1
ATOM 1563 C CA . THR A 1 198 ? 14.703 -5.562 -20.703 1 73.94 198 THR A CA 1
ATOM 1564 C C . THR A 1 198 ? 14.727 -6.961 -20.078 1 73.94 198 THR A C 1
ATOM 1566 O O . THR A 1 198 ? 14.656 -7.105 -18.859 1 73.94 198 THR A O 1
ATOM 1569 N N . LEU A 1 199 ? 14.805 -7.887 -20.938 1 77.44 199 LEU A N 1
ATOM 1570 C CA . LEU A 1 199 ? 14.922 -9.273 -20.484 1 77.44 199 LEU A CA 1
ATOM 1571 C C . LEU A 1 199 ? 16.234 -9.492 -19.75 1 77.44 199 LEU A C 1
ATOM 1573 O O . LEU A 1 199 ? 16.297 -10.273 -18.797 1 77.44 199 LEU A O 1
ATOM 1577 N N . GLU A 1 200 ? 17.203 -8.844 -20.172 1 74.62 200 GLU A N 1
ATOM 1578 C CA . GLU A 1 200 ? 18.5 -8.906 -19.484 1 74.62 200 GLU A CA 1
ATOM 1579 C C . GLU A 1 200 ? 18.375 -8.445 -18.047 1 74.62 200 GLU A C 1
ATOM 1581 O O . GLU A 1 200 ? 19.031 -9 -17.156 1 74.62 200 GLU A O 1
ATOM 1586 N N . GLY A 1 201 ? 17.516 -7.543 -17.906 1 79.69 201 GLY A N 1
ATOM 1587 C CA . GLY A 1 201 ? 17.25 -7.078 -16.547 1 79.69 201 GLY A CA 1
ATOM 1588 C C . GLY A 1 201 ? 16.609 -8.141 -15.672 1 79.69 201 GLY A C 1
ATOM 1589 O O . GLY A 1 201 ? 16.938 -8.242 -14.484 1 79.69 201 GLY A O 1
ATOM 1590 N N . LEU A 1 202 ? 15.797 -8.906 -16.312 1 83.69 202 LEU A N 1
ATOM 1591 C CA . LEU A 1 202 ? 15.156 -10 -15.578 1 83.69 202 LEU A CA 1
ATOM 1592 C C . LEU A 1 202 ? 16.188 -11.07 -15.203 1 83.69 202 LEU A C 1
ATOM 1594 O O . LEU A 1 202 ? 16.188 -11.562 -14.078 1 83.69 202 LEU A O 1
ATOM 1598 N N . TYR A 1 203 ? 17.094 -11.391 -16.062 1 86.44 203 TYR A N 1
ATOM 1599 C CA . TYR A 1 203 ? 18.078 -12.438 -15.836 1 86.44 203 TYR A CA 1
ATOM 1600 C C . TYR A 1 203 ? 19.078 -12.016 -14.758 1 86.44 203 TYR A C 1
ATOM 1602 O O . TYR A 1 203 ? 19.672 -12.859 -14.094 1 86.44 203 TYR A O 1
ATOM 1610 N N . ALA A 1 204 ? 19.125 -10.711 -14.594 1 84.31 204 ALA A N 1
ATOM 1611 C CA . ALA A 1 204 ? 20.062 -10.188 -13.602 1 84.31 204 ALA A CA 1
ATOM 1612 C C . ALA A 1 204 ? 19.422 -10.102 -12.219 1 84.31 204 ALA A C 1
ATOM 1614 O O . ALA A 1 204 ? 20.109 -9.953 -11.211 1 84.31 204 ALA A O 1
ATOM 1615 N N . GLU A 1 205 ? 18.172 -10.281 -12.242 1 87.5 205 GLU A N 1
ATOM 1616 C CA . GLU A 1 205 ? 17.438 -10.195 -10.977 1 87.5 205 GLU A CA 1
ATOM 1617 C C . GLU A 1 205 ? 17.734 -11.398 -10.086 1 87.5 205 GLU A C 1
ATOM 1619 O O . GLU A 1 205 ? 17.703 -12.539 -10.539 1 87.5 205 GLU A O 1
ATOM 1624 N N . HIS A 1 206 ? 17.953 -11.203 -8.812 1 89.81 206 HIS A N 1
ATOM 1625 C CA . HIS A 1 206 ? 18.438 -12.227 -7.891 1 89.81 206 HIS A CA 1
ATOM 1626 C C . HIS A 1 206 ? 17.406 -13.336 -7.699 1 89.81 206 HIS A C 1
ATOM 1628 O O . HIS A 1 206 ? 17.766 -14.5 -7.512 1 89.81 206 HIS A O 1
ATOM 1634 N N . ARG A 1 207 ? 16.203 -13 -7.715 1 94.5 207 ARG A N 1
ATOM 1635 C CA . ARG A 1 207 ? 15.18 -14.031 -7.578 1 94.5 207 ARG A CA 1
ATOM 1636 C C . ARG A 1 207 ? 15.188 -14.977 -8.773 1 94.5 207 ARG A C 1
ATOM 1638 O O . ARG A 1 207 ? 14.969 -16.172 -8.625 1 94.5 207 ARG A O 1
ATOM 1645 N N . PHE A 1 208 ? 15.414 -14.375 -9.93 1 96 208 PHE A N 1
ATOM 1646 C CA . PHE A 1 208 ? 15.531 -15.242 -11.102 1 96 208 PHE A CA 1
ATOM 1647 C C . PHE A 1 208 ? 16.75 -16.141 -10.992 1 96 208 PHE A C 1
ATOM 1649 O O . PHE A 1 208 ? 16.703 -17.328 -11.344 1 96 208 PHE A O 1
ATOM 1656 N N . LYS A 1 209 ? 17.844 -15.562 -10.523 1 94.81 209 LYS A N 1
ATOM 1657 C CA . LYS A 1 209 ? 19.047 -16.359 -10.312 1 94.81 209 LYS A CA 1
ATOM 1658 C C . LYS A 1 209 ? 18.781 -17.516 -9.344 1 94.81 209 LYS A C 1
ATOM 1660 O O . LYS A 1 209 ? 19.297 -18.609 -9.539 1 94.81 209 LYS A O 1
ATOM 1665 N N . GLY A 1 210 ? 18 -17.219 -8.344 1 97.62 210 GLY A N 1
ATOM 1666 C CA . GLY A 1 210 ? 17.609 -18.281 -7.422 1 97.62 210 GLY A CA 1
ATOM 1667 C C . GLY A 1 210 ? 16.781 -19.375 -8.078 1 97.62 210 GLY A C 1
ATOM 1668 O O . GLY A 1 210 ? 16.969 -20.562 -7.793 1 97.62 210 GLY A O 1
ATOM 1669 N N . PHE A 1 211 ? 15.914 -18.953 -8.977 1 98.38 211 PHE A N 1
ATOM 1670 C CA . PHE A 1 211 ? 15.117 -19.891 -9.766 1 98.38 211 PHE A CA 1
ATOM 1671 C C . PHE A 1 211 ? 16.016 -20.766 -10.633 1 98.38 211 PHE A C 1
ATOM 1673 O O . PHE A 1 211 ? 15.883 -21.984 -10.625 1 98.38 211 PHE A O 1
ATOM 1680 N N . GLN A 1 212 ? 16.922 -20.109 -11.242 1 98.19 212 GLN A N 1
ATOM 1681 C CA . GLN A 1 212 ? 17.859 -20.828 -12.102 1 98.19 212 GLN A CA 1
ATOM 1682 C C . GLN A 1 212 ? 18.688 -21.828 -11.305 1 98.19 212 GLN A C 1
ATOM 1684 O O . GLN A 1 212 ? 18.844 -22.984 -11.719 1 98.19 212 GLN A O 1
ATOM 1689 N N . HIS A 1 213 ? 19.172 -21.406 -10.203 1 98 213 HIS A N 1
ATOM 1690 C CA . HIS A 1 213 ? 19.984 -22.266 -9.352 1 98 213 HIS A CA 1
ATOM 1691 C C . HIS A 1 213 ? 19.188 -23.469 -8.852 1 98 213 HIS A C 1
ATOM 1693 O O . HIS A 1 213 ? 19.703 -24.594 -8.852 1 98 213 HIS A O 1
ATOM 1699 N N . GLY A 1 214 ? 17.969 -23.188 -8.414 1 98.5 214 GLY A N 1
ATOM 1700 C CA . GLY A 1 214 ? 17.125 -24.281 -7.957 1 98.5 214 GLY A CA 1
ATOM 1701 C C . GLY A 1 214 ? 16.828 -25.312 -9.039 1 98.5 214 GLY A C 1
ATOM 1702 O O . GLY A 1 214 ? 16.875 -26.516 -8.789 1 98.5 214 GLY A O 1
ATOM 1703 N N . MET A 1 215 ? 16.609 -24.828 -10.227 1 98.62 215 MET A N 1
ATOM 1704 C CA . MET A 1 215 ? 16.359 -25.703 -11.359 1 98.62 215 MET A CA 1
ATOM 1705 C C . MET A 1 215 ? 17.594 -26.531 -11.703 1 98.62 215 MET A C 1
ATOM 1707 O O . MET A 1 215 ? 17.5 -27.75 -11.922 1 98.62 215 MET A O 1
ATOM 1711 N N . GLU A 1 216 ? 18.688 -25.844 -11.688 1 98.25 216 GLU A N 1
ATOM 1712 C CA . GLU A 1 216 ? 19.953 -26.516 -11.977 1 98.25 216 GLU A CA 1
ATOM 1713 C C . GLU A 1 216 ? 20.266 -27.594 -10.945 1 98.25 216 GLU A C 1
ATOM 1715 O O . GLU A 1 216 ? 20.656 -28.703 -11.297 1 98.25 216 GLU A O 1
ATOM 1720 N N . ASP A 1 217 ? 20.062 -27.281 -9.695 1 98 217 ASP A N 1
ATOM 1721 C CA . ASP A 1 217 ? 20.312 -28.219 -8.609 1 98 217 ASP A CA 1
ATOM 1722 C C . ASP A 1 217 ? 19.469 -29.469 -8.766 1 98 217 ASP A C 1
ATOM 1724 O O . ASP A 1 217 ? 19.891 -30.562 -8.375 1 98 217 ASP A O 1
ATOM 1728 N N . ALA A 1 218 ? 18.312 -29.328 -9.32 1 98.12 218 ALA A N 1
ATOM 1729 C CA . ALA A 1 218 ? 17.375 -30.438 -9.453 1 98.12 218 ALA A CA 1
ATOM 1730 C C . ALA A 1 218 ? 17.578 -31.172 -10.781 1 98.12 218 ALA A C 1
ATOM 1732 O O . ALA A 1 218 ? 16.891 -32.156 -11.062 1 98.12 218 ALA A O 1
ATOM 1733 N N . GLY A 1 219 ? 18.469 -30.641 -11.602 1 98.06 219 GLY A N 1
ATOM 1734 C CA . GLY A 1 219 ? 18.703 -31.25 -12.898 1 98.06 219 GLY A CA 1
ATOM 1735 C C . GLY A 1 219 ? 17.578 -31 -13.891 1 98.06 219 GLY A C 1
ATOM 1736 O O . GLY A 1 219 ? 17.359 -31.812 -14.781 1 98.06 219 GLY A O 1
ATOM 1737 N N . LEU A 1 220 ? 16.875 -29.953 -13.719 1 98.12 220 LEU A N 1
ATOM 1738 C CA . LEU A 1 220 ? 15.727 -29.656 -14.57 1 98.12 220 LEU A CA 1
ATOM 1739 C C . LEU A 1 220 ? 16.078 -28.578 -15.594 1 98.12 220 LEU A C 1
ATOM 1741 O O . LEU A 1 220 ? 16.953 -27.75 -15.352 1 98.12 220 LEU A O 1
ATOM 1745 N N . THR A 1 221 ? 15.391 -28.594 -16.703 1 96.81 221 THR A N 1
ATOM 1746 C CA . THR A 1 221 ? 15.609 -27.625 -17.766 1 96.81 221 THR A CA 1
ATOM 1747 C C . THR A 1 221 ? 14.625 -26.469 -17.656 1 96.81 221 THR A C 1
ATOM 1749 O O . THR A 1 221 ? 13.445 -26.672 -17.359 1 96.81 221 THR A O 1
ATOM 1752 N N . ILE A 1 222 ? 15.148 -25.344 -17.969 1 97.31 222 ILE A N 1
ATOM 1753 C CA . ILE A 1 222 ? 14.312 -24.141 -17.984 1 97.31 222 ILE A CA 1
ATOM 1754 C C . ILE A 1 222 ? 13.789 -23.906 -19.406 1 97.31 222 ILE A C 1
ATOM 1756 O O . ILE A 1 222 ? 14.57 -23.875 -20.359 1 97.31 222 ILE A O 1
ATOM 1760 N N . ARG A 1 223 ? 12.523 -23.781 -19.531 1 95.94 223 ARG A N 1
ATOM 1761 C CA . ARG A 1 223 ? 11.93 -23.469 -20.828 1 95.94 223 ARG A CA 1
ATOM 1762 C C . ARG A 1 223 ? 11.719 -21.969 -20.984 1 95.94 223 ARG A C 1
ATOM 1764 O O . ARG A 1 223 ? 10.961 -21.359 -20.234 1 95.94 223 ARG A O 1
ATOM 1771 N N . PRO A 1 224 ? 12.297 -21.391 -21.969 1 95 224 PRO A N 1
ATOM 1772 C CA . PRO A 1 224 ? 12.211 -19.938 -22.125 1 95 224 PRO A CA 1
ATOM 1773 C C . PRO A 1 224 ? 10.773 -19.438 -22.266 1 95 224 PRO A C 1
ATOM 1775 O O . PRO A 1 224 ? 10.461 -18.328 -21.828 1 95 224 PRO A O 1
ATOM 1778 N N . GLU A 1 225 ? 9.906 -20.281 -22.812 1 94.88 225 GLU A N 1
ATOM 1779 C CA . GLU A 1 225 ? 8.516 -19.891 -23.016 1 94.88 225 GLU A CA 1
ATOM 1780 C C . GLU A 1 225 ? 7.77 -19.75 -21.688 1 94.88 225 GLU A C 1
ATOM 1782 O O . GLU A 1 225 ? 6.688 -19.172 -21.641 1 94.88 225 GLU A O 1
ATOM 1787 N N . TRP A 1 226 ? 8.414 -20.359 -20.672 1 97.25 226 TRP A N 1
ATOM 1788 C CA . TRP A 1 226 ? 7.754 -20.328 -19.375 1 97.25 226 TRP A CA 1
ATOM 1789 C C . TRP A 1 226 ? 8.32 -19.219 -18.5 1 97.25 226 TRP A C 1
ATOM 1791 O O . TRP A 1 226 ? 7.988 -19.109 -17.312 1 97.25 226 TRP A O 1
ATOM 1801 N N . ILE A 1 227 ? 9.195 -18.422 -19.078 1 97.31 227 ILE A N 1
ATOM 1802 C CA . ILE A 1 227 ? 9.727 -17.25 -18.406 1 97.31 227 ILE A CA 1
ATOM 1803 C C . ILE A 1 227 ? 8.938 -16 -18.797 1 97.31 227 ILE A C 1
ATOM 1805 O O . ILE A 1 227 ? 9 -15.562 -19.953 1 97.31 227 ILE A O 1
ATOM 1809 N N . ILE A 1 228 ? 8.219 -15.445 -17.812 1 96.88 228 ILE A N 1
ATOM 1810 C CA . ILE A 1 228 ? 7.348 -14.305 -18.094 1 96.88 228 ILE A CA 1
ATOM 1811 C C . ILE A 1 228 ? 7.941 -13.039 -17.484 1 96.88 228 ILE A C 1
ATOM 1813 O O . ILE A 1 228 ? 8.078 -12.938 -16.25 1 96.88 228 ILE A O 1
ATOM 1817 N N . HIS A 1 229 ? 8.266 -12.117 -18.281 1 95.38 229 HIS A N 1
ATOM 1818 C CA . HIS A 1 229 ? 8.734 -10.797 -17.859 1 95.38 229 HIS A CA 1
ATOM 1819 C C . HIS A 1 229 ? 7.578 -9.805 -17.75 1 95.38 229 HIS A C 1
ATOM 1821 O O . HIS A 1 229 ? 7.02 -9.398 -18.781 1 95.38 229 HIS A O 1
ATOM 1827 N N . THR A 1 230 ? 7.336 -9.352 -16.562 1 94.25 230 THR A N 1
ATOM 1828 C CA . THR A 1 230 ? 6.117 -8.578 -16.344 1 94.25 230 THR A CA 1
ATOM 1829 C C . THR A 1 230 ? 6.438 -7.09 -16.234 1 94.25 230 THR A C 1
ATOM 1831 O O . THR A 1 230 ? 5.531 -6.254 -16.219 1 94.25 230 THR A O 1
ATOM 1834 N N . LYS A 1 231 ? 7.734 -6.789 -16.172 1 89.38 231 LYS A N 1
ATOM 1835 C CA . LYS A 1 231 ? 8.148 -5.418 -15.875 1 89.38 231 LYS A CA 1
ATOM 1836 C C . LYS A 1 231 ? 7.512 -4.91 -14.586 1 89.38 231 LYS A C 1
ATOM 1838 O O . LYS A 1 231 ? 7.133 -3.742 -14.492 1 89.38 231 LYS A O 1
ATOM 1843 N N . TRP A 1 232 ? 7.203 -5.832 -13.758 1 88.12 232 TRP A N 1
ATOM 1844 C CA . TRP A 1 232 ? 6.699 -5.594 -12.406 1 88.12 232 TRP A CA 1
ATOM 1845 C C . TRP A 1 232 ? 5.301 -4.988 -12.445 1 88.12 232 TRP A C 1
ATOM 1847 O O . TRP A 1 232 ? 4.922 -4.227 -11.555 1 88.12 232 TRP A O 1
ATOM 1857 N N . LYS A 1 233 ? 4.566 -5.266 -13.445 1 90 233 LYS A N 1
ATOM 1858 C CA . LYS A 1 233 ? 3.176 -4.836 -13.578 1 90 233 LYS A CA 1
ATOM 1859 C C . LYS A 1 233 ? 2.219 -6.016 -13.445 1 90 233 LYS A C 1
ATOM 1861 O O . LYS A 1 233 ? 2.355 -7.016 -14.156 1 90 233 LYS A O 1
ATOM 1866 N N . MET A 1 234 ? 1.27 -5.859 -12.594 1 92.5 234 MET A N 1
ATOM 1867 C CA . MET A 1 234 ? 0.276 -6.91 -12.391 1 92.5 234 MET A CA 1
ATOM 1868 C C . MET A 1 234 ? -0.448 -7.23 -13.695 1 92.5 234 MET A C 1
ATOM 1870 O O . MET A 1 234 ? -0.685 -8.398 -14.008 1 92.5 234 MET A O 1
ATOM 1874 N N . GLU A 1 235 ? -0.785 -6.207 -14.414 1 94.62 235 GLU A N 1
ATOM 1875 C CA . GLU A 1 235 ? -1.495 -6.367 -15.68 1 94.62 235 GLU A CA 1
ATOM 1876 C C . GLU A 1 235 ? -0.722 -7.27 -16.641 1 94.62 235 GLU A C 1
ATOM 1878 O O . GLU A 1 235 ? -1.311 -8.117 -17.312 1 94.62 235 GLU A O 1
ATOM 1883 N N . ASN A 1 236 ? 0.544 -7.09 -16.641 1 95.75 236 ASN A N 1
ATOM 1884 C CA . ASN A 1 236 ? 1.376 -7.914 -17.5 1 95.75 236 ASN A CA 1
ATOM 1885 C C . ASN A 1 236 ? 1.39 -9.367 -17.047 1 95.75 236 ASN A C 1
ATOM 1887 O O . ASN A 1 236 ? 1.383 -10.281 -17.875 1 95.75 236 ASN A O 1
ATOM 1891 N N . SER A 1 237 ? 1.448 -9.586 -15.758 1 97.31 237 SER A N 1
ATOM 1892 C CA . SER A 1 237 ? 1.405 -10.945 -15.234 1 97.31 237 SER A CA 1
ATOM 1893 C C . SER A 1 237 ? 0.12 -11.656 -15.641 1 97.31 237 SER A C 1
ATOM 1895 O O . SER A 1 237 ? 0.157 -12.797 -16.109 1 97.31 237 SER A O 1
ATOM 1897 N N . TYR A 1 238 ? -0.965 -10.945 -15.531 1 97.31 238 TYR A N 1
ATOM 1898 C CA . TYR A 1 238 ? -2.279 -11.461 -15.898 1 97.31 238 TYR A CA 1
ATOM 1899 C C . TYR A 1 238 ? -2.344 -11.773 -17.391 1 97.31 238 TYR A C 1
ATOM 1901 O O . TYR A 1 238 ? -2.68 -12.891 -17.781 1 97.31 238 TYR A O 1
ATOM 1909 N N . LYS A 1 239 ? -1.994 -10.828 -18.188 1 97.81 239 LYS A N 1
ATOM 1910 C CA . LYS A 1 239 ? -2.125 -10.953 -19.625 1 97.81 239 LYS A CA 1
ATOM 1911 C C . LYS A 1 239 ? -1.195 -12.031 -20.172 1 97.81 239 LYS A C 1
ATOM 1913 O O . LYS A 1 239 ? -1.61 -12.859 -20.984 1 97.81 239 LYS A O 1
ATOM 1918 N N . LYS A 1 240 ? -0.014 -12.039 -19.734 1 97.75 240 LYS A N 1
ATOM 1919 C CA . LYS A 1 240 ? 0.984 -12.945 -20.297 1 97.75 240 LYS A CA 1
ATOM 1920 C C . LYS A 1 240 ? 0.756 -14.375 -19.812 1 97.75 240 LYS A C 1
ATOM 1922 O O . LYS A 1 240 ? 0.994 -15.328 -20.562 1 97.75 240 LYS A O 1
ATOM 1927 N N . MET A 1 241 ? 0.376 -14.547 -18.578 1 97.94 241 MET A N 1
ATOM 1928 C CA . MET A 1 241 ? -0.014 -15.883 -18.125 1 97.94 241 MET A CA 1
ATOM 1929 C C . MET A 1 241 ? -1.192 -16.406 -18.938 1 97.94 241 MET A C 1
ATOM 1931 O O . MET A 1 241 ? -1.201 -17.578 -19.344 1 97.94 241 MET A O 1
ATOM 1935 N N . GLY A 1 242 ? -2.133 -15.523 -19.141 1 97.56 242 GLY A N 1
ATOM 1936 C CA . GLY A 1 242 ? -3.262 -15.898 -19.984 1 97.56 242 GLY A CA 1
ATOM 1937 C C . GLY A 1 242 ? -2.855 -16.312 -21.375 1 97.56 242 GLY A C 1
ATOM 1938 O O . GLY A 1 242 ? -3.35 -17.312 -21.906 1 97.56 242 GLY A O 1
ATOM 1939 N N . SER A 1 243 ? -1.97 -15.555 -21.938 1 97.38 243 SER A N 1
ATOM 1940 C CA . SER A 1 243 ? -1.475 -15.859 -23.281 1 97.38 243 SER A CA 1
ATOM 1941 C C . SER A 1 243 ? -0.755 -17.203 -23.312 1 97.38 243 SER A C 1
ATOM 1943 O O . SER A 1 243 ? -0.938 -17.984 -24.25 1 97.38 243 SER A O 1
ATOM 1945 N N . LEU A 1 244 ? 0.056 -17.438 -22.312 1 96.88 244 LEU A N 1
ATOM 1946 C CA . LEU A 1 244 ? 0.775 -18.703 -22.219 1 96.88 244 LEU A CA 1
ATOM 1947 C C . LEU A 1 244 ? -0.196 -19.875 -22.203 1 96.88 244 LEU A C 1
ATOM 1949 O O . LEU A 1 244 ? 0.015 -20.875 -22.891 1 96.88 244 LEU A O 1
ATOM 1953 N N . ILE A 1 245 ? -1.268 -19.797 -21.453 1 96.94 245 ILE A N 1
ATOM 1954 C CA . ILE A 1 245 ? -2.248 -20.859 -21.297 1 96.94 245 ILE A CA 1
ATOM 1955 C C . ILE A 1 245 ? -2.965 -21.109 -22.625 1 96.94 245 ILE A C 1
ATOM 1957 O O . ILE A 1 245 ? -3.182 -22.25 -23.016 1 96.94 245 ILE A O 1
ATOM 1961 N N . LYS A 1 246 ? -3.234 -20.062 -23.312 1 95.06 246 LYS A N 1
ATOM 1962 C CA . LYS A 1 246 ? -4 -20.156 -24.562 1 95.06 246 LYS A CA 1
ATOM 1963 C C . LYS A 1 246 ? -3.135 -20.672 -25.703 1 95.06 246 LYS A C 1
ATOM 1965 O O . LYS A 1 246 ? -3.605 -21.422 -26.547 1 95.06 246 LYS A O 1
ATOM 1970 N N . GLU A 1 247 ? -1.944 -20.281 -25.656 1 91.88 247 GLU A N 1
ATOM 1971 C CA . GLU A 1 247 ? -1.048 -20.609 -26.75 1 91.88 247 GLU A CA 1
ATOM 1972 C C . GLU A 1 247 ? -0.521 -22.031 -26.641 1 91.88 247 GLU A C 1
ATOM 1974 O O . GLU A 1 247 ? -0.304 -22.703 -27.641 1 91.88 247 GLU A O 1
ATOM 1979 N N . GLU A 1 248 ? -0.308 -22.5 -25.469 1 86 248 GLU A N 1
ATOM 1980 C CA . GLU A 1 248 ? 0.271 -23.828 -25.266 1 86 248 GLU A CA 1
ATOM 1981 C C . GLU A 1 248 ? -0.519 -24.625 -24.234 1 86 248 GLU A C 1
ATOM 1983 O O . GLU A 1 248 ? 0.042 -25.078 -23.234 1 86 248 GLU A O 1
ATOM 1988 N N . PRO A 1 249 ? -1.709 -25 -24.516 1 84.81 249 PRO A N 1
ATOM 1989 C CA . PRO A 1 249 ? -2.561 -25.609 -23.5 1 84.81 249 PRO A CA 1
ATOM 1990 C C . PRO A 1 249 ? -2.088 -27.016 -23.094 1 84.81 249 PRO A C 1
ATOM 1992 O O . PRO A 1 249 ? -2.357 -27.469 -21.984 1 84.81 249 PRO A O 1
ATOM 1995 N N . LEU A 1 250 ? -1.312 -27.562 -23.938 1 86.75 250 LEU A N 1
ATOM 1996 C CA . LEU A 1 250 ? -0.893 -28.938 -23.672 1 86.75 250 LEU A CA 1
ATOM 1997 C C . LEU A 1 250 ? 0.519 -28.969 -23.094 1 86.75 250 LEU A C 1
ATOM 1999 O O . LEU A 1 250 ? 0.981 -30.016 -22.625 1 86.75 250 LEU A O 1
ATOM 2003 N N . HIS A 1 251 ? 1.164 -27.875 -23.078 1 92 251 HIS A N 1
ATOM 2004 C CA . HIS A 1 251 ? 2.545 -27.781 -22.609 1 92 251 HIS A CA 1
ATOM 2005 C C . HIS A 1 251 ? 2.709 -26.703 -21.562 1 92 251 HIS A C 1
ATOM 2007 O O . HIS A 1 251 ? 3.551 -25.812 -21.703 1 92 251 HIS A O 1
ATOM 2013 N N . LEU A 1 252 ? 1.922 -26.875 -20.516 1 96 252 LEU A N 1
ATOM 2014 C CA . LEU A 1 252 ? 1.952 -25.891 -19.438 1 96 252 LEU A CA 1
ATOM 2015 C C . LEU A 1 252 ? 2.842 -26.359 -18.281 1 96 252 LEU A C 1
ATOM 2017 O O . LEU A 1 252 ? 2.971 -27.562 -18.047 1 96 252 LEU A O 1
ATOM 2021 N N . PRO A 1 253 ? 3.51 -25.422 -17.641 1 97.5 253 PRO A N 1
ATOM 2022 C CA . PRO A 1 253 ? 4.141 -25.812 -16.375 1 97.5 253 PRO A CA 1
ATOM 2023 C C . PRO A 1 253 ? 3.129 -26.266 -15.328 1 97.5 253 PRO A C 1
ATOM 2025 O O . PRO A 1 253 ? 1.954 -25.891 -15.398 1 97.5 253 PRO A O 1
ATOM 2028 N N . THR A 1 254 ? 3.584 -27.062 -14.461 1 97.31 254 THR A N 1
ATOM 2029 C CA . THR A 1 254 ? 2.727 -27.5 -13.367 1 97.31 254 THR A CA 1
ATOM 2030 C C . THR A 1 254 ? 2.906 -26.594 -12.148 1 97.31 254 THR A C 1
ATOM 2032 O O . THR A 1 254 ? 2.158 -26.688 -11.172 1 97.31 254 THR A O 1
ATOM 2035 N N . ALA A 1 255 ? 3.902 -25.703 -12.234 1 98.38 255 ALA A N 1
ATOM 2036 C CA . ALA A 1 255 ? 4.117 -24.734 -11.164 1 98.38 255 ALA A CA 1
ATOM 2037 C C . ALA A 1 255 ? 4.754 -23.453 -11.703 1 98.38 255 ALA A C 1
ATOM 2039 O O . ALA A 1 255 ? 5.555 -23.5 -12.641 1 98.38 255 ALA A O 1
ATOM 2040 N N . MET A 1 256 ? 4.371 -22.359 -11.141 1 98.75 256 MET A N 1
ATOM 2041 C CA . MET A 1 256 ? 4.984 -21.062 -11.422 1 98.75 256 MET A CA 1
ATOM 2042 C C . MET A 1 256 ? 5.609 -20.469 -10.172 1 98.75 256 MET A C 1
ATOM 2044 O O . MET A 1 256 ? 4.938 -20.328 -9.141 1 98.75 256 MET A O 1
ATOM 2048 N N . VAL A 1 257 ? 6.859 -20.188 -10.25 1 98.81 257 VAL A N 1
ATOM 2049 C CA . VAL A 1 257 ? 7.535 -19.375 -9.242 1 98.81 257 VAL A CA 1
ATOM 2050 C C . VAL A 1 257 ? 7.402 -17.906 -9.602 1 98.81 257 VAL A C 1
ATOM 2052 O O . VAL A 1 257 ? 7.855 -17.469 -10.656 1 98.81 257 VAL A O 1
ATOM 2055 N N . CYS A 1 258 ? 6.77 -17.188 -8.727 1 98.56 258 CYS A N 1
ATOM 2056 C CA . CYS A 1 258 ? 6.559 -15.766 -8.984 1 98.56 258 CYS A CA 1
ATOM 2057 C C . CYS A 1 258 ? 7.434 -14.914 -8.07 1 98.56 258 CYS A C 1
ATOM 2059 O O . CYS A 1 258 ? 7.496 -15.148 -6.863 1 98.56 258 CYS A O 1
ATOM 2061 N N . ALA A 1 259 ? 8.008 -13.891 -8.633 1 96.06 259 ALA A N 1
ATOM 2062 C CA . ALA A 1 259 ? 9.008 -13.094 -7.934 1 96.06 259 ALA A CA 1
ATOM 2063 C C . ALA A 1 259 ? 8.352 -12.164 -6.918 1 96.06 259 ALA A C 1
ATOM 2065 O O . ALA A 1 259 ? 9.039 -11.508 -6.129 1 96.06 259 ALA A O 1
ATOM 2066 N N . SER A 1 260 ? 7.043 -12.062 -6.906 1 94.44 260 SER A N 1
ATOM 2067 C CA . SER A 1 260 ? 6.293 -11.289 -5.922 1 94.44 260 SER A CA 1
ATOM 2068 C C . SER A 1 260 ? 4.867 -11.82 -5.781 1 94.44 260 SER A C 1
ATOM 2070 O O . SER A 1 260 ? 4.32 -12.406 -6.715 1 94.44 260 SER A O 1
ATOM 2072 N N . ASP A 1 261 ? 4.289 -11.531 -4.645 1 96.06 261 ASP A N 1
ATOM 2073 C CA . ASP A 1 261 ? 2.91 -11.945 -4.402 1 96.06 261 ASP A CA 1
ATOM 2074 C C . ASP A 1 261 ? 1.96 -11.297 -5.406 1 96.06 261 ASP A C 1
ATOM 2076 O O . ASP A 1 261 ? 1.005 -11.93 -5.859 1 96.06 261 ASP A O 1
ATOM 2080 N N . LEU A 1 262 ? 2.217 -10.078 -5.738 1 93.69 262 LEU A N 1
ATOM 2081 C CA . LEU A 1 262 ? 1.35 -9.352 -6.66 1 93.69 262 LEU A CA 1
ATOM 2082 C C . LEU A 1 262 ? 1.352 -10.016 -8.039 1 93.69 262 LEU A C 1
ATOM 2084 O O . LEU A 1 262 ? 0.297 -10.172 -8.656 1 93.69 262 LEU A O 1
ATOM 2088 N N . MET A 1 263 ? 2.523 -10.414 -8.469 1 96 263 MET A N 1
ATOM 2089 C CA . MET A 1 263 ? 2.617 -11.117 -9.742 1 96 263 MET A CA 1
ATOM 2090 C C . MET A 1 263 ? 1.87 -12.445 -9.688 1 96 263 MET A C 1
ATOM 2092 O O . MET A 1 263 ? 1.188 -12.82 -10.641 1 96 263 MET A O 1
ATOM 2096 N N . ALA A 1 264 ? 2.012 -13.109 -8.562 1 98.06 264 ALA A N 1
ATOM 2097 C CA . ALA A 1 264 ? 1.371 -14.414 -8.391 1 98.06 264 ALA A CA 1
ATOM 2098 C C . ALA A 1 264 ? -0.149 -14.281 -8.43 1 98.06 264 ALA A C 1
ATOM 2100 O O . ALA A 1 264 ? -0.825 -15.039 -9.133 1 98.06 264 ALA A O 1
ATOM 2101 N N . ILE A 1 265 ? -0.641 -13.336 -7.73 1 96.69 265 ILE A N 1
ATOM 2102 C CA . ILE A 1 265 ? -2.082 -13.164 -7.594 1 96.69 265 ILE A CA 1
ATOM 2103 C C . ILE A 1 265 ? -2.695 -12.844 -8.961 1 96.69 265 ILE A C 1
ATOM 2105 O O . ILE A 1 265 ? -3.732 -13.398 -9.328 1 96.69 265 ILE A O 1
ATOM 2109 N N . ALA A 1 266 ? -2.051 -12 -9.719 1 96.94 266 ALA A N 1
ATOM 2110 C CA . ALA A 1 266 ? -2.537 -11.664 -11.047 1 96.94 266 ALA A CA 1
ATOM 2111 C C . ALA A 1 266 ? -2.506 -12.875 -11.977 1 96.94 266 ALA A C 1
ATOM 2113 O O . ALA A 1 266 ? -3.445 -13.102 -12.734 1 96.94 266 ALA A O 1
ATOM 2114 N N . ALA A 1 267 ? -1.481 -13.625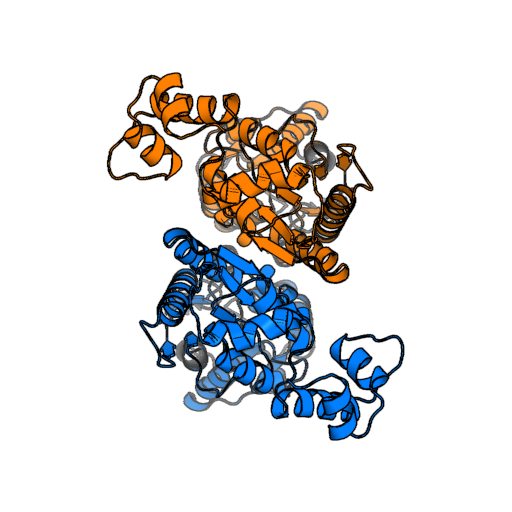 -11.891 1 98.19 267 ALA A N 1
ATOM 2115 C CA . ALA A 1 267 ? -1.35 -14.828 -12.703 1 98.19 267 ALA A CA 1
ATOM 2116 C C . ALA A 1 267 ? -2.389 -15.875 -12.312 1 98.19 267 ALA A C 1
ATOM 2118 O O . ALA A 1 267 ? -2.92 -16.578 -13.164 1 98.19 267 ALA A O 1
ATOM 2119 N N . MET A 1 268 ? -2.643 -16.016 -11.039 1 97.88 268 MET A N 1
ATOM 2120 C CA . MET A 1 268 ? -3.65 -16.953 -10.555 1 97.88 268 MET A CA 1
ATOM 2121 C C . MET A 1 268 ? -5.02 -16.641 -11.148 1 97.88 268 MET A C 1
ATOM 2123 O O . MET A 1 268 ? -5.77 -17.562 -11.492 1 97.88 268 MET A O 1
ATOM 2127 N N . ARG A 1 269 ? -5.305 -15.344 -11.234 1 96.56 269 ARG A N 1
ATOM 2128 C CA . ARG A 1 269 ? -6.574 -14.984 -11.859 1 96.56 269 ARG A CA 1
ATOM 2129 C C . ARG A 1 269 ? -6.645 -15.492 -13.297 1 96.56 269 ARG A C 1
ATOM 2131 O O . ARG A 1 269 ? -7.66 -16.047 -13.711 1 96.56 269 ARG A O 1
ATOM 2138 N N . ALA A 1 270 ? -5.59 -15.25 -14.039 1 97.44 270 ALA A N 1
ATOM 2139 C CA . ALA A 1 270 ? -5.543 -15.711 -15.43 1 97.44 270 ALA A CA 1
ATOM 2140 C C . ALA A 1 270 ? -5.762 -17.219 -15.508 1 97.44 270 ALA A C 1
ATOM 2142 O O . ALA A 1 270 ? -6.516 -17.703 -16.359 1 97.44 270 ALA A O 1
ATOM 2143 N N . ALA A 1 271 ? -5.129 -17.969 -14.625 1 97.44 271 ALA A N 1
ATOM 2144 C CA . ALA A 1 271 ? -5.27 -19.422 -14.602 1 97.44 271 ALA A CA 1
ATOM 2145 C C . ALA A 1 271 ? -6.715 -19.828 -14.328 1 97.44 271 ALA A C 1
ATOM 2147 O O . ALA A 1 271 ? -7.273 -20.672 -15.031 1 97.44 271 ALA A O 1
ATOM 2148 N N . ARG A 1 272 ? -7.309 -19.188 -13.359 1 95.31 272 ARG A N 1
ATOM 2149 C CA . ARG A 1 272 ? -8.68 -19.516 -12.969 1 95.31 272 ARG A CA 1
ATOM 2150 C C . ARG A 1 272 ? -9.648 -19.219 -14.109 1 95.31 272 ARG A C 1
ATOM 2152 O O . ARG A 1 272 ? -10.547 -20.016 -14.391 1 95.31 272 ARG A O 1
ATOM 2159 N N . GLU A 1 273 ? -9.414 -18.109 -14.734 1 94.75 273 GLU A N 1
ATOM 2160 C CA . GLU A 1 273 ? -10.297 -17.703 -15.828 1 94.75 273 GLU A CA 1
ATOM 2161 C C . GLU A 1 273 ? -10.195 -18.672 -17 1 94.75 273 GLU A C 1
ATOM 2163 O O . GLU A 1 273 ? -11.078 -18.703 -17.859 1 94.75 273 GLU A O 1
ATOM 2168 N N . ASN A 1 274 ? -9.102 -19.375 -17.047 1 95.81 274 ASN A N 1
ATOM 2169 C CA . ASN A 1 274 ? -8.906 -20.375 -18.094 1 95.81 274 ASN A CA 1
ATOM 2170 C C . ASN A 1 274 ? -9.156 -21.781 -17.578 1 95.81 274 ASN A C 1
ATOM 2172 O O . ASN A 1 274 ? -8.617 -22.75 -18.109 1 95.81 274 ASN A O 1
ATOM 2176 N N . GLU A 1 275 ? -9.805 -21.891 -16.406 1 94.88 275 GLU A N 1
ATOM 2177 C CA . GLU A 1 275 ? -10.367 -23.094 -15.828 1 94.88 275 GLU A CA 1
ATOM 2178 C C . GLU A 1 275 ? -9.273 -24.062 -15.367 1 94.88 275 GLU A C 1
ATOM 2180 O O . GLU A 1 275 ? -9.43 -25.281 -15.461 1 94.88 275 GLU A O 1
ATOM 2185 N N . LEU A 1 276 ? -8.156 -23.516 -15.008 1 95.94 276 LEU A N 1
ATOM 2186 C CA . LEU A 1 276 ? -7.121 -24.328 -14.383 1 95.94 276 LEU A CA 1
ATOM 2187 C C . LEU A 1 276 ? -7.297 -24.359 -12.867 1 95.94 276 LEU A C 1
ATOM 2189 O O . LEU A 1 276 ? -7.617 -23.344 -12.258 1 95.94 276 LEU A O 1
ATOM 2193 N N . ARG A 1 277 ? -7.207 -25.609 -12.391 1 95.88 277 ARG A N 1
ATOM 2194 C CA . ARG A 1 277 ? -7.277 -25.766 -10.945 1 95.88 277 ARG A CA 1
ATOM 2195 C C . ARG A 1 277 ? -5.934 -25.453 -10.297 1 95.88 277 ARG A C 1
ATOM 2197 O O . ARG A 1 277 ? -4.887 -25.875 -10.781 1 95.88 277 ARG A O 1
ATOM 2204 N N . ILE A 1 278 ? -5.965 -24.609 -9.219 1 97.12 278 ILE A N 1
ATOM 2205 C CA . ILE A 1 278 ? -4.797 -24.281 -8.406 1 97.12 278 ILE A CA 1
ATOM 2206 C C . ILE A 1 278 ? -4.898 -24.969 -7.047 1 97.12 278 ILE A C 1
ATOM 2208 O O . ILE A 1 278 ? -5.859 -24.734 -6.305 1 97.12 278 ILE A O 1
ATOM 2212 N N . PRO A 1 279 ? -4.016 -25.828 -6.707 1 96.75 279 PRO A N 1
ATOM 2213 C CA . PRO A 1 279 ? -2.703 -26.078 -7.301 1 96.75 279 PRO A CA 1
ATOM 2214 C C . PRO A 1 279 ? -2.699 -27.312 -8.211 1 96.75 279 PRO A C 1
ATOM 2216 O O . PRO A 1 279 ? -1.661 -27.656 -8.773 1 96.75 279 PRO A O 1
ATOM 2219 N N . ASP A 1 280 ? -3.785 -27.922 -8.398 1 95.69 280 ASP A N 1
ATOM 2220 C CA . ASP A 1 280 ? -3.814 -29.266 -8.969 1 95.69 280 ASP A CA 1
ATOM 2221 C C . ASP A 1 280 ? -3.283 -29.266 -10.398 1 95.69 280 ASP A C 1
ATOM 2223 O O . ASP A 1 280 ? -2.553 -30.188 -10.789 1 95.69 280 ASP A O 1
ATOM 2227 N N . ASP A 1 281 ? -3.691 -28.328 -11.164 1 95.75 281 ASP A N 1
ATOM 2228 C CA . ASP A 1 281 ? -3.221 -28.25 -12.539 1 95.75 281 ASP A CA 1
ATOM 2229 C C . ASP A 1 281 ? -1.961 -27.391 -12.641 1 95.75 281 ASP A C 1
ATOM 2231 O O . ASP A 1 281 ? -1.065 -27.672 -13.438 1 95.75 281 ASP A O 1
ATOM 2235 N N . ILE A 1 282 ? -1.95 -26.328 -11.812 1 97.5 282 ILE A N 1
ATOM 2236 C CA . ILE A 1 282 ? -0.798 -25.438 -11.805 1 97.5 282 ILE A CA 1
ATOM 2237 C C . ILE A 1 282 ? -0.664 -24.781 -10.43 1 97.5 282 ILE A C 1
ATOM 2239 O O . ILE A 1 282 ? -1.603 -24.156 -9.938 1 97.5 282 ILE A O 1
ATOM 2243 N N . ALA A 1 283 ? 0.448 -24.969 -9.805 1 98.38 283 ALA A N 1
ATOM 2244 C CA . ALA A 1 283 ? 0.734 -24.375 -8.508 1 98.38 283 ALA A CA 1
ATOM 2245 C C . ALA A 1 283 ? 1.383 -23 -8.664 1 98.38 283 ALA A C 1
ATOM 2247 O O . ALA A 1 283 ? 2.014 -22.719 -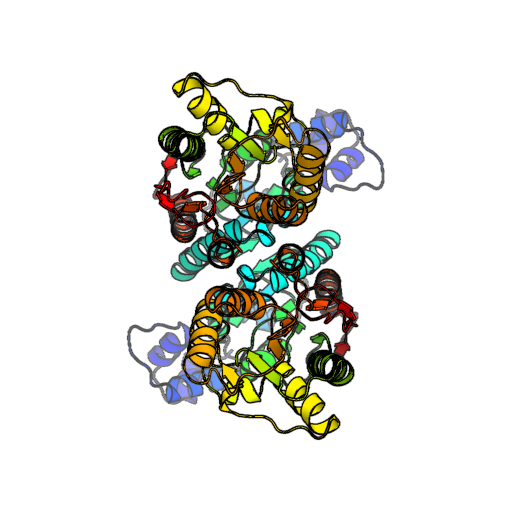9.688 1 98.38 283 ALA A O 1
ATOM 2248 N N . PHE A 1 284 ? 1.171 -22.172 -7.672 1 98.69 284 PHE A N 1
ATOM 2249 C CA . PHE A 1 284 ? 1.793 -20.844 -7.656 1 98.69 284 PHE A CA 1
ATOM 2250 C C . PHE A 1 284 ? 2.506 -20.609 -6.332 1 98.69 284 PHE A C 1
ATOM 2252 O O . PHE A 1 284 ? 1.996 -20.969 -5.27 1 98.69 284 PHE A O 1
ATOM 2259 N N . PHE A 1 285 ? 3.666 -20.031 -6.383 1 98.75 285 PHE A N 1
ATOM 2260 C CA . PHE A 1 285 ? 4.457 -19.625 -5.227 1 98.75 285 PHE A CA 1
ATOM 2261 C C . PHE A 1 285 ? 4.926 -18.188 -5.371 1 98.75 285 PHE A C 1
ATOM 2263 O O . PHE A 1 285 ? 5.562 -17.828 -6.371 1 98.75 285 PHE A O 1
ATOM 2270 N N . GLY A 1 286 ? 4.582 -17.344 -4.398 1 98.25 286 GLY A N 1
ATOM 2271 C CA . GLY A 1 286 ? 4.984 -15.945 -4.449 1 98.25 286 GLY A CA 1
ATOM 2272 C C . GLY A 1 286 ? 6.137 -15.625 -3.523 1 98.25 286 GLY A C 1
ATOM 2273 O O . GLY A 1 286 ? 6.801 -16.531 -3.006 1 98.25 286 GLY A O 1
ATOM 2274 N N . VAL A 1 287 ? 6.453 -14.32 -3.404 1 97.12 287 VAL A N 1
ATOM 2275 C CA . VAL A 1 287 ? 7.473 -13.789 -2.508 1 97.12 287 VAL A CA 1
ATOM 2276 C C . VAL A 1 287 ? 6.961 -12.5 -1.855 1 97.12 287 VAL A C 1
ATOM 2278 O O . VAL A 1 287 ? 6.258 -11.719 -2.488 1 97.12 287 VAL A O 1
ATOM 2281 N N . ASP A 1 288 ? 7.324 -12.289 -0.525 1 93.94 288 ASP A N 1
ATOM 2282 C CA . ASP A 1 288 ? 7.082 -11.055 0.221 1 93.94 288 ASP A CA 1
ATOM 2283 C C . ASP A 1 288 ? 6.152 -11.305 1.407 1 93.94 288 ASP A C 1
ATOM 2285 O O . ASP A 1 288 ? 6.32 -10.703 2.471 1 93.94 288 ASP A O 1
ATOM 2289 N N . ASN A 1 289 ? 5.105 -12.195 1.158 1 96.31 289 ASN A N 1
ATOM 2290 C CA . ASN A 1 289 ? 4.09 -12.477 2.168 1 96.31 289 ASN A CA 1
ATOM 2291 C C . ASN A 1 289 ? 3.316 -11.219 2.551 1 96.31 289 ASN A C 1
ATOM 2293 O O . ASN A 1 289 ? 3.203 -10.891 3.732 1 96.31 289 ASN A O 1
ATOM 2297 N N . ILE A 1 290 ? 2.848 -10.547 1.505 1 91.81 290 ILE A N 1
ATOM 2298 C CA . ILE A 1 290 ? 1.991 -9.398 1.787 1 91.81 290 ILE A CA 1
ATOM 2299 C C . ILE A 1 290 ? 0.672 -9.875 2.391 1 91.81 290 ILE A C 1
ATOM 2301 O O . ILE A 1 290 ? 0.29 -11.039 2.223 1 91.81 290 ILE A O 1
ATOM 2305 N N . GLU A 1 291 ? -0.012 -9 3.045 1 89.88 291 GLU A N 1
ATOM 2306 C CA . GLU A 1 291 ? -1.22 -9.375 3.773 1 89.88 291 GLU A CA 1
ATOM 2307 C C . GLU A 1 291 ? -2.248 -10.016 2.846 1 89.88 291 GLU A C 1
ATOM 2309 O O . GLU A 1 291 ? -2.91 -10.984 3.219 1 89.88 291 GLU A O 1
ATOM 2314 N N . MET A 1 292 ? -2.381 -9.555 1.662 1 91.38 292 MET A N 1
ATOM 2315 C CA . MET A 1 292 ? -3.375 -9.992 0.688 1 91.38 292 MET A CA 1
ATOM 2316 C C . MET A 1 292 ? -3.172 -11.461 0.328 1 91.38 292 MET A C 1
ATOM 2318 O O . MET A 1 292 ? -4.109 -12.141 -0.096 1 91.38 292 MET A O 1
ATOM 2322 N N . SER A 1 293 ? -1.996 -11.914 0.489 1 94.38 293 SER A N 1
ATOM 2323 C CA . SER A 1 293 ? -1.709 -13.297 0.122 1 94.38 293 SER A CA 1
ATOM 2324 C C . SER A 1 293 ? -2.514 -14.273 0.973 1 94.38 293 SER A C 1
ATOM 2326 O O . SER A 1 293 ? -2.816 -15.383 0.533 1 94.38 293 SER A O 1
ATOM 2328 N N . LYS A 1 294 ? -2.945 -13.805 2.162 1 94.5 294 LYS A N 1
ATOM 2329 C CA . LYS A 1 294 ? -3.754 -14.609 3.072 1 94.5 294 LYS A CA 1
ATOM 2330 C C . LYS A 1 294 ? -5.195 -14.711 2.584 1 94.5 294 LYS A C 1
ATOM 2332 O O . LYS A 1 294 ? -5.93 -15.617 2.984 1 94.5 294 LYS A O 1
ATOM 2337 N N . TYR A 1 295 ? -5.539 -13.781 1.696 1 93.69 295 TYR A N 1
ATOM 2338 C CA . TYR A 1 295 ? -6.961 -13.656 1.402 1 93.69 295 TYR A CA 1
ATOM 2339 C C . TYR A 1 295 ? -7.242 -13.922 -0.071 1 93.69 295 TYR A C 1
ATOM 2341 O O . TYR A 1 295 ? -8.391 -13.875 -0.51 1 93.69 295 TYR A O 1
ATOM 2349 N N . SER A 1 296 ? -6.207 -14.18 -0.811 1 93.12 296 SER A N 1
ATOM 2350 C CA . SER A 1 296 ? -6.402 -14.609 -2.193 1 93.12 296 SER A CA 1
ATOM 2351 C C . SER A 1 296 ? -7.098 -15.969 -2.26 1 93.12 296 SER A C 1
ATOM 2353 O O . SER A 1 296 ? -7.246 -16.641 -1.241 1 93.12 296 SER A O 1
ATOM 2355 N N . SER A 1 297 ? -7.656 -16.297 -3.471 1 90.69 297 SER A N 1
ATOM 2356 C CA . SER A 1 297 ? -8.289 -17.594 -3.691 1 90.69 297 SER A CA 1
ATOM 2357 C C . SER A 1 297 ? -7.613 -18.359 -4.832 1 90.69 297 SER A C 1
ATOM 2359 O O . SER A 1 297 ? -7.77 -18 -6 1 90.69 297 SER A O 1
ATOM 2361 N N . PRO A 1 298 ? -6.945 -19.453 -4.484 1 94.06 298 PRO A N 1
ATOM 2362 C CA . PRO A 1 298 ? -6.582 -19.953 -3.16 1 94.06 298 PRO A CA 1
ATOM 2363 C C . PRO A 1 298 ? -5.574 -19.062 -2.441 1 94.06 298 PRO A C 1
ATOM 2365 O O . PRO A 1 298 ? -4.98 -18.172 -3.061 1 94.06 298 PRO A O 1
ATOM 2368 N N . GLN A 1 299 ? -5.395 -19.359 -1.134 1 96 299 GLN A N 1
ATOM 2369 C CA . GLN A 1 299 ? -4.363 -18.641 -0.39 1 96 299 GLN A CA 1
ATOM 2370 C C . GLN A 1 299 ? -2.98 -18.906 -0.982 1 96 299 GLN A C 1
ATOM 2372 O O . GLN A 1 299 ? -2.646 -20.031 -1.318 1 96 299 GLN A O 1
ATOM 2377 N N . LEU A 1 300 ? -2.238 -17.859 -1.014 1 97.81 300 LEU A N 1
ATOM 2378 C CA . LEU A 1 300 ? -0.992 -17.906 -1.771 1 97.81 300 LEU A CA 1
ATOM 2379 C C . LEU A 1 300 ? 0.167 -18.344 -0.879 1 97.81 300 LEU A C 1
ATOM 2381 O O . LEU A 1 300 ? 0.431 -17.719 0.15 1 97.81 300 LEU A O 1
ATOM 2385 N N . SER A 1 301 ? 0.802 -19.438 -1.272 1 98.5 301 SER A N 1
ATOM 2386 C CA . SER A 1 301 ? 2.109 -19.75 -0.705 1 98.5 301 SER A CA 1
ATOM 2387 C C . SER A 1 301 ? 3.143 -18.703 -1.081 1 98.5 301 SER A C 1
ATOM 2389 O O . SER A 1 301 ? 3.162 -18.219 -2.217 1 98.5 301 SER A O 1
ATOM 2391 N N . THR A 1 302 ? 4.008 -18.344 -0.091 1 98.38 302 THR A N 1
ATOM 2392 C CA . THR A 1 302 ? 4.91 -17.219 -0.329 1 98.38 302 THR A CA 1
ATOM 2393 C C . THR A 1 302 ? 6.129 -17.297 0.586 1 98.38 302 THR A C 1
ATOM 2395 O O . THR A 1 302 ? 6.281 -18.266 1.343 1 98.38 302 THR A O 1
ATOM 2398 N N . VAL A 1 303 ? 7.082 -16.406 0.374 1 98.25 303 VAL A N 1
ATOM 2399 C CA . VAL A 1 303 ? 8.258 -16.281 1.223 1 98.25 303 VAL A CA 1
ATOM 2400 C C . VAL A 1 303 ? 8.07 -15.117 2.201 1 98.25 303 VAL A C 1
ATOM 2402 O O . VAL A 1 303 ? 7.773 -13.992 1.793 1 98.25 303 VAL A O 1
ATOM 2405 N N . GLU A 1 304 ? 8.156 -15.391 3.4 1 97.69 304 GLU A N 1
ATOM 2406 C CA . GLU A 1 304 ? 8.07 -14.367 4.434 1 97.69 304 GLU A CA 1
ATOM 2407 C C . GLU A 1 304 ? 9.438 -13.734 4.695 1 97.69 304 GLU A C 1
ATOM 2409 O O . GLU A 1 304 ? 10.422 -14.438 4.902 1 97.69 304 GLU A O 1
ATOM 2414 N N . ILE A 1 305 ? 9.469 -12.453 4.582 1 94.88 305 ILE A N 1
ATOM 2415 C CA . ILE A 1 305 ? 10.609 -11.617 4.941 1 94.88 305 ILE A CA 1
ATOM 2416 C C . ILE A 1 305 ? 10.227 -10.688 6.094 1 94.88 305 ILE A C 1
ATOM 2418 O O . ILE A 1 305 ? 9.125 -10.133 6.113 1 94.88 305 ILE A O 1
ATOM 2422 N N . PRO A 1 306 ? 11.062 -10.602 7.109 1 94.81 306 PRO A N 1
ATOM 2423 C CA . PRO A 1 306 ? 10.727 -9.703 8.219 1 94.81 306 PRO A CA 1
ATOM 2424 C C . PRO A 1 306 ? 10.852 -8.227 7.828 1 94.81 306 PRO A C 1
ATOM 2426 O O . PRO A 1 306 ? 11.766 -7.539 8.289 1 94.81 306 PRO A O 1
ATOM 2429 N N . LYS A 1 307 ? 9.898 -7.684 7.16 1 92.06 307 LYS A N 1
ATOM 2430 C CA . LYS A 1 307 ? 9.922 -6.375 6.512 1 92.06 307 LYS A CA 1
ATOM 2431 C C . LYS A 1 307 ? 10.047 -5.254 7.535 1 92.06 307 LYS A C 1
ATOM 2433 O O . LYS A 1 307 ? 10.844 -4.332 7.367 1 92.06 307 LYS A O 1
ATOM 2438 N N . TYR A 1 308 ? 9.211 -5.348 8.586 1 91 308 TYR A N 1
ATOM 2439 C CA . TYR A 1 308 ? 9.258 -4.328 9.625 1 91 308 TYR A CA 1
ATOM 2440 C C . TYR A 1 308 ? 10.633 -4.262 10.273 1 91 308 TYR A C 1
ATOM 2442 O O . TYR A 1 308 ? 11.195 -3.178 10.445 1 91 308 TYR A O 1
ATOM 2450 N N . GLU A 1 309 ? 11.133 -5.395 10.539 1 95 309 GLU A N 1
ATOM 2451 C CA . GLU A 1 309 ? 12.445 -5.477 11.172 1 95 309 GLU A CA 1
ATOM 2452 C C . GLU A 1 309 ? 13.539 -4.973 10.234 1 95 309 GLU A C 1
ATOM 2454 O O . GLU A 1 309 ? 14.516 -4.371 10.688 1 95 309 GLU A O 1
ATOM 2459 N N . MET A 1 310 ? 13.43 -5.285 9.023 1 93.56 310 MET A N 1
ATOM 2460 C CA . MET A 1 310 ? 14.383 -4.773 8.047 1 93.56 310 MET A CA 1
ATOM 2461 C C . MET A 1 310 ? 14.438 -3.248 8.078 1 93.56 310 MET A C 1
ATOM 2463 O O . MET A 1 310 ? 15.523 -2.66 8.086 1 93.56 310 MET A O 1
ATOM 2467 N N . GLY A 1 311 ? 13.273 -2.639 8.094 1 92.44 311 GLY A N 1
ATOM 2468 C CA . GLY A 1 311 ? 13.203 -1.189 8.195 1 92.44 311 GLY A CA 1
ATOM 2469 C C . GLY A 1 311 ? 13.797 -0.654 9.484 1 92.44 311 GLY A C 1
ATOM 2470 O O . GLY A 1 311 ? 14.57 0.3 9.469 1 92.44 311 GLY A O 1
ATOM 2471 N N . ARG A 1 312 ? 13.398 -1.296 10.562 1 94.19 312 ARG A N 1
ATOM 2472 C CA . ARG A 1 312 ? 13.891 -0.893 11.875 1 94.19 312 ARG A CA 1
ATOM 2473 C C . ARG A 1 312 ? 15.406 -0.969 11.945 1 94.19 312 ARG A C 1
ATOM 2475 O O . ARG A 1 312 ? 16.062 -0.037 12.414 1 94.19 312 ARG A O 1
ATOM 2482 N N . ILE A 1 313 ? 15.969 -2.018 11.422 1 95.12 313 ILE A N 1
ATOM 2483 C CA . ILE A 1 313 ? 17.406 -2.25 11.477 1 95.12 313 ILE A CA 1
ATOM 2484 C C . ILE A 1 313 ? 18.125 -1.254 10.57 1 95.12 313 ILE A C 1
ATOM 2486 O O . ILE A 1 313 ? 19.188 -0.741 10.922 1 95.12 313 ILE A O 1
ATOM 2490 N N . ALA A 1 314 ? 17.562 -0.989 9.422 1 94.19 314 ALA A N 1
ATOM 2491 C CA . ALA A 1 314 ? 18.156 -0 8.523 1 94.19 314 ALA A CA 1
ATOM 2492 C C . ALA A 1 314 ? 18.203 1.374 9.188 1 94.19 314 ALA A C 1
ATOM 2494 O O . ALA A 1 314 ? 19.234 2.064 9.102 1 94.19 314 ALA A O 1
ATOM 2495 N N . ALA A 1 315 ? 17.125 1.75 9.82 1 94.31 315 ALA A N 1
ATOM 2496 C CA . ALA A 1 315 ? 17.062 3.023 10.531 1 94.31 315 ALA A CA 1
ATOM 2497 C C . ALA A 1 315 ? 18.109 3.084 11.648 1 94.31 315 ALA A C 1
ATOM 2499 O O . ALA A 1 315 ? 18.828 4.078 11.781 1 94.31 315 ALA A O 1
ATOM 2500 N N . LYS A 1 316 ? 18.172 2.039 12.391 1 94.56 316 LYS A N 1
ATOM 2501 C CA . LYS A 1 316 ? 19.156 1.975 13.461 1 94.56 316 LYS A CA 1
ATOM 2502 C C . LYS A 1 316 ? 20.578 2.096 12.922 1 94.56 316 LYS A C 1
ATOM 2504 O O . LYS A 1 316 ? 21.406 2.826 13.477 1 94.56 316 LYS A O 1
ATOM 2509 N N . THR A 1 317 ? 20.828 1.39 11.883 1 94.12 317 THR A N 1
ATOM 2510 C CA . THR A 1 317 ? 22.156 1.379 11.273 1 94.12 317 THR A CA 1
ATOM 2511 C C . THR A 1 317 ? 22.531 2.775 10.797 1 94.12 317 THR A C 1
ATOM 2513 O O . THR A 1 317 ? 23.641 3.252 11.086 1 94.12 317 THR A O 1
ATOM 2516 N N . ILE A 1 318 ? 21.609 3.447 10.125 1 94.88 318 ILE A N 1
ATOM 2517 C CA . ILE A 1 318 ? 21.922 4.762 9.578 1 94.88 318 ILE A CA 1
ATOM 2518 C C . ILE A 1 318 ? 22.125 5.758 10.719 1 94.88 318 ILE A C 1
ATOM 2520 O O . ILE A 1 318 ? 22.984 6.637 10.641 1 94.88 318 ILE A O 1
ATOM 2524 N N . MET A 1 319 ? 21.344 5.641 11.734 1 94.31 319 MET A N 1
ATOM 2525 C CA . MET A 1 319 ? 21.5 6.523 12.883 1 94.31 319 MET A CA 1
ATOM 2526 C C . MET A 1 319 ? 22.859 6.328 13.547 1 94.31 319 MET A C 1
ATOM 2528 O O . MET A 1 319 ? 23.547 7.297 13.867 1 94.31 319 MET A O 1
ATOM 2532 N N . GLU A 1 320 ? 23.219 5.098 13.75 1 93 320 GLU A N 1
ATOM 2533 C CA . GLU A 1 320 ? 24.5 4.793 14.367 1 93 320 GLU A CA 1
ATOM 2534 C C . GLU A 1 320 ? 25.656 5.285 13.508 1 93 320 GLU A C 1
ATOM 2536 O O . GLU A 1 320 ? 26.688 5.719 14.023 1 93 320 GLU A O 1
ATOM 2541 N N . MET A 1 321 ? 25.531 5.242 12.258 1 92.69 321 MET A N 1
ATOM 2542 C CA . MET A 1 321 ? 26.562 5.738 11.352 1 92.69 321 MET A CA 1
ATOM 2543 C C . MET A 1 321 ? 26.656 7.258 11.414 1 92.69 321 MET A C 1
ATOM 2545 O O . MET A 1 321 ? 27.75 7.816 11.438 1 92.69 321 MET A O 1
ATOM 2549 N N . VAL A 1 322 ? 25.516 7.891 11.422 1 92.44 322 VAL A N 1
ATOM 2550 C CA . VAL A 1 322 ? 25.453 9.344 11.516 1 92.44 322 VAL A CA 1
ATOM 2551 C C . VAL A 1 322 ? 26.109 9.805 12.82 1 92.44 322 VAL A C 1
ATOM 2553 O O . VAL A 1 322 ? 26.781 10.828 12.859 1 92.44 322 VAL A O 1
ATOM 2556 N N . GLU A 1 323 ? 25.891 8.984 13.781 1 90.62 323 GLU A N 1
ATOM 2557 C CA . GLU A 1 323 ? 26.406 9.328 15.102 1 90.62 323 GLU A CA 1
ATOM 2558 C C . GLU A 1 323 ? 27.859 8.891 15.25 1 90.62 323 GLU A C 1
ATOM 2560 O O . GLU A 1 323 ? 28.484 9.141 16.281 1 90.62 323 GLU A O 1
ATOM 2565 N N . GLY A 1 324 ? 28.375 8.211 14.344 1 89.5 324 GLY A N 1
ATOM 2566 C CA . GLY A 1 324 ? 29.781 7.832 14.336 1 89.5 324 GLY A CA 1
ATOM 2567 C C . GLY A 1 324 ? 30.062 6.578 15.141 1 89.5 324 GLY A C 1
ATOM 2568 O O . GLY A 1 324 ? 31.219 6.273 15.438 1 89.5 324 GLY A O 1
ATOM 2569 N N . LYS A 1 325 ? 29.031 5.891 15.477 1 88.06 325 LYS A N 1
ATOM 2570 C CA . LYS A 1 325 ? 29.188 4.668 16.266 1 88.06 325 LYS A CA 1
ATOM 2571 C C . LYS A 1 325 ? 29.625 3.504 15.375 1 88.06 325 LYS A C 1
ATOM 2573 O O . LYS A 1 325 ? 30.328 2.592 15.836 1 88.06 325 LYS A O 1
ATOM 2578 N N . ILE A 1 326 ? 29.188 3.502 14.156 1 83.44 326 ILE A N 1
ATOM 2579 C CA . ILE A 1 326 ? 29.547 2.508 13.148 1 83.44 326 ILE A CA 1
ATOM 2580 C C . ILE A 1 326 ? 30.156 3.203 11.938 1 83.44 326 ILE A C 1
ATOM 2582 O O . ILE A 1 326 ? 29.594 4.172 11.422 1 83.44 326 ILE A O 1
ATOM 2586 N N . ASN A 1 327 ? 31.281 2.766 11.492 1 80.12 327 ASN A N 1
ATOM 2587 C CA . ASN A 1 327 ? 31.922 3.398 10.336 1 80.12 327 ASN A CA 1
ATOM 2588 C C . ASN A 1 327 ? 32.219 2.389 9.234 1 80.12 327 ASN A C 1
ATOM 2590 O O . ASN A 1 327 ? 32.719 2.754 8.172 1 80.12 327 ASN A O 1
ATOM 2594 N N . LEU A 1 328 ? 31.828 1.196 9.516 1 80.38 328 LEU A N 1
ATOM 2595 C CA . LEU A 1 328 ? 32.094 0.136 8.539 1 80.38 328 LEU A CA 1
ATOM 2596 C C . LEU A 1 328 ? 30.828 -0.16 7.727 1 80.38 328 LEU A C 1
ATOM 2598 O O . LEU A 1 328 ? 29.719 -0.103 8.25 1 80.38 328 LEU A O 1
ATOM 2602 N N . PRO A 1 329 ? 31.047 -0.434 6.488 1 84.19 329 PRO A N 1
ATOM 2603 C CA . PRO A 1 329 ? 29.906 -0.845 5.672 1 84.19 329 PRO A CA 1
ATOM 2604 C C . PRO A 1 329 ? 29.422 -2.256 5.996 1 84.19 329 PRO A C 1
ATOM 2606 O O . PRO A 1 329 ? 29.734 -3.201 5.266 1 84.19 329 PRO A O 1
ATOM 2609 N N . ILE A 1 330 ? 28.641 -2.389 7.012 1 85.12 330 ILE A N 1
ATOM 2610 C CA . ILE A 1 330 ? 28.188 -3.689 7.484 1 85.12 330 ILE A CA 1
ATOM 2611 C C . ILE A 1 330 ? 27.062 -4.195 6.574 1 85.12 330 ILE A C 1
ATOM 2613 O O . ILE A 1 330 ? 26.281 -3.408 6.047 1 85.12 330 ILE A O 1
ATOM 2617 N N . LYS A 1 331 ? 27.125 -5.445 6.301 1 87.12 331 LYS A N 1
ATOM 2618 C CA . LYS A 1 331 ? 26.047 -6.117 5.578 1 87.12 331 LYS A CA 1
ATOM 2619 C C . LYS A 1 331 ? 25.219 -6.996 6.512 1 87.12 331 LYS A C 1
ATOM 2621 O O . LYS A 1 331 ? 25.75 -7.918 7.137 1 87.12 331 LYS A O 1
ATOM 2626 N N . ILE A 1 332 ? 24.016 -6.691 6.68 1 89.81 332 ILE A N 1
ATOM 2627 C CA . ILE A 1 332 ? 23.109 -7.445 7.535 1 89.81 332 ILE A CA 1
ATOM 2628 C C . ILE A 1 332 ? 22.109 -8.227 6.676 1 89.81 332 ILE A C 1
ATOM 2630 O O . ILE A 1 332 ? 21.375 -7.637 5.887 1 89.81 332 ILE A O 1
ATOM 2634 N N . ILE A 1 333 ? 22.125 -9.469 6.754 1 91.06 333 ILE A N 1
ATOM 2635 C CA . ILE A 1 333 ? 21.234 -10.344 5.992 1 91.06 333 ILE A CA 1
ATOM 2636 C C . ILE A 1 333 ? 20.156 -10.914 6.91 1 91.06 333 ILE A C 1
ATOM 2638 O O . ILE A 1 333 ? 20.453 -11.641 7.859 1 91.06 333 ILE A O 1
ATOM 2642 N N . MET A 1 334 ? 18.906 -10.57 6.625 1 92.88 334 MET A N 1
ATOM 2643 C CA . MET A 1 334 ? 17.781 -11.016 7.43 1 92.88 334 MET A CA 1
ATOM 2644 C C . MET A 1 334 ? 17.359 -12.43 7.055 1 92.88 334 MET A C 1
ATOM 2646 O O . MET A 1 334 ? 17.547 -12.852 5.91 1 92.88 334 MET A O 1
ATOM 2650 N N . PRO A 1 335 ? 16.781 -13.141 8.023 1 94.69 335 PRO A N 1
ATOM 2651 C CA . PRO A 1 335 ? 16.266 -14.469 7.688 1 94.69 335 PRO A CA 1
ATOM 2652 C C . PRO A 1 335 ? 14.969 -14.406 6.891 1 94.69 335 PRO A C 1
ATOM 2654 O O . PRO A 1 335 ? 14.305 -13.367 6.859 1 94.69 335 PRO A O 1
ATOM 2657 N N . PHE A 1 336 ? 14.703 -15.461 6.176 1 96.25 336 PHE A N 1
ATOM 2658 C CA . PHE A 1 336 ? 13.422 -15.633 5.488 1 96.25 336 PHE A CA 1
ATOM 2659 C C . PHE A 1 336 ? 12.828 -17 5.793 1 96.25 336 PHE A C 1
ATOM 2661 O O . PHE A 1 336 ? 13.508 -17.875 6.34 1 96.25 336 PHE A O 1
ATOM 2668 N N . GLU A 1 337 ? 11.516 -17.172 5.566 1 97.25 337 GLU A N 1
ATOM 2669 C CA . GLU A 1 337 ? 10.828 -18.453 5.754 1 97.25 337 GLU A CA 1
ATOM 2670 C C . GLU A 1 337 ? 9.789 -18.688 4.66 1 97.25 337 GLU A C 1
ATOM 2672 O O . GLU A 1 337 ? 9.164 -17.75 4.18 1 97.25 337 GLU A O 1
ATOM 2677 N N . LEU A 1 338 ? 9.664 -19.984 4.281 1 97.88 338 LEU A N 1
ATOM 2678 C CA . LEU A 1 338 ? 8.578 -20.328 3.377 1 97.88 338 LEU A CA 1
ATOM 2679 C C . LEU A 1 338 ? 7.258 -20.438 4.133 1 97.88 338 LEU A C 1
ATOM 2681 O O . LEU A 1 338 ? 7.195 -21.062 5.195 1 97.88 338 LEU A O 1
ATOM 2685 N N . VAL A 1 339 ? 6.266 -19.781 3.664 1 98 339 VAL A N 1
ATOM 2686 C CA . VAL A 1 339 ? 4.91 -19.891 4.188 1 98 339 VAL A CA 1
ATOM 2687 C C . VAL A 1 339 ? 4.047 -20.688 3.211 1 98 339 VAL A C 1
ATOM 2689 O O . VAL A 1 339 ? 3.701 -20.203 2.133 1 98 339 VAL A O 1
ATOM 2692 N N . LEU A 1 340 ? 3.705 -21.859 3.607 1 97.56 340 LEU A N 1
ATOM 2693 C CA . LEU A 1 340 ? 2.971 -22.766 2.73 1 97.56 340 LEU A CA 1
ATOM 2694 C C . LEU A 1 340 ? 1.467 -22.625 2.941 1 97.56 340 LEU A C 1
ATOM 2696 O O . LEU A 1 340 ? 0.985 -22.688 4.074 1 97.56 340 LEU A O 1
ATOM 2700 N N . ARG A 1 341 ? 0.791 -22.359 1.759 1 96.69 341 ARG A N 1
ATOM 2701 C CA . ARG A 1 341 ? -0.664 -22.25 1.77 1 96.69 341 ARG A CA 1
ATOM 2702 C C . ARG A 1 341 ? -1.284 -23.062 0.641 1 96.69 341 ARG A C 1
ATOM 2704 O O . ARG A 1 341 ? -0.667 -24 0.138 1 96.69 341 ARG A O 1
ATOM 2711 N N . GLU A 1 342 ? -2.486 -22.703 0.204 1 95.56 342 GLU A N 1
ATOM 2712 C CA . GLU A 1 342 ? -3.293 -23.547 -0.66 1 95.56 342 GLU A CA 1
ATOM 2713 C C . GLU A 1 342 ? -2.775 -23.531 -2.096 1 95.56 342 GLU A C 1
ATOM 2715 O O . GLU A 1 342 ? -2.947 -24.5 -2.838 1 95.56 342 GLU A O 1
ATOM 2720 N N . SER A 1 343 ? -2.113 -22.516 -2.479 1 97.19 343 SER A N 1
ATOM 2721 C CA . SER A 1 343 ? -1.8 -22.312 -3.889 1 97.19 343 SER A CA 1
ATOM 2722 C C . SER A 1 343 ? -0.704 -23.266 -4.355 1 97.19 343 SER A C 1
ATOM 2724 O O . SER A 1 343 ? -0.474 -23.406 -5.559 1 97.19 343 SER A O 1
ATOM 2726 N N . SER A 1 344 ? 0.015 -23.875 -3.387 1 95.44 344 SER A N 1
ATOM 2727 C CA . SER A 1 344 ? 1.134 -24.719 -3.811 1 95.44 344 SER A CA 1
ATOM 2728 C C . SER A 1 344 ? 1.092 -26.078 -3.127 1 95.44 344 SER A C 1
ATOM 2730 O O . SER A 1 344 ? 1.91 -26.953 -3.422 1 95.44 344 SER A O 1
ATOM 2732 N N . ASN A 1 345 ? 0.253 -26.25 -2.135 1 83.31 345 ASN A N 1
ATOM 2733 C CA . ASN A 1 345 ? 0.215 -27.5 -1.396 1 83.31 345 ASN A CA 1
ATOM 2734 C C . ASN A 1 345 ? -0.722 -28.516 -2.055 1 83.31 345 ASN A C 1
ATOM 2736 O O . ASN A 1 345 ? -1.939 -28.328 -2.059 1 83.31 345 ASN A O 1
ATOM 2740 N N . ILE A 1 346 ? -0.096 -29.406 -2.891 1 70.38 346 ILE A N 1
ATOM 2741 C CA . ILE A 1 346 ? -0.866 -30.469 -3.533 1 70.38 346 ILE A CA 1
ATOM 2742 C C . ILE A 1 346 ? -1.124 -31.594 -2.535 1 70.38 346 ILE A C 1
ATOM 2744 O O . ILE A 1 346 ? -0.199 -32.062 -1.873 1 70.38 346 ILE A O 1
ATOM 2748 N N . LYS A 1 347 ? -2.373 -31.609 -1.802 1 51.81 347 LYS A N 1
ATOM 2749 C CA . LYS A 1 347 ? -2.658 -32.812 -1.048 1 51.81 347 LYS A CA 1
ATOM 2750 C C . LYS A 1 347 ? -2.549 -34.062 -1.938 1 51.81 347 LYS A C 1
ATOM 2752 O O . LYS A 1 347 ? -3.283 -34.188 -2.918 1 51.81 347 LYS A O 1
ATOM 2757 N N . ARG A 1 348 ? -1.419 -34.375 -2.373 1 40.28 348 ARG A N 1
ATOM 2758 C CA . ARG A 1 348 ? -1.385 -35.656 -3.033 1 40.28 348 ARG A CA 1
ATOM 2759 C C . ARG A 1 348 ? -2.098 -36.719 -2.199 1 40.28 348 ARG A C 1
ATOM 2761 O O . ARG A 1 348 ? -1.794 -36.906 -1.017 1 40.28 348 ARG A O 1
ATOM 2768 N N . THR A 1 349 ? -3.418 -36.719 -2.422 1 35.69 349 THR A N 1
ATOM 2769 C CA . THR A 1 349 ? -3.975 -38 -2.053 1 35.69 349 THR A CA 1
ATOM 2770 C C . THR A 1 349 ? -3.277 -39.125 -2.814 1 35.69 349 THR A C 1
ATOM 2772 O O . THR A 1 349 ? -2.916 -38.969 -3.982 1 35.69 349 THR A O 1
ATOM 2775 N N . MET B 1 1 ? 9.266 39.906 26.484 1 50.53 1 MET B N 1
ATOM 2776 C CA . MET B 1 1 ? 9.477 38.531 26.062 1 50.53 1 MET B CA 1
ATOM 2777 C C . MET B 1 1 ? 9.156 37.562 27.188 1 50.53 1 MET B C 1
ATOM 2779 O O . MET B 1 1 ? 9.641 37.719 28.312 1 50.53 1 MET B O 1
ATOM 2783 N N . THR B 1 2 ? 8.18 36.812 26.922 1 66.94 2 THR B N 1
ATOM 2784 C CA . THR B 1 2 ? 7.723 35.906 27.969 1 66.94 2 THR B CA 1
ATOM 2785 C C . THR B 1 2 ? 8.773 34.844 28.234 1 66.94 2 THR B C 1
ATOM 2787 O O . THR B 1 2 ? 9.344 34.25 27.312 1 66.94 2 THR B O 1
ATOM 2790 N N . ARG B 1 3 ? 9.289 34.75 29.391 1 73.5 3 ARG B N 1
ATOM 2791 C CA . ARG B 1 3 ? 10.281 33.781 29.844 1 73.5 3 ARG B CA 1
ATOM 2792 C C . ARG B 1 3 ? 9.625 32.625 30.578 1 73.5 3 ARG B C 1
ATOM 2794 O O . ARG B 1 3 ? 8.438 32.688 30.906 1 73.5 3 ARG B O 1
ATOM 2801 N N . LEU B 1 4 ? 10.391 31.625 30.672 1 75.75 4 LEU B N 1
ATOM 2802 C CA . LEU B 1 4 ? 9.906 30.453 31.406 1 75.75 4 LEU B CA 1
ATOM 2803 C C . LEU B 1 4 ? 9.391 30.859 32.781 1 75.75 4 LEU B C 1
ATOM 2805 O O . LEU B 1 4 ? 8.391 30.312 33.25 1 75.75 4 LEU B O 1
ATOM 2809 N N . LYS B 1 5 ? 10.086 31.844 33.375 1 77.94 5 LYS B N 1
ATOM 2810 C CA . LYS B 1 5 ? 9.719 32.344 34.719 1 77.94 5 LYS B CA 1
ATOM 2811 C C . LYS B 1 5 ? 8.328 32.969 34.688 1 77.94 5 LYS B C 1
ATOM 2813 O O . LYS B 1 5 ? 7.559 32.812 35.656 1 77.94 5 LYS B O 1
ATOM 2818 N N . ASP B 1 6 ? 7.996 33.625 33.625 1 79.69 6 ASP B N 1
ATOM 2819 C CA . ASP B 1 6 ? 6.691 34.281 33.5 1 79.69 6 ASP B CA 1
ATOM 2820 C C . ASP B 1 6 ? 5.57 33.25 33.438 1 79.69 6 ASP B C 1
ATOM 2822 O O . ASP B 1 6 ? 4.512 33.438 34.031 1 79.69 6 ASP B O 1
ATOM 2826 N N . ILE B 1 7 ? 5.859 32.219 32.719 1 79.94 7 ILE B N 1
ATOM 2827 C CA . ILE B 1 7 ? 4.906 31.109 32.562 1 79.94 7 ILE B CA 1
ATOM 2828 C C . ILE B 1 7 ? 4.715 30.422 33.906 1 79.94 7 ILE B C 1
ATOM 2830 O O . ILE B 1 7 ? 3.588 30.109 34.312 1 79.94 7 ILE B O 1
ATOM 2834 N N . ALA B 1 8 ? 5.777 30.219 34.594 1 82.5 8 ALA B N 1
ATOM 2835 C CA . ALA B 1 8 ? 5.742 29.594 35.906 1 82.5 8 ALA B CA 1
ATOM 2836 C C . ALA B 1 8 ? 4.906 30.422 36.906 1 82.5 8 ALA B C 1
ATOM 2838 O O . ALA B 1 8 ? 4.09 29.859 37.625 1 82.5 8 ALA B O 1
ATOM 2839 N N . GLU B 1 9 ? 5.102 31.656 36.844 1 82.69 9 GLU B N 1
ATOM 2840 C CA . GLU B 1 9 ? 4.352 32.562 37.688 1 82.69 9 GLU B CA 1
ATOM 2841 C C . GLU B 1 9 ? 2.875 32.594 37.312 1 82.69 9 GLU B C 1
ATOM 2843 O O . GLU B 1 9 ? 2.006 32.656 38.188 1 82.69 9 GLU B O 1
ATOM 2848 N N . TYR B 1 10 ? 2.691 32.531 36.031 1 80.88 10 TYR B N 1
ATOM 2849 C CA . TYR B 1 10 ? 1.331 32.594 35.5 1 80.88 10 TYR B CA 1
ATOM 2850 C C . TYR B 1 10 ? 0.541 31.344 35.906 1 80.88 10 TYR B C 1
ATOM 2852 O O . TYR B 1 10 ? -0.642 31.422 36.25 1 80.88 10 TYR B O 1
ATOM 2860 N N . VAL B 1 11 ? 1.144 30.172 35.875 1 82 11 VAL B N 1
ATOM 2861 C CA . VAL B 1 11 ? 0.5 28.875 36.125 1 82 11 VAL B CA 1
ATOM 2862 C C . VAL B 1 11 ? 0.607 28.516 37.594 1 82 11 VAL B C 1
ATOM 2864 O O . VAL B 1 11 ? -0.192 27.734 38.125 1 82 11 VAL B O 1
ATOM 2867 N N . GLY B 1 12 ? 1.536 29.141 38.344 1 86 12 GLY B N 1
ATOM 2868 C CA . GLY B 1 12 ? 1.754 28.859 39.781 1 86 12 GLY B CA 1
ATOM 2869 C C . GLY B 1 12 ? 2.568 27.609 40.031 1 86 12 GLY B C 1
ATOM 2870 O O . GLY B 1 12 ? 2.285 26.859 40.938 1 86 12 GLY B O 1
ATOM 2871 N N . VAL B 1 13 ? 3.371 27.328 39.094 1 84 13 VAL B N 1
ATOM 2872 C CA . VAL B 1 13 ? 4.25 26.172 39.281 1 84 13 VAL B CA 1
ATOM 2873 C C . VAL B 1 13 ? 5.707 26.625 39.219 1 84 13 VAL B C 1
ATOM 2875 O O . VAL B 1 13 ? 5.996 27.797 38.938 1 84 13 VAL B O 1
ATOM 2878 N N . SER B 1 14 ? 6.613 25.734 39.562 1 81.25 14 SER B N 1
ATOM 2879 C CA . SER B 1 14 ? 8.031 26.078 39.531 1 81.25 14 SER B CA 1
ATOM 2880 C C . SER B 1 14 ? 8.539 26.219 38.094 1 81.25 14 SER B C 1
ATOM 2882 O O . SER B 1 14 ? 7.965 25.625 37.156 1 81.25 14 SER B O 1
ATOM 2884 N N . ILE B 1 15 ? 9.586 27 37.844 1 79.88 15 ILE B N 1
ATOM 2885 C CA . ILE B 1 15 ? 10.227 27.156 36.531 1 79.88 15 ILE B CA 1
ATOM 2886 C C . ILE B 1 15 ? 10.695 25.797 36.031 1 79.88 15 ILE B C 1
ATOM 2888 O O . ILE B 1 15 ? 10.594 25.516 34.812 1 79.88 15 ILE B O 1
ATOM 2892 N N . SER B 1 16 ? 11.047 24.969 36.844 1 77.56 16 SER B N 1
ATOM 2893 C CA . SER B 1 16 ? 11.516 23.625 36.469 1 77.56 16 SER B CA 1
ATOM 2894 C C . SER B 1 16 ? 10.375 22.766 35.938 1 77.56 16 SER B C 1
ATOM 2896 O O . SER B 1 16 ? 10.562 22 35 1 77.56 16 SER B O 1
ATOM 2898 N N . THR B 1 17 ? 9.227 22.938 36.531 1 78.75 17 THR B N 1
ATOM 2899 C CA . THR B 1 17 ? 8.055 22.188 36.062 1 78.75 17 THR B CA 1
ATOM 2900 C C . THR B 1 17 ? 7.645 22.641 34.656 1 78.75 17 THR B C 1
ATOM 2902 O O . THR B 1 17 ? 7.344 21.812 33.812 1 78.75 17 THR B O 1
ATOM 2905 N N . VAL B 1 18 ? 7.711 24 34.469 1 77 18 VAL B N 1
ATOM 2906 C CA . VAL B 1 18 ? 7.379 24.547 33.156 1 77 18 VAL B CA 1
ATOM 2907 C C . VAL B 1 18 ? 8.398 24.062 32.125 1 77 18 VAL B C 1
ATOM 2909 O O . VAL B 1 18 ? 8.031 23.625 31.016 1 77 18 VAL B O 1
ATOM 2912 N N . SER B 1 19 ? 9.625 24.094 32.469 1 72.19 19 SER B N 1
ATOM 2913 C CA . SER B 1 19 ? 10.695 23.641 31.578 1 72.19 19 SER B CA 1
ATOM 2914 C C . SER B 1 19 ? 10.547 22.172 31.219 1 72.19 19 SER B C 1
ATOM 2916 O O . SER B 1 19 ? 10.688 21.781 30.062 1 72.19 19 SER B O 1
ATOM 2918 N N . ARG B 1 20 ? 10.18 21.484 32.188 1 72.25 20 ARG B N 1
ATOM 2919 C CA . ARG B 1 20 ? 10.023 20.047 31.969 1 72.25 20 ARG B CA 1
ATOM 2920 C C . ARG B 1 20 ? 8.859 19.766 31.031 1 72.25 20 ARG B C 1
ATOM 2922 O O . ARG B 1 20 ? 8.961 18.891 30.172 1 72.25 20 ARG B O 1
ATOM 2929 N N . VAL B 1 21 ? 7.848 20.453 31.312 1 71.94 21 VAL B N 1
ATOM 2930 C CA . VAL B 1 21 ? 6.656 20.25 30.484 1 71.94 21 VAL B CA 1
ATOM 2931 C C . VAL B 1 21 ? 6.93 20.703 29.062 1 71.94 21 VAL B C 1
ATOM 2933 O O . VAL B 1 21 ? 6.59 20 28.109 1 71.94 21 VAL B O 1
ATOM 2936 N N . ILE B 1 22 ? 7.656 21.859 28.969 1 67.06 22 ILE B N 1
ATOM 2937 C CA . ILE B 1 22 ? 7.922 22.453 27.656 1 67.06 22 ILE B CA 1
ATOM 2938 C C . ILE B 1 22 ? 8.969 21.625 26.922 1 67.06 22 ILE B C 1
ATOM 2940 O O . ILE B 1 22 ? 8.875 21.438 25.703 1 67.06 22 ILE B O 1
ATOM 2944 N N . GLN B 1 23 ? 9.805 21.062 27.719 1 61.97 23 GLN B N 1
ATOM 2945 C CA . GLN B 1 23 ? 10.875 20.25 27.156 1 61.97 23 GLN B CA 1
ATOM 2946 C C . GLN B 1 23 ? 10.477 18.781 27.078 1 61.97 23 GLN B C 1
ATOM 2948 O O . GLN B 1 23 ? 11.281 17.922 26.688 1 61.97 23 GLN B O 1
ATOM 2953 N N . ASN B 1 24 ? 9.258 18.484 27.375 1 56.78 24 ASN B N 1
ATOM 2954 C CA . ASN B 1 24 ? 8.688 17.156 27.406 1 56.78 24 ASN B CA 1
ATOM 2955 C C . ASN B 1 24 ? 9.578 16.188 28.188 1 56.78 24 ASN B C 1
ATOM 2957 O O . ASN B 1 24 ? 9.812 15.055 27.766 1 56.78 24 ASN B O 1
ATOM 2961 N N . ASP B 1 25 ? 10.172 16.688 29.156 1 57.03 25 ASP B N 1
ATOM 2962 C CA . ASP B 1 25 ? 10.945 15.867 30.078 1 57.03 25 ASP B CA 1
ATOM 2963 C C . ASP B 1 25 ? 10.039 14.984 30.938 1 57.03 25 ASP B C 1
ATOM 2965 O O . ASP B 1 25 ? 9.242 15.492 31.719 1 57.03 25 ASP B O 1
ATOM 2969 N N . GLN B 1 26 ? 9.969 13.688 30.656 1 50.12 26 GLN B N 1
ATOM 2970 C CA . GLN B 1 26 ? 9.102 12.734 31.328 1 50.12 26 GLN B CA 1
ATOM 2971 C C . GLN B 1 26 ? 9.742 12.219 32.625 1 50.12 26 GLN B C 1
ATOM 2973 O O . GLN B 1 26 ? 9.266 11.25 33.219 1 50.12 26 GLN B O 1
ATOM 2978 N N . THR B 1 27 ? 10.828 12.641 33.062 1 55.31 27 THR B N 1
ATOM 2979 C CA . THR B 1 27 ? 11.516 12.109 34.219 1 55.31 27 THR B CA 1
ATOM 2980 C C . THR B 1 27 ? 10.68 12.32 35.469 1 55.31 27 THR B C 1
ATOM 2982 O O . THR B 1 27 ? 10.805 11.562 36.438 1 55.31 27 THR B O 1
ATOM 2985 N N . ARG B 1 28 ? 9.867 13.383 35.594 1 61.09 28 ARG B N 1
ATOM 2986 C CA . ARG B 1 28 ? 8.93 13.57 36.688 1 61.09 28 ARG B CA 1
ATOM 2987 C C . ARG B 1 28 ? 7.523 13.859 36.188 1 61.09 28 ARG B C 1
ATOM 2989 O O . ARG B 1 28 ? 7.336 14.711 35.312 1 61.09 28 ARG B O 1
ATOM 2996 N N . ASN B 1 29 ? 6.562 13.031 36.594 1 58.91 29 ASN B N 1
ATOM 2997 C CA . ASN B 1 29 ? 5.18 13.102 36.156 1 58.91 29 ASN B CA 1
ATOM 2998 C C . ASN B 1 29 ? 4.531 14.43 36.5 1 58.91 29 ASN B C 1
ATOM 3000 O O . ASN B 1 29 ? 4.52 14.82 37.688 1 58.91 29 ASN B O 1
ATOM 3004 N N . VAL B 1 30 ? 4.375 15.305 35.594 1 69.88 30 VAL B N 1
ATOM 3005 C CA . VAL B 1 30 ? 3.506 16.469 35.812 1 69.88 30 VAL B CA 1
ATOM 3006 C C . VAL B 1 30 ? 2.07 16.109 35.438 1 69.88 30 VAL B C 1
ATOM 3008 O O . VAL B 1 30 ? 1.834 15.461 34.406 1 69.88 30 VAL B O 1
ATOM 3011 N N . ASN B 1 31 ? 1.136 16.234 36.406 1 73.25 31 ASN B N 1
ATOM 3012 C CA . ASN B 1 31 ? -0.259 15.867 36.156 1 73.25 31 ASN B CA 1
ATOM 3013 C C . ASN B 1 31 ? -0.826 16.547 34.938 1 73.25 31 ASN B C 1
ATOM 3015 O O . ASN B 1 31 ? -0.368 17.625 34.531 1 73.25 31 ASN B O 1
ATOM 3019 N N . GLN B 1 32 ? -1.658 15.898 34.25 1 70.75 32 GLN B N 1
ATOM 3020 C CA . GLN B 1 32 ? -2.229 16.312 33 1 70.75 32 GLN B CA 1
ATOM 3021 C C . GLN B 1 32 ? -2.863 17.703 33.094 1 70.75 32 GLN B C 1
ATOM 3023 O O . GLN B 1 32 ? -2.789 18.5 32.156 1 70.75 32 GLN B O 1
ATOM 3028 N N . GLU B 1 33 ? -3.42 18.016 34.25 1 73.62 33 GLU B N 1
ATOM 3029 C CA . GLU B 1 33 ? -4.055 19.312 34.469 1 73.62 33 GLU B CA 1
ATOM 3030 C C . GLU B 1 33 ? -3.023 20.438 34.438 1 73.62 33 GLU B C 1
ATOM 3032 O O . GLU B 1 33 ? -3.244 21.469 33.812 1 73.62 33 GLU B O 1
ATOM 3037 N N . THR B 1 34 ? -1.948 20.219 35.125 1 77.25 34 THR B N 1
ATOM 3038 C CA . THR B 1 34 ? -0.875 21.203 35.188 1 77.25 34 THR B CA 1
ATOM 3039 C C . THR B 1 34 ? -0.218 21.359 33.812 1 77.25 34 THR B C 1
ATOM 3041 O O . THR B 1 34 ? 0.094 22.484 33.406 1 77.25 34 THR B O 1
ATOM 3044 N N . LYS B 1 35 ? -0.065 20.328 33.125 1 75.12 35 LYS B N 1
ATOM 3045 C CA . LYS B 1 35 ? 0.479 20.359 31.766 1 75.12 35 LYS B CA 1
ATOM 3046 C C . LYS B 1 35 ? -0.396 21.203 30.844 1 75.12 35 LYS B C 1
ATOM 3048 O O . LYS B 1 35 ? 0.111 22.047 30.078 1 75.12 35 LYS B O 1
ATOM 3053 N N . ALA B 1 36 ? -1.666 21.016 31.016 1 70.94 36 ALA B N 1
ATOM 3054 C CA . ALA B 1 36 ? -2.611 21.781 30.203 1 70.94 36 ALA B CA 1
ATOM 3055 C C . ALA B 1 36 ? -2.529 23.266 30.531 1 70.94 36 ALA B C 1
ATOM 3057 O O . ALA B 1 36 ? -2.541 24.125 29.641 1 70.94 36 ALA B O 1
ATOM 3058 N N . LYS B 1 37 ? -2.418 23.594 31.781 1 76.69 37 LYS B N 1
ATOM 3059 C CA . LYS B 1 37 ? -2.338 24.984 32.219 1 76.69 37 LYS B CA 1
ATOM 3060 C C . LYS B 1 37 ? -1.06 25.656 31.719 1 76.69 37 LYS B C 1
ATOM 3062 O O . LYS B 1 37 ? -1.072 26.812 31.328 1 76.69 37 LYS B O 1
ATOM 3067 N N . ILE B 1 38 ? -0.021 24.891 31.734 1 76.06 38 ILE B N 1
ATOM 3068 C CA . ILE B 1 38 ? 1.261 25.422 31.281 1 76.06 38 ILE B CA 1
ATOM 3069 C C . ILE B 1 38 ? 1.193 25.703 29.781 1 76.06 38 ILE B C 1
ATOM 3071 O O . ILE B 1 38 ? 1.593 26.781 29.328 1 76.06 38 ILE B O 1
ATOM 3075 N N . TRP B 1 39 ? 0.626 24.828 29.141 1 71.62 39 TRP B N 1
ATOM 3076 C CA . TRP B 1 39 ? 0.557 25.016 27.703 1 71.62 39 TRP B CA 1
ATOM 3077 C C . TRP B 1 39 ? -0.417 26.125 27.344 1 71.62 39 TRP B C 1
ATOM 3079 O O . TRP B 1 39 ? -0.175 26.891 26.406 1 71.62 39 TRP B O 1
ATOM 3089 N N . GLU B 1 40 ? -1.441 26.297 28.109 1 70.31 40 GLU B N 1
ATOM 3090 C CA . GLU B 1 40 ? -2.346 27.438 27.953 1 70.31 40 GLU B CA 1
ATOM 3091 C C . GLU B 1 40 ? -1.627 28.75 28.219 1 70.31 40 GLU B C 1
ATOM 3093 O O . GLU B 1 40 ? -1.825 29.734 27.5 1 70.31 40 GLU B O 1
ATOM 3098 N N . ALA B 1 41 ? -0.828 28.812 29.203 1 72.56 41 ALA B N 1
ATOM 3099 C CA . ALA B 1 41 ? -0.06 30 29.547 1 72.56 41 ALA B CA 1
ATOM 3100 C C . ALA B 1 41 ? 0.969 30.328 28.469 1 72.56 41 ALA B C 1
ATOM 3102 O O . ALA B 1 41 ? 1.178 31.5 28.141 1 72.56 41 ALA B O 1
ATOM 3103 N N . VAL B 1 42 ? 1.565 29.297 28 1 68.31 42 VAL B N 1
ATOM 3104 C CA . VAL B 1 42 ? 2.529 29.469 26.922 1 68.31 42 VAL B CA 1
ATOM 3105 C C . VAL B 1 42 ? 1.854 30.156 25.734 1 68.31 42 VAL B C 1
ATOM 3107 O O . VAL B 1 42 ? 2.416 31.078 25.141 1 68.31 42 VAL B O 1
ATOM 3110 N N . LYS B 1 43 ? 0.664 29.75 25.562 1 61.25 43 LYS B N 1
ATOM 3111 C CA . LYS B 1 43 ? -0.15 30.328 24.484 1 61.25 43 LYS B CA 1
ATOM 3112 C C . LYS B 1 43 ? -0.538 31.766 24.797 1 61.25 43 LYS B C 1
ATOM 3114 O O . LYS B 1 43 ? -0.397 32.656 23.938 1 61.25 43 LYS B O 1
ATOM 3119 N N . GLU B 1 44 ? -0.995 31.953 25.906 1 65.75 44 GLU B N 1
ATOM 3120 C CA . GLU B 1 44 ? -1.54 33.25 26.297 1 65.75 44 GLU B CA 1
ATOM 3121 C C . GLU B 1 44 ? -0.436 34.281 26.453 1 65.75 44 GLU B C 1
ATOM 3123 O O . GLU B 1 44 ? -0.63 35.469 26.109 1 65.75 44 GLU B O 1
ATOM 3128 N N . LEU B 1 45 ? 0.746 33.844 26.938 1 66.44 45 LEU B N 1
ATOM 3129 C CA . LEU B 1 45 ? 1.824 34.781 27.219 1 66.44 45 LEU B CA 1
ATOM 3130 C C . LEU B 1 45 ? 2.785 34.875 26.047 1 66.44 45 LEU B C 1
ATOM 3132 O O . LEU B 1 45 ? 3.717 35.688 26.062 1 66.44 45 LEU B O 1
ATOM 3136 N N . GLY B 1 46 ? 2.445 34.062 25.094 1 55.84 46 GLY B N 1
ATOM 3137 C CA . GLY B 1 46 ? 3.223 34.094 23.859 1 55.84 46 GLY B CA 1
ATOM 3138 C C . GLY B 1 46 ? 4.629 33.562 24.031 1 55.84 46 GLY B C 1
ATOM 3139 O O . GLY B 1 46 ? 5.574 34.062 23.422 1 55.84 46 GLY B O 1
ATOM 3140 N N . TYR B 1 47 ? 4.793 32.719 25 1 57.66 47 TYR B N 1
ATOM 3141 C CA . TYR B 1 47 ? 6.113 32.156 25.234 1 57.66 47 TYR B CA 1
ATOM 3142 C C . TYR B 1 47 ? 6.473 31.141 24.141 1 57.66 47 TYR B C 1
ATOM 3144 O O . TYR B 1 47 ? 5.668 30.281 23.812 1 57.66 47 TYR B O 1
ATOM 3152 N N . VAL B 1 48 ? 7.473 31.469 23.562 1 50.22 48 VAL B N 1
ATOM 3153 C CA . VAL B 1 48 ? 8.008 30.547 22.562 1 50.22 48 VAL B CA 1
ATOM 3154 C C . VAL B 1 48 ? 9.227 29.828 23.125 1 50.22 48 VAL B C 1
ATOM 3156 O O . VAL B 1 48 ? 10.227 30.453 23.484 1 50.22 48 VAL B O 1
ATOM 3159 N N . PRO B 1 49 ? 9.141 28.656 23.625 1 45 49 PRO B N 1
ATOM 3160 C CA . PRO B 1 49 ? 10.211 27.984 24.359 1 45 49 PRO B CA 1
ATOM 3161 C C . PRO B 1 49 ? 11.586 28.188 23.719 1 45 49 PRO B C 1
ATOM 3163 O O . PRO B 1 49 ? 12.555 28.484 24.422 1 45 49 PRO B O 1
ATOM 3166 N N . ASN B 1 50 ? 12.023 27.344 22.75 1 41.56 50 ASN B N 1
ATOM 3167 C CA . ASN B 1 50 ? 13.398 27.281 22.25 1 41.56 50 ASN B CA 1
ATOM 3168 C C . ASN B 1 50 ? 13.75 28.5 21.406 1 41.56 50 ASN B C 1
ATOM 3170 O O . ASN B 1 50 ? 12.859 29.156 20.844 1 41.56 50 ASN B O 1
ATOM 3174 N N . LYS B 1 51 ? 15.039 29 21.469 1 38.31 51 LYS B N 1
ATOM 3175 C CA . LYS B 1 51 ? 15.617 30.125 20.734 1 38.31 51 LYS B CA 1
ATOM 3176 C C . LYS B 1 51 ? 15.078 30.172 19.297 1 38.31 51 LYS B C 1
ATOM 3178 O O . LYS B 1 51 ? 14.836 31.25 18.766 1 38.31 51 LYS B O 1
ATOM 3183 N N . HIS B 1 52 ? 14.945 29.031 18.734 1 35.75 52 HIS B N 1
ATOM 3184 C CA . HIS B 1 52 ? 14.555 28.969 17.344 1 35.75 52 HIS B CA 1
ATOM 3185 C C . HIS B 1 52 ? 13.078 29.297 17.156 1 35.75 52 HIS B C 1
ATOM 3187 O O . HIS B 1 52 ? 12.688 29.922 16.172 1 35.75 52 HIS B O 1
ATOM 3193 N N . ALA B 1 53 ? 12.211 29.047 18.094 1 38.38 53 ALA B N 1
ATOM 3194 C CA . ALA B 1 53 ? 10.797 29.438 18.109 1 38.38 53 ALA B CA 1
ATOM 3195 C C . ALA B 1 53 ? 10.648 30.938 18.344 1 38.38 53 ALA B C 1
ATOM 3197 O O . ALA B 1 53 ? 9.734 31.562 17.797 1 38.38 53 ALA B O 1
ATOM 3198 N N . ARG B 1 54 ? 11.43 31.516 19.047 1 38.91 54 ARG B N 1
ATOM 3199 C CA . ARG B 1 54 ? 11.453 32.969 19.234 1 38.91 54 ARG B CA 1
ATOM 3200 C C . ARG B 1 54 ? 11.672 33.656 17.891 1 38.91 54 ARG B C 1
ATOM 3202 O O . ARG B 1 54 ? 11.109 34.75 17.656 1 38.91 54 ARG B O 1
ATOM 3209 N N . ASN B 1 55 ? 12.625 33.156 17.156 1 36.03 55 ASN B N 1
ATOM 3210 C CA . ASN B 1 55 ? 12.812 33.719 15.828 1 36.03 55 ASN B CA 1
ATOM 3211 C C . ASN B 1 55 ? 11.562 33.562 14.969 1 36.03 55 ASN B C 1
ATOM 3213 O O . ASN B 1 55 ? 11.367 34.312 14.008 1 36.03 55 ASN B O 1
ATOM 3217 N N . LEU B 1 56 ? 10.688 32.688 15.32 1 34.38 56 LEU B N 1
ATOM 3218 C CA . LEU B 1 56 ? 9.461 32.469 14.555 1 34.38 56 LEU B CA 1
ATOM 3219 C C . LEU B 1 56 ? 8.484 33.625 14.781 1 34.38 56 LEU B C 1
ATOM 3221 O O . LEU B 1 56 ? 7.812 34.062 13.844 1 34.38 56 LEU B O 1
ATOM 3225 N N . VAL B 1 57 ? 8.289 34.062 15.945 1 35.88 57 VAL B N 1
ATOM 3226 C CA . VAL B 1 57 ? 7.406 35.188 16.188 1 35.88 57 VAL B CA 1
ATOM 3227 C C . VAL B 1 57 ? 8.023 36.438 15.594 1 35.88 57 VAL B C 1
ATOM 3229 O O . VAL B 1 57 ? 7.316 37.312 15.047 1 35.88 57 VAL B O 1
ATOM 3232 N N . ALA B 1 58 ? 9.281 36.781 15.859 1 36.72 58 ALA B N 1
ATOM 3233 C CA . ALA B 1 58 ? 9.922 37.938 15.273 1 36.72 58 ALA B CA 1
ATOM 3234 C C . ALA B 1 58 ? 10 37.844 13.758 1 36.72 58 ALA B C 1
ATOM 3236 O O . ALA B 1 58 ? 10.109 38.844 13.055 1 36.72 58 ALA B O 1
ATOM 3237 N N . ASN B 1 59 ? 10.273 36.625 13.234 1 35.47 59 ASN B N 1
ATOM 3238 C CA . ASN B 1 59 ? 10.289 36.562 11.773 1 35.47 59 ASN B CA 1
ATOM 3239 C C . ASN B 1 59 ? 8.898 36.781 11.188 1 35.47 59 ASN B C 1
ATOM 3241 O O . ASN B 1 59 ? 8.688 36.625 9.984 1 35.47 59 ASN B O 1
ATOM 3245 N N . LYS B 1 60 ? 7.922 36.938 11.883 1 36.31 60 LYS B N 1
ATOM 3246 C CA . LYS B 1 60 ? 6.73 37.5 11.266 1 36.31 60 LYS B CA 1
ATOM 3247 C C . LYS B 1 60 ? 7.078 38.781 10.492 1 36.31 60 LYS B C 1
ATOM 3249 O O . LYS B 1 60 ? 6.512 39.031 9.422 1 36.31 60 LYS B O 1
ATOM 3254 N N . GLN B 1 61 ? 7.602 39.875 11.117 1 35.31 61 GLN B N 1
ATOM 3255 C CA . GLN B 1 61 ? 7.75 41.188 10.5 1 35.31 61 GLN B CA 1
ATOM 3256 C C . GLN B 1 61 ? 8.82 41.188 9.406 1 35.31 61 GLN B C 1
ATOM 3258 O O . GLN B 1 61 ? 8.641 41.781 8.352 1 35.31 61 GLN B O 1
ATOM 3263 N N . GLU B 1 62 ? 10.164 41.281 9.727 1 37.03 62 GLU B N 1
ATOM 3264 C CA . GLU B 1 62 ? 11.102 41.469 8.625 1 37.03 62 GLU B CA 1
ATOM 3265 C C . GLU B 1 62 ? 11.203 40.188 7.77 1 37.03 62 GLU B C 1
ATOM 3267 O O . GLU B 1 62 ? 11.828 39.219 8.18 1 37.03 62 GLU B O 1
ATOM 3272 N N . LYS B 1 63 ? 10.297 39.719 7.102 1 40.44 63 LYS B N 1
ATOM 3273 C CA . LYS B 1 63 ? 10.008 38.781 6.031 1 40.44 63 LYS B CA 1
ATOM 3274 C C . LYS B 1 63 ? 11.273 38.438 5.242 1 40.44 63 LYS B C 1
ATOM 3276 O O . LYS B 1 63 ? 11.414 38.844 4.086 1 40.44 63 LYS B O 1
ATOM 3281 N N . ASN B 1 64 ? 12.352 38.812 5.477 1 40.06 64 ASN B N 1
ATOM 3282 C CA . ASN B 1 64 ? 13.43 38.469 4.562 1 40.06 64 ASN B CA 1
ATOM 3283 C C . ASN B 1 64 ? 13.453 36.969 4.277 1 40.06 64 ASN B C 1
ATOM 3285 O O . ASN B 1 64 ? 14.117 36.188 4.977 1 40.06 64 ASN B O 1
ATOM 3289 N N . SER B 1 65 ? 12.148 36.156 4.125 1 49.06 65 SER B N 1
ATOM 3290 C CA . SER B 1 65 ? 11.281 35 4.086 1 49.06 65 SER B CA 1
ATOM 3291 C C . SER B 1 65 ? 11.859 33.906 3.188 1 49.06 65 SER B C 1
ATOM 3293 O O . SER B 1 65 ? 11.633 33.906 1.977 1 49.06 65 SER B O 1
ATOM 3295 N N . ILE B 1 66 ? 13.008 33.562 3.303 1 61.56 66 ILE B N 1
ATOM 3296 C CA . ILE B 1 66 ? 13.516 32.562 2.385 1 61.56 66 ILE B CA 1
ATOM 3297 C C . ILE B 1 66 ? 12.602 31.344 2.406 1 61.56 66 ILE B C 1
ATOM 3299 O O . ILE B 1 66 ? 12.391 30.734 3.457 1 61.56 66 ILE B O 1
ATOM 3303 N N . ARG B 1 67 ? 11.797 31.25 1.348 1 79.44 67 ARG B N 1
ATOM 3304 C CA . ARG B 1 67 ? 10.945 30.094 1.118 1 79.44 67 ARG B CA 1
ATOM 3305 C C . ARG B 1 67 ? 11.734 28.797 1.244 1 79.44 67 ARG B C 1
ATOM 3307 O O . ARG B 1 67 ? 12.844 28.688 0.72 1 79.44 67 ARG B O 1
ATOM 3314 N N . THR B 1 68 ? 11.203 27.938 2.219 1 79.56 68 THR B N 1
ATOM 3315 C CA . THR B 1 68 ? 11.859 26.641 2.371 1 79.56 68 THR B CA 1
ATOM 3316 C C . THR B 1 68 ? 11.336 25.641 1.333 1 79.56 68 THR B C 1
ATOM 3318 O O . THR B 1 68 ? 11.961 24.609 1.097 1 79.56 68 THR B O 1
ATOM 3321 N N . MET B 1 69 ? 10.234 25.891 0.766 1 85.88 69 MET B N 1
ATOM 3322 C CA . MET B 1 69 ? 9.586 25.062 -0.24 1 85.88 69 MET B CA 1
ATOM 3323 C C . MET B 1 69 ? 9.312 23.656 0.301 1 85.88 69 MET B C 1
ATOM 3325 O O . MET B 1 69 ? 9.539 22.672 -0.393 1 85.88 69 MET B O 1
ATOM 3329 N N . LYS B 1 70 ? 8.859 23.625 1.618 1 85.81 70 LYS B N 1
ATOM 3330 C CA . LYS B 1 70 ? 8.594 22.359 2.277 1 85.81 70 LYS B CA 1
ATOM 3331 C C . LYS B 1 70 ? 7.137 22.25 2.711 1 85.81 70 LYS B C 1
ATOM 3333 O O . LYS B 1 70 ? 6.602 23.172 3.338 1 85.81 70 LYS B O 1
ATOM 3338 N N . ILE B 1 71 ? 6.555 21.156 2.291 1 90.19 71 ILE B N 1
ATOM 3339 C CA . ILE B 1 71 ? 5.188 20.844 2.707 1 90.19 71 ILE B CA 1
ATOM 3340 C C . ILE B 1 71 ? 5.188 19.609 3.604 1 90.19 71 ILE B C 1
ATOM 3342 O O . ILE B 1 71 ? 5.871 18.625 3.318 1 90.19 71 ILE B O 1
ATOM 3346 N N . GLY B 1 72 ? 4.508 19.734 4.742 1 85.31 72 GLY B N 1
ATOM 3347 C CA . GLY B 1 72 ? 4.371 18.594 5.629 1 85.31 72 GLY B CA 1
ATOM 3348 C C . GLY B 1 72 ? 3.152 17.75 5.324 1 85.31 72 GLY B C 1
ATOM 3349 O O . GLY B 1 72 ? 2.119 18.266 4.895 1 85.31 72 GLY B O 1
ATOM 3350 N N . TRP B 1 73 ? 3.395 16.484 5.48 1 80.88 73 TRP B N 1
ATOM 3351 C CA . TRP B 1 73 ? 2.309 15.516 5.359 1 80.88 73 TRP B CA 1
ATOM 3352 C C . TRP B 1 73 ? 2.164 14.703 6.641 1 80.88 73 TRP B C 1
ATOM 3354 O O . TRP B 1 73 ? 3.139 14.125 7.133 1 80.88 73 TRP B O 1
ATOM 3364 N N . VAL B 1 74 ? 0.918 14.82 7.191 1 72.31 74 VAL B N 1
ATOM 3365 C CA . VAL B 1 74 ? 0.646 14.07 8.414 1 72.31 74 VAL B CA 1
ATOM 3366 C C . VAL B 1 74 ? -0.249 12.875 8.094 1 72.31 74 VAL B C 1
ATOM 3368 O O . VAL B 1 74 ? -1.372 13.039 7.613 1 72.31 74 VAL B O 1
ATOM 3371 N N . ALA B 1 75 ? 0.303 11.773 8 1 61.41 75 ALA B N 1
ATOM 3372 C CA . ALA B 1 75 ? -0.496 10.562 7.824 1 61.41 75 ALA B CA 1
ATOM 3373 C C . ALA B 1 75 ? -0.171 9.531 8.898 1 61.41 75 ALA B C 1
ATOM 3375 O O . ALA B 1 75 ? 0.967 9.445 9.359 1 61.41 75 ALA B O 1
ATOM 3376 N N . ASN B 1 76 ? -1.263 9.062 9.578 1 53.94 76 ASN B N 1
ATOM 3377 C CA . ASN B 1 76 ? -0.978 7.883 10.383 1 53.94 76 ASN B CA 1
ATOM 3378 C C . ASN B 1 76 ? -0.483 6.723 9.523 1 53.94 76 ASN B C 1
ATOM 3380 O O . ASN B 1 76 ? -1.226 6.199 8.688 1 53.94 76 ASN B O 1
ATOM 3384 N N . PRO B 1 77 ? 0.84 6.535 9.469 1 48.47 77 PRO B N 1
ATOM 3385 C CA . PRO B 1 77 ? 1.429 5.516 8.602 1 48.47 77 PRO B CA 1
ATOM 3386 C C . PRO B 1 77 ? 0.78 4.145 8.773 1 48.47 77 PRO B C 1
ATOM 3388 O O . PRO B 1 77 ? 0.734 3.354 7.828 1 48.47 77 PRO B O 1
ATOM 3391 N N . LYS B 1 78 ? 0.368 3.795 10.07 1 49.38 78 LYS B N 1
ATOM 3392 C CA . LYS B 1 78 ? -0.098 2.434 10.32 1 49.38 78 LYS B CA 1
ATOM 3393 C C . LYS B 1 78 ? -1.252 2.068 9.391 1 49.38 78 LYS B C 1
ATOM 3395 O O . LYS B 1 78 ? -1.413 0.902 9.023 1 49.38 78 LYS B O 1
ATOM 3400 N N . GLN B 1 79 ? -1.93 3.045 9.109 1 51.81 79 GLN B N 1
ATOM 3401 C CA . GLN B 1 79 ? -3.098 2.744 8.281 1 51.81 79 GLN B CA 1
ATOM 3402 C C . GLN B 1 79 ? -2.855 3.119 6.824 1 51.81 79 GLN B C 1
ATOM 3404 O O . GLN B 1 79 ? -3.174 2.346 5.918 1 51.81 79 GLN B O 1
ATOM 3409 N N . ALA B 1 80 ? -2.219 4.273 6.695 1 46.19 80 ALA B N 1
ATOM 3410 C CA . ALA B 1 80 ? -2.152 4.875 5.367 1 46.19 80 ALA B CA 1
ATOM 3411 C C . ALA B 1 80 ? -1.143 4.145 4.484 1 46.19 80 ALA B C 1
ATOM 3413 O O . ALA B 1 80 ? -1.401 3.906 3.301 1 46.19 80 ALA B O 1
ATOM 3414 N N . GLU B 1 81 ? -0.085 3.725 5.121 1 50.66 81 GLU B N 1
ATOM 3415 C CA . GLU B 1 81 ? 1.025 3.258 4.297 1 50.66 81 GLU B CA 1
ATOM 3416 C C . GLU B 1 81 ? 0.747 1.865 3.734 1 50.66 81 GLU B C 1
ATOM 3418 O O . GLU B 1 81 ? 1.231 1.517 2.656 1 50.66 81 GLU B O 1
ATOM 3423 N N . MET B 1 82 ? -0.17 1.306 4.457 1 60.59 82 MET B N 1
ATOM 3424 C CA . MET B 1 82 ? -0.376 -0.07 4.016 1 60.59 82 MET B CA 1
ATOM 3425 C C . MET B 1 82 ? -1.618 -0.18 3.137 1 60.59 82 MET B C 1
ATOM 3427 O O . MET B 1 82 ? -1.865 -1.225 2.531 1 60.59 82 MET B O 1
ATOM 3431 N N . ASN B 1 83 ? -2.189 0.93 3.143 1 74.56 83 ASN B N 1
ATOM 3432 C CA . ASN B 1 83 ? -3.395 0.93 2.322 1 74.56 83 ASN B CA 1
ATOM 3433 C C . ASN B 1 83 ? -3.135 1.529 0.943 1 74.56 83 ASN B C 1
ATOM 3435 O O . ASN B 1 83 ? -2.795 2.709 0.828 1 74.56 83 ASN B O 1
ATOM 3439 N N . PRO B 1 84 ? -3.281 0.669 -0.103 1 81.69 84 PRO B N 1
ATOM 3440 C CA . PRO B 1 84 ? -3.012 1.136 -1.465 1 81.69 84 PRO B CA 1
ATOM 3441 C C . PRO B 1 84 ? -3.803 2.391 -1.827 1 81.69 84 PRO B C 1
ATOM 3443 O O . PRO B 1 84 ? -3.389 3.154 -2.703 1 81.69 84 PRO B O 1
ATOM 3446 N N . TYR B 1 85 ? -4.902 2.631 -1.128 1 84.56 85 TYR B N 1
ATOM 3447 C CA . TYR B 1 85 ? -5.703 3.83 -1.346 1 84.56 85 TYR B CA 1
ATOM 3448 C C . TYR B 1 85 ? -4.883 5.086 -1.089 1 84.56 85 TYR B C 1
ATOM 3450 O O . TYR B 1 85 ? -4.832 5.988 -1.932 1 84.56 85 TYR B O 1
ATOM 3458 N N . PHE B 1 86 ? -4.152 5.094 -0.105 1 81.75 86 PHE B N 1
ATOM 3459 C CA . PHE B 1 86 ? -3.4 6.277 0.3 1 81.75 86 PHE B CA 1
ATOM 3460 C C . PHE B 1 86 ? -2.1 6.387 -0.484 1 81.75 86 PHE B C 1
ATOM 3462 O O . PHE B 1 86 ? -1.608 7.492 -0.732 1 81.75 86 PHE B O 1
ATOM 3469 N N . ALA B 1 87 ? -1.608 5.262 -0.855 1 80.94 87 ALA B N 1
ATOM 3470 C CA . ALA B 1 87 ? -0.364 5.262 -1.618 1 80.94 87 ALA B CA 1
ATOM 3471 C C . ALA B 1 87 ? -0.524 6.027 -2.928 1 80.94 87 ALA B C 1
ATOM 3473 O O . ALA B 1 87 ? 0.374 6.77 -3.334 1 80.94 87 ALA B O 1
ATOM 3474 N N . THR B 1 88 ? -1.632 5.824 -3.584 1 85.25 88 THR B N 1
ATOM 3475 C CA . THR B 1 88 ? -1.896 6.508 -4.844 1 85.25 88 THR B CA 1
ATOM 3476 C C . THR B 1 88 ? -2.086 8.008 -4.613 1 85.25 88 THR B C 1
ATOM 3478 O O . THR B 1 88 ? -1.628 8.828 -5.414 1 85.25 88 THR B O 1
ATOM 3481 N N . ILE B 1 89 ? -2.744 8.336 -3.535 1 87.31 89 ILE B N 1
ATOM 3482 C CA . ILE B 1 89 ? -2.912 9.734 -3.172 1 87.31 89 ILE B CA 1
ATOM 3483 C C . ILE B 1 89 ? -1.548 10.375 -2.93 1 87.31 89 ILE B C 1
ATOM 3485 O O . ILE B 1 89 ? -1.273 11.477 -3.42 1 87.31 89 ILE B O 1
ATOM 3489 N N . TYR B 1 90 ? -0.755 9.711 -2.213 1 83.44 90 TYR B N 1
ATOM 3490 C CA . TYR B 1 90 ? 0.59 10.188 -1.907 1 83.44 90 TYR B CA 1
ATOM 3491 C C . TYR B 1 90 ? 1.376 10.453 -3.186 1 83.44 90 TYR B C 1
ATOM 3493 O O . TYR B 1 90 ? 2.094 11.453 -3.281 1 83.44 90 TYR B O 1
ATOM 3501 N N . THR B 1 91 ? 1.248 9.586 -4.121 1 83.44 91 THR B N 1
ATOM 3502 C CA . THR B 1 91 ? 1.944 9.75 -5.395 1 83.44 91 THR B CA 1
ATOM 3503 C C . THR B 1 91 ? 1.505 11.031 -6.094 1 83.44 91 THR B C 1
ATOM 3505 O O . THR B 1 91 ? 2.334 11.758 -6.645 1 83.44 91 THR B O 1
ATOM 3508 N N . GLY B 1 92 ? 0.241 11.234 -6.074 1 88.25 92 GLY B N 1
ATOM 3509 C CA . GLY B 1 92 ? -0.266 12.469 -6.648 1 88.25 92 GLY B CA 1
ATOM 3510 C C . GLY B 1 92 ? 0.29 13.711 -5.977 1 88.25 92 GLY B C 1
ATOM 3511 O O . GLY B 1 92 ? 0.647 14.68 -6.648 1 88.25 92 GLY B O 1
ATOM 3512 N N . ILE B 1 93 ? 0.374 13.641 -4.656 1 89.69 93 ILE B N 1
ATOM 3513 C CA . ILE B 1 93 ? 0.915 14.75 -3.883 1 89.69 93 ILE B CA 1
ATOM 3514 C C . ILE B 1 93 ? 2.383 14.969 -4.246 1 89.69 93 ILE B C 1
ATOM 3516 O O . ILE B 1 93 ? 2.785 16.078 -4.594 1 89.69 93 ILE B O 1
ATOM 3520 N N . ARG B 1 94 ? 3.064 14.008 -4.148 1 83.69 94 ARG B N 1
ATOM 3521 C CA . ARG B 1 94 ? 4.508 14.055 -4.367 1 83.69 94 ARG B CA 1
ATOM 3522 C C . ARG B 1 94 ? 4.832 14.578 -5.762 1 83.69 94 ARG B C 1
ATOM 3524 O O . ARG B 1 94 ? 5.68 15.453 -5.918 1 83.69 94 ARG B O 1
ATOM 3531 N N . ASP B 1 95 ? 4.195 14.023 -6.797 1 84.62 95 ASP B N 1
ATOM 3532 C CA . ASP B 1 95 ? 4.465 14.422 -8.172 1 84.62 95 ASP B CA 1
ATOM 3533 C C . ASP B 1 95 ? 4.168 15.906 -8.391 1 84.62 95 ASP B C 1
ATOM 3535 O O . ASP B 1 95 ? 4.945 16.609 -9.039 1 84.62 95 ASP B O 1
ATOM 3539 N N . ALA B 1 96 ? 3.102 16.297 -7.848 1 91 96 ALA B N 1
ATOM 3540 C CA . ALA B 1 96 ? 2.707 17.703 -8.008 1 91 96 ALA B CA 1
ATOM 3541 C C . ALA B 1 96 ? 3.693 18.625 -7.305 1 91 96 ALA B C 1
ATOM 3543 O O . ALA B 1 96 ? 4.047 19.688 -7.836 1 91 96 ALA B O 1
ATOM 3544 N N . LEU B 1 97 ? 4.133 18.25 -6.133 1 89.38 97 LEU B N 1
ATOM 3545 C CA . LEU B 1 97 ? 5.086 19.062 -5.391 1 89.38 97 LEU B CA 1
ATOM 3546 C C . LEU B 1 97 ? 6.441 19.094 -6.09 1 89.38 97 LEU B C 1
ATOM 3548 O O . LEU B 1 97 ? 7.047 20.156 -6.238 1 89.38 97 LEU B O 1
ATOM 3552 N N . ALA B 1 98 ? 6.836 17.969 -6.488 1 80.31 98 ALA B N 1
ATOM 3553 C CA . ALA B 1 98 ? 8.133 17.859 -7.145 1 80.31 98 ALA B CA 1
ATOM 3554 C C . ALA B 1 98 ? 8.188 18.719 -8.398 1 80.31 98 ALA B C 1
ATOM 3556 O O . ALA B 1 98 ? 9.203 19.375 -8.664 1 80.31 98 ALA B O 1
ATOM 3557 N N . LYS B 1 99 ? 7.152 18.734 -9.141 1 83.75 99 LYS B N 1
ATOM 3558 C CA . LYS B 1 99 ? 7.07 19.5 -10.375 1 83.75 99 LYS B CA 1
ATOM 3559 C C . LYS B 1 99 ? 7.203 21 -10.102 1 83.75 99 LYS B C 1
ATOM 3561 O O . LYS B 1 99 ? 7.531 21.781 -11 1 83.75 99 LYS B O 1
ATOM 3566 N N . ASN B 1 100 ? 6.984 21.391 -8.867 1 86.25 100 ASN B N 1
ATOM 3567 C CA . ASN B 1 100 ? 7.023 22.797 -8.5 1 86.25 100 ASN B CA 1
ATOM 3568 C C . ASN B 1 100 ? 8.141 23.094 -7.504 1 86.25 100 ASN B C 1
ATOM 3570 O O . ASN B 1 100 ? 8.086 24.078 -6.773 1 86.25 100 ASN B O 1
ATOM 3574 N N . ASP B 1 101 ? 9.031 22.078 -7.367 1 79.31 101 ASP B N 1
ATOM 3575 C CA . ASP B 1 101 ? 10.266 22.203 -6.602 1 79.31 101 ASP B CA 1
ATOM 3576 C C . ASP B 1 101 ? 9.984 22.266 -5.102 1 79.31 101 ASP B C 1
ATOM 3578 O O . ASP B 1 101 ? 10.719 22.906 -4.348 1 79.31 101 ASP B O 1
ATOM 3582 N N . TYR B 1 102 ? 8.844 21.766 -4.723 1 83.62 102 TYR B N 1
ATOM 3583 C CA . TYR B 1 102 ? 8.547 21.578 -3.307 1 83.62 102 TYR B CA 1
ATOM 3584 C C . TYR B 1 102 ? 9.008 20.203 -2.828 1 83.62 102 TYR B C 1
ATOM 3586 O O . TYR B 1 102 ? 9.016 19.234 -3.6 1 83.62 102 TYR B O 1
ATOM 3594 N N . SER B 1 103 ? 9.359 20.188 -1.525 1 79.06 103 SER B N 1
ATOM 3595 C CA . SER B 1 103 ? 9.664 18.906 -0.877 1 79.06 103 SER B CA 1
ATOM 3596 C C . SER B 1 103 ? 8.555 18.484 0.08 1 79.06 103 SER B C 1
ATOM 3598 O O . SER B 1 103 ? 7.922 19.344 0.71 1 79.06 103 SER B O 1
ATOM 3600 N N . LEU B 1 104 ? 8.414 17.203 0.124 1 82.5 104 LEU B N 1
ATOM 3601 C CA . LEU B 1 104 ? 7.414 16.656 1.037 1 82.5 104 LEU B CA 1
ATOM 3602 C C . LEU B 1 104 ? 8.078 16.047 2.266 1 82.5 104 LEU B C 1
ATOM 3604 O O . LEU B 1 104 ? 8.984 15.211 2.139 1 82.5 104 LEU B O 1
ATOM 3608 N N . ILE B 1 105 ? 7.57 16.5 3.422 1 77.19 105 ILE B N 1
ATOM 3609 C CA . ILE B 1 105 ? 8.125 16.031 4.684 1 77.19 105 ILE B CA 1
ATOM 3610 C C . ILE B 1 105 ? 7.062 15.219 5.438 1 77.19 105 ILE B C 1
ATOM 3612 O O . ILE B 1 105 ? 5.934 15.68 5.613 1 77.19 105 ILE B O 1
ATOM 3616 N N . SER B 1 106 ? 7.449 14 5.754 1 75.56 106 SER B N 1
ATOM 3617 C CA . SER B 1 106 ? 6.52 13.188 6.535 1 75.56 106 SER B CA 1
ATOM 3618 C C . SER B 1 106 ? 6.625 13.508 8.023 1 75.56 106 SER B C 1
ATOM 3620 O O . SER B 1 106 ? 7.719 13.508 8.586 1 75.56 106 SER B O 1
ATOM 3622 N N . ILE B 1 107 ? 5.398 13.82 8.555 1 70.25 107 ILE B N 1
ATOM 3623 C CA . ILE B 1 107 ? 5.305 14.086 9.984 1 70.25 107 ILE B CA 1
ATOM 3624 C C . ILE B 1 107 ? 4.449 13.016 10.656 1 70.25 107 ILE B C 1
ATOM 3626 O O . ILE B 1 107 ? 3.41 12.617 10.117 1 70.25 107 ILE B O 1
ATOM 3630 N N . THR B 1 108 ? 4.977 12.398 11.688 1 62.78 108 THR B N 1
ATOM 3631 C CA . THR B 1 108 ? 4.238 11.312 12.336 1 62.78 108 THR B CA 1
ATOM 3632 C C . THR B 1 108 ? 3.127 11.875 13.219 1 62.78 108 THR B C 1
ATOM 3634 O O . THR B 1 108 ? 3.168 13.039 13.617 1 62.78 108 THR B O 1
ATOM 3637 N N . LYS B 1 109 ? 2.135 10.969 13.367 1 59.34 109 LYS B N 1
ATOM 3638 C CA . LYS B 1 109 ? 1.021 11.344 14.227 1 59.34 109 LYS B CA 1
ATOM 3639 C C . LYS B 1 109 ? 1.498 11.641 15.648 1 59.34 109 LYS B C 1
ATOM 3641 O O . LYS B 1 109 ? 0.982 12.547 16.297 1 59.34 109 LYS B O 1
ATOM 3646 N N . ASP B 1 110 ? 2.365 10.812 16.016 1 58.12 110 ASP B N 1
ATOM 3647 C CA . ASP B 1 110 ? 2.846 10.992 17.375 1 58.12 110 ASP B CA 1
ATOM 3648 C C . ASP B 1 110 ? 3.469 12.375 17.562 1 58.12 110 ASP B C 1
ATOM 3650 O O . ASP B 1 110 ? 3.301 13.008 18.609 1 58.12 110 ASP B O 1
ATOM 3654 N N . GLU B 1 111 ? 4.062 12.789 16.531 1 58.69 111 GLU B N 1
ATOM 3655 C CA . GLU B 1 111 ? 4.605 14.148 16.562 1 58.69 111 GLU B CA 1
ATOM 3656 C C . GLU B 1 111 ? 3.492 15.188 16.609 1 58.69 111 GLU B C 1
ATOM 3658 O O . GLU B 1 111 ? 3.658 16.266 17.172 1 58.69 111 GLU B O 1
ATOM 3663 N N . LEU B 1 112 ? 2.385 14.625 16.016 1 57.75 112 LEU B N 1
ATOM 3664 C CA . LEU B 1 112 ? 1.235 15.516 15.906 1 57.75 112 LEU B CA 1
ATOM 3665 C C . LEU B 1 112 ? 0.5 15.625 17.234 1 57.75 112 LEU B C 1
ATOM 3667 O O . LEU B 1 112 ? -0.016 16.688 17.578 1 57.75 112 LEU B O 1
ATOM 3671 N N . GLU B 1 113 ? 0.389 14.469 17.812 1 57.22 113 GLU B N 1
ATOM 3672 C CA . GLU B 1 113 ? -0.485 14.422 18.984 1 57.22 113 GLU B CA 1
ATOM 3673 C C . GLU B 1 113 ? 0.101 15.227 20.141 1 57.22 113 GLU B C 1
ATOM 3675 O O . GLU B 1 113 ? -0.56 15.422 21.172 1 57.22 113 GLU B O 1
ATOM 3680 N N . ASN B 1 114 ? 1.29 15.664 19.922 1 58.72 114 ASN B N 1
ATOM 3681 C CA . ASN B 1 114 ? 1.854 16.641 20.844 1 58.72 114 ASN B CA 1
ATOM 3682 C C . ASN B 1 114 ? 2.014 18 20.172 1 58.72 114 ASN B C 1
ATOM 3684 O O . ASN B 1 114 ? 2.926 18.203 19.375 1 58.72 114 ASN B O 1
ATOM 3688 N N . GLU B 1 115 ? 0.945 18.781 20.453 1 58.06 115 GLU B N 1
ATOM 3689 C CA . GLU B 1 115 ? 0.846 20.078 19.797 1 58.06 115 GLU B CA 1
ATOM 3690 C C . GLU B 1 115 ? 2.191 20.797 19.781 1 58.06 115 GLU B C 1
ATOM 3692 O O . GLU B 1 115 ? 2.611 21.328 18.75 1 58.06 115 GLU B O 1
ATOM 3697 N N . ALA B 1 116 ? 2.762 20.734 20.906 1 56.69 116 ALA B N 1
ATOM 3698 C CA . ALA B 1 116 ? 4.016 21.484 21.062 1 56.69 116 ALA B CA 1
ATOM 3699 C C . ALA B 1 116 ? 5.102 20.891 20.156 1 56.69 116 ALA B C 1
ATOM 3701 O O . ALA B 1 116 ? 5.867 21.625 19.531 1 56.69 116 ALA B O 1
ATOM 3702 N N . LEU B 1 117 ? 5.031 19.656 20.125 1 63.62 117 LEU B N 1
ATOM 3703 C CA . LEU B 1 117 ? 6.047 18.984 19.328 1 63.62 117 LEU B CA 1
ATOM 3704 C C . LEU B 1 117 ? 5.809 19.203 17.844 1 63.62 117 LEU B C 1
ATOM 3706 O O . LEU B 1 117 ? 6.758 19.375 17.078 1 63.62 117 LEU B O 1
ATOM 3710 N N . LEU B 1 118 ? 4.629 19.25 17.594 1 67 118 LEU B N 1
ATOM 3711 C CA . LEU B 1 118 ? 4.273 19.453 16.203 1 67 118 LEU B CA 1
ATOM 3712 C C . LEU B 1 118 ? 4.719 20.828 15.719 1 67 118 LEU B C 1
ATOM 3714 O O . LEU B 1 118 ? 5.332 20.953 14.656 1 67 118 LEU B O 1
ATOM 3718 N N . LEU B 1 119 ? 4.434 21.797 16.531 1 63.34 119 LEU B N 1
ATOM 3719 C CA . LEU B 1 119 ? 4.785 23.156 16.141 1 63.34 119 LEU B CA 1
ATOM 3720 C C . LEU B 1 119 ? 6.301 23.312 16.047 1 63.34 119 LEU B C 1
ATOM 3722 O O . LEU B 1 119 ? 6.805 24 15.156 1 63.34 119 LEU B O 1
ATOM 3726 N N . LYS B 1 120 ? 6.844 22.703 17.016 1 64.31 120 LYS B N 1
ATOM 3727 C CA . LYS B 1 120 ? 8.305 22.719 17 1 64.31 120 LYS B CA 1
ATOM 3728 C C . LYS B 1 120 ? 8.852 22.109 15.711 1 64.31 120 LYS B C 1
ATOM 3730 O O . LYS B 1 120 ? 9.734 22.688 15.078 1 64.31 120 LYS B O 1
ATOM 3735 N N . THR B 1 121 ? 8.219 21.078 15.367 1 68.19 121 THR B N 1
ATOM 3736 C CA . THR B 1 121 ? 8.656 20.375 14.172 1 68.19 121 THR B CA 1
ATOM 3737 C C . THR B 1 121 ? 8.406 21.219 12.922 1 68.19 121 THR B C 1
ATOM 3739 O O . THR B 1 121 ? 9.281 21.344 12.062 1 68.19 121 THR B O 1
ATOM 3742 N N . ILE B 1 122 ? 7.297 21.828 12.93 1 71.69 122 ILE B N 1
ATOM 3743 C CA . ILE B 1 122 ? 6.906 22.656 11.789 1 71.69 122 ILE B CA 1
ATOM 3744 C C . ILE B 1 122 ? 7.887 23.812 11.633 1 71.69 122 ILE B C 1
ATOM 3746 O O . ILE B 1 122 ? 8.344 24.094 10.531 1 71.69 122 ILE B O 1
ATOM 3750 N N . HIS B 1 123 ? 8.203 24.312 12.695 1 67.25 123 HIS B N 1
ATOM 3751 C CA . HIS B 1 123 ? 9.07 25.484 12.672 1 67.25 123 HIS B CA 1
ATOM 3752 C C . HIS B 1 123 ? 10.516 25.094 12.391 1 67.25 123 HIS B C 1
ATOM 3754 O O . HIS B 1 123 ? 11.188 25.734 11.562 1 67.25 123 HIS B O 1
ATOM 3760 N N . GLU B 1 124 ? 10.906 24.078 13.062 1 66.06 124 GLU B N 1
ATOM 3761 C CA . GLU B 1 124 ? 12.289 23.656 12.922 1 66.06 124 GLU B CA 1
ATOM 3762 C C . GLU B 1 124 ? 12.57 23.141 11.508 1 66.06 124 GLU B C 1
ATOM 3764 O O . GLU B 1 124 ? 13.656 23.375 10.969 1 66.06 124 GLU B O 1
ATOM 3769 N N . LEU B 1 125 ? 11.555 22.578 11.016 1 70.12 125 LEU B N 1
ATOM 3770 C CA . LEU B 1 125 ? 11.766 21.984 9.703 1 70.12 125 LEU B CA 1
ATOM 3771 C C . LEU B 1 125 ? 11.438 22.984 8.594 1 70.12 125 LEU B C 1
ATOM 3773 O O . LEU B 1 125 ? 11.766 22.75 7.43 1 70.12 125 LEU B O 1
ATOM 3777 N N . GLY B 1 126 ? 10.898 24.062 8.984 1 77.38 126 GLY B N 1
ATOM 3778 C CA . GLY B 1 126 ? 10.57 25.078 8 1 77.38 126 GLY B CA 1
ATOM 3779 C C . GLY B 1 126 ? 9.406 24.688 7.102 1 77.38 126 GLY B C 1
ATOM 3780 O O . GLY B 1 126 ? 9.453 24.891 5.891 1 77.38 126 GLY B O 1
ATOM 3781 N N . ILE B 1 127 ? 8.469 24.016 7.637 1 84.81 127 ILE B N 1
ATOM 3782 C CA . ILE B 1 127 ? 7.301 23.578 6.875 1 84.81 127 ILE B CA 1
ATOM 3783 C C . ILE B 1 127 ? 6.402 24.781 6.586 1 84.81 127 ILE B C 1
ATOM 3785 O O . ILE B 1 127 ? 6.059 25.547 7.492 1 84.81 127 ILE B O 1
ATOM 3789 N N . GLU B 1 128 ? 6.066 24.922 5.289 1 89.38 128 GLU B N 1
ATOM 3790 C CA . GLU B 1 128 ? 5.316 26.094 4.875 1 89.38 128 GLU B CA 1
ATOM 3791 C C . GLU B 1 128 ? 3.82 25.812 4.812 1 89.38 128 GLU B C 1
ATOM 3793 O O . GLU B 1 128 ? 3.006 26.734 4.785 1 89.38 128 GLU B O 1
ATOM 3798 N N . GLY B 1 129 ? 3.451 24.641 4.699 1 91.62 129 GLY B N 1
ATOM 3799 C CA . GLY B 1 129 ? 2.076 24.172 4.656 1 91.62 129 GLY B CA 1
ATOM 3800 C C . GLY B 1 129 ? 1.931 22.719 5.09 1 91.62 129 GLY B C 1
ATOM 3801 O O . GLY B 1 129 ? 2.904 21.969 5.086 1 91.62 129 GLY B O 1
ATOM 3802 N N . LEU B 1 130 ? 0.688 22.375 5.465 1 89.12 130 LEU B N 1
ATOM 3803 C CA . LEU B 1 130 ? 0.472 21.031 5.988 1 89.12 130 LEU B CA 1
ATOM 3804 C C . LEU B 1 130 ? -0.717 20.375 5.301 1 89.12 130 LEU B C 1
ATOM 3806 O O . LEU B 1 130 ? -1.771 20.984 5.141 1 89.12 130 LEU B O 1
ATOM 3810 N N . LEU B 1 131 ? -0.446 19.141 4.891 1 89.25 131 LEU B N 1
ATOM 3811 C CA . LEU B 1 131 ? -1.513 18.266 4.414 1 89.25 131 LEU B CA 1
ATOM 3812 C C . LEU B 1 131 ? -1.927 17.266 5.496 1 89.25 131 LEU B C 1
ATOM 3814 O O . LEU B 1 131 ? -1.086 16.547 6.035 1 89.25 131 LEU B O 1
ATOM 3818 N N . LEU B 1 132 ? -3.223 17.25 5.727 1 82.75 132 LEU B N 1
ATOM 3819 C CA . LEU B 1 132 ? -3.721 16.375 6.785 1 82.75 132 LEU B CA 1
ATOM 3820 C C . LEU B 1 132 ? -4.574 15.258 6.207 1 82.75 132 LEU B C 1
ATOM 3822 O O . LEU B 1 132 ? -5.504 15.516 5.438 1 82.75 132 LEU B O 1
ATOM 3826 N N . ILE B 1 133 ? -4.301 14 6.449 1 74.25 133 ILE B N 1
ATOM 3827 C CA . ILE B 1 133 ? -5.105 12.875 5.984 1 74.25 133 ILE B CA 1
ATOM 3828 C C . ILE B 1 133 ? -5.809 12.211 7.168 1 74.25 133 ILE B C 1
ATOM 3830 O O . ILE B 1 133 ? -6.91 11.672 7.027 1 74.25 133 ILE B O 1
ATOM 3834 N N . ASP B 1 134 ? -5.328 12.266 8.477 1 65.44 134 ASP B N 1
ATOM 3835 C CA . ASP B 1 134 ? -5.918 11.594 9.633 1 65.44 134 ASP B CA 1
ATOM 3836 C C . ASP B 1 134 ? -6.566 12.602 10.578 1 65.44 134 ASP B C 1
ATOM 3838 O O . ASP B 1 134 ? -6.363 13.812 10.438 1 65.44 134 ASP B O 1
ATOM 3842 N N . GLN B 1 135 ? -7.492 11.984 11.297 1 62.88 135 GLN B N 1
ATOM 3843 C CA . GLN B 1 135 ? -8.164 12.828 12.281 1 62.88 135 GLN B CA 1
ATOM 3844 C C . GLN B 1 135 ? -7.156 13.438 13.258 1 62.88 135 GLN B C 1
ATOM 3846 O O . GLN B 1 135 ? -6.234 12.758 13.711 1 62.88 135 GLN B O 1
ATOM 3851 N N . ILE B 1 136 ? -7.184 14.734 13.297 1 66.44 136 ILE B N 1
ATOM 3852 C CA . ILE B 1 136 ? -6.387 15.461 14.281 1 66.44 136 ILE B CA 1
ATOM 3853 C C . ILE B 1 136 ? -7.309 16.312 15.164 1 66.44 136 ILE B C 1
ATOM 3855 O O . ILE B 1 136 ? -8.359 16.766 14.711 1 66.44 136 ILE B O 1
ATOM 3859 N N . ASP B 1 137 ? -6.93 16.344 16.344 1 69.62 137 ASP B N 1
ATOM 3860 C CA . ASP B 1 137 ? -7.723 17.141 17.266 1 69.62 137 ASP B CA 1
ATOM 3861 C C . ASP B 1 137 ? -7.949 18.547 16.703 1 69.62 137 ASP B C 1
ATOM 3863 O O . ASP B 1 137 ? -7.027 19.172 16.172 1 69.62 137 ASP B O 1
ATOM 3867 N N . CYS B 1 138 ? -9.18 19 16.922 1 71.19 138 CYS B N 1
ATOM 3868 C CA . CYS B 1 138 ? -9.586 20.297 16.391 1 71.19 138 CYS B CA 1
ATOM 3869 C C . CYS B 1 138 ? -8.727 21.422 16.953 1 71.19 138 CYS B C 1
ATOM 3871 O O . CYS B 1 138 ? -8.414 22.375 16.25 1 71.19 138 CYS B O 1
ATOM 3873 N N . SER B 1 139 ? -8.461 21.297 18.188 1 71.38 139 SER B N 1
ATOM 3874 C CA . SER B 1 139 ? -7.672 22.328 18.844 1 71.38 139 SER B CA 1
ATOM 3875 C C . SER B 1 139 ? -6.289 22.453 18.203 1 71.38 139 SER B C 1
ATOM 3877 O O . SER B 1 139 ? -5.762 23.562 18.062 1 71.38 139 SER B O 1
ATOM 3879 N N . ILE B 1 140 ? -5.855 21.391 17.781 1 73.25 140 ILE B N 1
ATOM 3880 C CA . ILE B 1 140 ? -4.531 21.359 17.172 1 73.25 140 ILE B CA 1
ATOM 3881 C C . ILE B 1 140 ? -4.598 21.953 15.766 1 73.25 140 ILE B C 1
ATOM 3883 O O . ILE B 1 140 ? -3.715 22.703 15.359 1 73.25 140 ILE B O 1
ATOM 3887 N N . ILE B 1 141 ? -5.672 21.703 15.133 1 76.25 141 ILE B N 1
ATOM 3888 C CA . ILE B 1 141 ? -5.863 22.219 13.781 1 76.25 141 ILE B CA 1
ATOM 3889 C C . ILE B 1 141 ? -5.93 23.734 13.812 1 76.25 141 ILE B C 1
ATOM 3891 O O . ILE B 1 141 ? -5.305 24.406 12.984 1 76.25 141 ILE B O 1
ATOM 3895 N N . GLU B 1 142 ? -6.629 24.281 14.703 1 73.88 142 GLU B N 1
ATOM 3896 C CA . GLU B 1 142 ? -6.785 25.719 14.836 1 73.88 142 GLU B CA 1
ATOM 3897 C C . GLU B 1 142 ? -5.449 26.406 15.109 1 73.88 142 GLU B C 1
ATOM 3899 O O . GLU B 1 142 ? -5.16 27.469 14.547 1 73.88 142 GLU B O 1
ATOM 3904 N N . TYR B 1 143 ? -4.816 25.719 15.891 1 73 143 TYR B N 1
ATOM 3905 C CA . TYR B 1 143 ? -3.51 26.266 16.25 1 73 143 TYR B CA 1
ATOM 3906 C C . TYR B 1 143 ? -2.576 26.266 15.047 1 73 143 TYR B C 1
ATOM 3908 O O . TYR B 1 143 ? -1.877 27.25 14.797 1 73 143 TYR B O 1
ATOM 3916 N N . ILE B 1 144 ? -2.6 25.25 14.297 1 77.62 144 ILE B N 1
ATOM 3917 C CA . ILE B 1 144 ? -1.732 25.141 13.125 1 77.62 144 ILE B CA 1
ATOM 3918 C C . ILE B 1 144 ? -2.141 26.156 12.078 1 77.62 144 ILE B C 1
ATOM 3920 O O . ILE B 1 144 ? -1.286 26.828 11.477 1 77.62 144 ILE B O 1
ATOM 3924 N N . GLN B 1 145 ? -3.355 26.344 11.953 1 80.06 145 GLN B N 1
ATOM 3925 C CA . GLN B 1 145 ? -3.906 27.219 10.922 1 80.06 145 GLN B CA 1
ATOM 3926 C C . GLN B 1 145 ? -3.516 28.672 11.156 1 80.06 145 GLN B C 1
ATOM 3928 O O . GLN B 1 145 ? -3.506 29.484 10.227 1 80.06 145 GLN B O 1
ATOM 3933 N N . GLN B 1 146 ? -3.236 28.906 12.352 1 76.69 146 GLN B N 1
ATOM 3934 C CA . GLN B 1 146 ? -2.824 30.266 12.68 1 76.69 146 GLN B CA 1
ATOM 3935 C C . GLN B 1 146 ? -1.412 30.547 12.18 1 76.69 146 GLN B C 1
ATOM 3937 O O . GLN B 1 146 ? -1.016 31.719 12.055 1 76.69 146 GLN B O 1
ATOM 3942 N N . ASN B 1 147 ? -0.747 29.547 11.898 1 78.19 147 ASN B N 1
ATOM 3943 C CA . ASN B 1 147 ? 0.668 29.719 11.594 1 78.19 147 ASN B CA 1
ATOM 3944 C C . ASN B 1 147 ? 0.979 29.375 10.141 1 78.19 147 ASN B C 1
ATOM 3946 O O . ASN B 1 147 ? 1.814 30.031 9.516 1 78.19 147 ASN B O 1
ATOM 3950 N N . ILE B 1 148 ? 0.359 28.359 9.68 1 86 148 ILE B N 1
ATOM 3951 C CA . ILE B 1 148 ? 0.618 27.922 8.312 1 86 148 ILE B CA 1
ATOM 3952 C C . ILE B 1 148 ? -0.674 27.422 7.68 1 86 148 ILE B C 1
ATOM 3954 O O . ILE B 1 148 ? -1.589 26.984 8.383 1 86 148 ILE B O 1
ATOM 3958 N N . PRO B 1 149 ? -0.739 27.484 6.305 1 90.69 149 PRO B N 1
ATOM 3959 C CA . PRO B 1 149 ? -1.906 26.922 5.621 1 90.69 149 PRO B CA 1
ATOM 3960 C C . PRO B 1 149 ? -2.057 25.422 5.855 1 90.69 149 PRO B C 1
ATOM 3962 O O . PRO B 1 149 ? -1.057 24.703 5.957 1 90.69 149 PRO B O 1
ATOM 3965 N N . VAL B 1 150 ? -3.354 25 5.91 1 88.88 150 VAL B N 1
ATOM 3966 C CA . VAL B 1 150 ? -3.678 23.594 6.117 1 88.88 150 VAL B CA 1
ATOM 3967 C C . VAL B 1 150 ? -4.727 23.156 5.098 1 88.88 150 VAL B C 1
ATOM 3969 O O . VAL B 1 150 ? -5.688 23.875 4.836 1 88.88 150 VAL B O 1
ATOM 3972 N N . VAL B 1 151 ? -4.465 22.031 4.5 1 90.38 151 VAL B N 1
ATOM 3973 C CA . VAL B 1 151 ? -5.453 21.406 3.633 1 90.38 151 VAL B CA 1
ATOM 3974 C C . VAL B 1 151 ? -5.762 20 4.141 1 90.38 151 VAL B C 1
ATOM 3976 O O . VAL B 1 151 ? -4.848 19.219 4.414 1 90.38 151 VAL B O 1
ATOM 3979 N N . GLY B 1 152 ? -6.977 19.75 4.375 1 88.19 152 GLY B N 1
ATOM 3980 C CA . GLY B 1 152 ? -7.422 18.406 4.719 1 88.19 152 GLY B CA 1
ATOM 3981 C C . GLY B 1 152 ? -7.738 17.547 3.506 1 88.19 152 GLY B C 1
ATOM 3982 O O . GLY B 1 152 ? -8.391 18.016 2.568 1 88.19 152 GLY B O 1
ATOM 3983 N N . LEU B 1 153 ? -7.137 16.406 3.545 1 84.69 153 LEU B N 1
ATOM 3984 C CA . LEU B 1 153 ? -7.391 15.414 2.498 1 84.69 153 LEU B CA 1
ATOM 3985 C C . LEU B 1 153 ? -8.094 14.188 3.062 1 84.69 153 LEU B C 1
ATOM 3987 O O . LEU B 1 153 ? -7.621 13.586 4.031 1 84.69 153 LEU B O 1
ATOM 3991 N N . ASP B 1 154 ? -9.172 13.773 2.463 1 67.56 154 ASP B N 1
ATOM 3992 C CA . ASP B 1 154 ? -9.961 12.648 2.969 1 67.56 154 ASP B CA 1
ATOM 3993 C C . ASP B 1 154 ? -10.367 12.875 4.426 1 67.56 154 ASP B C 1
ATOM 3995 O O . ASP B 1 154 ? -10.289 11.953 5.242 1 67.56 154 ASP B O 1
ATOM 3999 N N . PHE B 1 155 ? -10.586 14.07 4.742 1 58.41 155 PHE B N 1
ATOM 4000 C CA . PHE B 1 155 ? -10.633 14.586 6.109 1 58.41 155 PHE B CA 1
ATOM 4001 C C . PHE B 1 155 ? -12.055 14.938 6.512 1 58.41 155 PHE B C 1
ATOM 4003 O O . PHE B 1 155 ? -12.578 15.992 6.133 1 58.41 155 PHE B O 1
ATOM 4010 N N . PHE B 1 156 ? -12.844 13.945 6.773 1 55.81 156 PHE B N 1
ATOM 4011 C CA . PHE B 1 156 ? -14.211 14.297 7.141 1 55.81 156 PHE B CA 1
ATOM 4012 C C . PHE B 1 156 ? -14.305 14.656 8.617 1 55.81 156 PHE B C 1
ATOM 4014 O O . PHE B 1 156 ? -15.391 14.688 9.188 1 55.81 156 PHE B O 1
ATOM 4021 N N . TYR B 1 157 ? -13.188 15.039 9.203 1 53.66 157 TYR B N 1
ATOM 4022 C CA . TYR B 1 157 ? -13.289 14.953 10.656 1 53.66 157 TYR B CA 1
ATOM 4023 C C . TYR B 1 157 ? -13.438 16.328 11.281 1 53.66 157 TYR B C 1
ATOM 4025 O O . TYR B 1 157 ? -13.477 16.469 12.5 1 53.66 157 TYR B O 1
ATOM 4033 N N . THR B 1 158 ? -13.406 17.312 10.391 1 57.16 158 THR B N 1
ATOM 4034 C CA . THR B 1 158 ? -13.508 18.531 11.164 1 57.16 158 THR B CA 1
ATOM 4035 C C . THR B 1 158 ? -14.508 19.5 10.531 1 57.16 158 THR B C 1
ATOM 4037 O O . THR B 1 158 ? -14.688 19.5 9.312 1 57.16 158 THR B O 1
ATOM 4040 N N . ASP B 1 159 ? -15.344 19.906 11.352 1 58.47 159 ASP B N 1
ATOM 4041 C CA . ASP B 1 159 ? -16.234 21 10.984 1 58.47 159 ASP B CA 1
ATOM 4042 C C . ASP B 1 159 ? -15.461 22.312 10.852 1 58.47 159 ASP B C 1
ATOM 4044 O O . ASP B 1 159 ? -16.062 23.375 10.68 1 58.47 159 ASP B O 1
ATOM 4048 N N . LYS B 1 160 ? -14.219 22.109 10.844 1 62.75 160 LYS B N 1
ATOM 4049 C CA . LYS B 1 160 ? -13.461 23.359 10.859 1 62.75 160 LYS B CA 1
ATOM 4050 C C . LYS B 1 160 ? -13.312 23.938 9.453 1 62.75 160 LYS B C 1
ATOM 4052 O O . LYS B 1 160 ? -13.477 23.219 8.469 1 62.75 160 LYS B O 1
ATOM 4057 N N . ASN B 1 161 ? -13.219 25.203 9.438 1 74.56 161 ASN B N 1
ATOM 4058 C CA . ASN B 1 161 ? -13.102 26 8.227 1 74.56 161 ASN B CA 1
ATOM 4059 C C . ASN B 1 161 ? -11.719 25.875 7.594 1 74.56 161 ASN B C 1
ATOM 4061 O O . ASN B 1 161 ? -10.977 26.844 7.5 1 74.56 161 ASN B O 1
ATOM 4065 N N . ILE B 1 162 ? -11.406 24.625 7.195 1 81.81 162 ILE B N 1
ATOM 4066 C CA . ILE B 1 162 ? -10.148 24.422 6.488 1 81.81 162 ILE B CA 1
ATOM 4067 C C . ILE B 1 162 ? -10.43 23.969 5.055 1 81.81 162 ILE B C 1
ATOM 4069 O O . ILE B 1 162 ? -11.508 23.453 4.766 1 81.81 162 ILE B O 1
ATOM 4073 N N . ALA B 1 163 ? -9.508 24.312 4.188 1 88.25 163 ALA B N 1
ATOM 4074 C CA . ALA B 1 163 ? -9.609 23.797 2.828 1 88.25 163 ALA B CA 1
ATOM 4075 C C . ALA B 1 163 ? -9.57 22.266 2.816 1 88.25 163 ALA B C 1
ATOM 4077 O O . ALA B 1 163 ? -8.82 21.656 3.58 1 88.25 163 ALA B O 1
ATOM 4078 N N . THR B 1 164 ? -10.445 21.703 2.025 1 90 164 THR B N 1
ATOM 4079 C CA . THR B 1 164 ? -10.539 20.25 2.006 1 90 164 THR B CA 1
ATOM 4080 C C . THR B 1 164 ? -10.672 19.734 0.575 1 90 164 THR B C 1
ATOM 4082 O O . THR B 1 164 ? -11.305 20.375 -0.264 1 90 164 THR B O 1
ATOM 4085 N N . VAL B 1 165 ? -9.984 18.703 0.282 1 91 165 VAL B N 1
ATOM 4086 C CA . VAL B 1 165 ? -10.148 17.922 -0.932 1 91 165 VAL B CA 1
ATOM 4087 C C . VAL B 1 165 ? -10.688 16.531 -0.574 1 91 165 VAL B C 1
ATOM 4089 O O . VAL B 1 165 ? -10.047 15.781 0.168 1 91 165 VAL B O 1
ATOM 4092 N N . ASP B 1 166 ? -11.812 16.219 -1.023 1 91.06 166 ASP B N 1
ATOM 4093 C CA . ASP B 1 166 ? -12.477 14.984 -0.646 1 91.06 166 ASP B CA 1
ATOM 4094 C C . ASP B 1 166 ? -13.445 14.531 -1.736 1 91.06 166 ASP B C 1
ATOM 4096 O O . ASP B 1 166 ? -13.445 15.078 -2.842 1 91.06 166 ASP B O 1
ATOM 4100 N N . TYR B 1 167 ? -14.125 13.445 -1.504 1 91.5 167 TYR B N 1
ATOM 4101 C CA . TYR B 1 167 ? -15.273 13.008 -2.287 1 91.5 167 TYR B CA 1
ATOM 4102 C C . TYR B 1 167 ? -16.469 12.711 -1.389 1 91.5 167 TYR B C 1
ATOM 4104 O O . TYR B 1 167 ? -16.328 12.625 -0.166 1 91.5 167 TYR B O 1
ATOM 4112 N N . ASP B 1 168 ? -17.609 12.703 -1.915 1 92.19 168 ASP B N 1
ATOM 4113 C CA . ASP B 1 168 ? -18.828 12.492 -1.14 1 92.19 168 ASP B CA 1
ATOM 4114 C C . ASP B 1 168 ? -19.047 11.008 -0.853 1 92.19 168 ASP B C 1
ATOM 4116 O O . ASP B 1 168 ? -19.766 10.328 -1.586 1 92.19 168 ASP B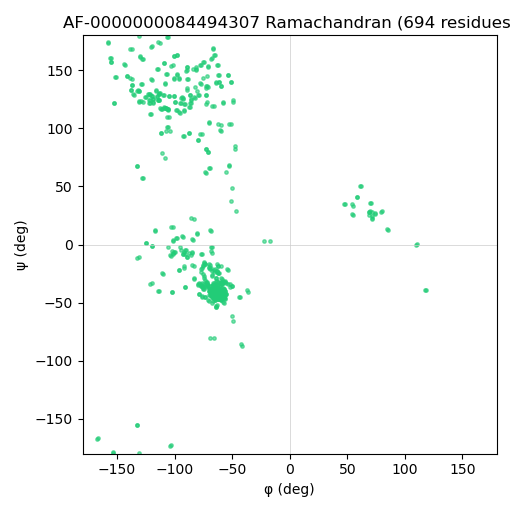 O 1
ATOM 4120 N N . ARG B 1 169 ? -18.5 10.578 0.243 1 93.25 169 ARG B N 1
ATOM 4121 C CA . ARG B 1 169 ? -18.547 9.172 0.61 1 93.25 169 ARG B CA 1
ATOM 4122 C C . ARG B 1 169 ? -19.969 8.719 0.891 1 93.25 169 ARG B C 1
ATOM 4124 O O . ARG B 1 169 ? -20.344 7.578 0.598 1 93.25 169 ARG B O 1
ATOM 4131 N N . GLU B 1 170 ? -20.672 9.562 1.506 1 94.5 170 GLU B N 1
ATOM 4132 C CA . GLU B 1 170 ? -22.062 9.227 1.794 1 94.5 170 GLU B CA 1
ATOM 4133 C C . GLU B 1 170 ? -22.844 8.992 0.508 1 94.5 170 GLU B C 1
ATOM 4135 O O . GLU B 1 170 ? -23.562 7.996 0.382 1 94.5 170 GLU B O 1
ATOM 4140 N N . ALA B 1 171 ? -22.688 9.875 -0.415 1 96.38 171 ALA B N 1
ATOM 4141 C CA . ALA B 1 171 ? -23.359 9.727 -1.698 1 96.38 171 ALA B CA 1
ATOM 4142 C C . ALA B 1 171 ? -22.906 8.469 -2.428 1 96.38 171 ALA B C 1
ATOM 4144 O O . ALA B 1 171 ? -23.703 7.773 -3.053 1 96.38 171 ALA B O 1
ATOM 4145 N N . ALA B 1 172 ? -21.656 8.219 -2.363 1 97.38 172 ALA B N 1
ATOM 4146 C CA . ALA B 1 172 ? -21.094 7.062 -3.045 1 97.38 172 ALA B CA 1
ATOM 4147 C C . ALA B 1 172 ? -21.719 5.766 -2.539 1 97.38 172 ALA B C 1
ATOM 4149 O O . ALA B 1 172 ? -22.172 4.938 -3.332 1 97.38 172 ALA B O 1
ATOM 4150 N N . VAL B 1 173 ? -21.781 5.648 -1.242 1 98.25 173 VAL B N 1
ATOM 4151 C CA . VAL B 1 173 ? -22.281 4.398 -0.675 1 98.25 173 VAL B CA 1
ATOM 4152 C C . VAL B 1 173 ? -23.797 4.332 -0.832 1 98.25 173 VAL B C 1
ATOM 4154 O O . VAL B 1 173 ? -24.359 3.252 -1.034 1 98.25 173 VAL B O 1
ATOM 4157 N N . THR B 1 174 ? -24.469 5.473 -0.757 1 98.5 174 THR B N 1
ATOM 4158 C CA . THR B 1 174 ? -25.891 5.496 -1.059 1 98.5 174 THR B CA 1
ATOM 4159 C C . THR B 1 174 ? -26.156 4.934 -2.451 1 98.5 174 THR B C 1
ATOM 4161 O O . THR B 1 174 ? -27.078 4.133 -2.637 1 98.5 174 THR B O 1
ATOM 4164 N N . MET B 1 175 ? -25.344 5.312 -3.355 1 98.25 175 MET B N 1
ATOM 4165 C CA . MET B 1 175 ? -25.5 4.84 -4.73 1 98.25 175 MET B CA 1
ATOM 4166 C C . MET B 1 175 ? -25.234 3.34 -4.82 1 98.25 175 MET B C 1
ATOM 4168 O O . MET B 1 175 ? -25.859 2.648 -5.633 1 98.25 175 MET B O 1
ATOM 4172 N N . VAL B 1 176 ? -24.312 2.852 -4.02 1 98.62 176 VAL B N 1
ATOM 4173 C CA . VAL B 1 176 ? -24.031 1.42 -3.975 1 98.62 176 VAL B CA 1
ATOM 4174 C C . VAL B 1 176 ? -25.266 0.663 -3.512 1 98.62 176 VAL B C 1
ATOM 4176 O O . VAL B 1 176 ? -25.672 -0.326 -4.133 1 98.62 176 VAL B O 1
ATOM 4179 N N . VAL B 1 177 ? -25.891 1.143 -2.457 1 98.62 177 VAL B N 1
ATOM 4180 C CA . VAL B 1 177 ? -27.078 0.494 -1.92 1 98.62 177 VAL B CA 1
ATOM 4181 C C . VAL B 1 177 ? -28.203 0.52 -2.961 1 98.62 177 VAL B C 1
ATOM 4183 O O . VAL B 1 177 ? -28.859 -0.492 -3.191 1 98.62 177 VAL B O 1
ATOM 4186 N N . LYS B 1 178 ? -28.359 1.65 -3.576 1 98.06 178 LYS B N 1
ATOM 4187 C CA . LYS B 1 178 ? -29.375 1.775 -4.613 1 98.06 178 LYS B CA 1
ATOM 4188 C C . LYS B 1 178 ? -29.156 0.748 -5.723 1 98.06 178 LYS B C 1
ATOM 4190 O O . LYS B 1 178 ? -30.109 0.114 -6.18 1 98.06 178 LYS B O 1
ATOM 4195 N N . HIS B 1 179 ? -27.938 0.617 -6.145 1 97.44 179 HIS B N 1
ATOM 4196 C CA . HIS B 1 179 ? -27.609 -0.356 -7.18 1 97.44 179 HIS B CA 1
ATOM 4197 C C . HIS B 1 179 ? -28 -1.768 -6.754 1 97.44 179 HIS B C 1
ATOM 4199 O O . HIS B 1 179 ? -28.578 -2.518 -7.539 1 97.44 179 HIS B O 1
ATOM 4205 N N . LEU B 1 180 ? -27.688 -2.121 -5.539 1 98.06 180 LEU B N 1
ATOM 4206 C CA . LEU B 1 180 ? -27.984 -3.453 -5.023 1 98.06 180 LEU B CA 1
ATOM 4207 C C . LEU B 1 180 ? -29.484 -3.668 -4.922 1 98.06 180 LEU B C 1
ATOM 4209 O O . LEU B 1 180 ? -29.984 -4.742 -5.266 1 98.06 180 LEU B O 1
ATOM 4213 N N . VAL B 1 181 ? -30.219 -2.652 -4.512 1 97.62 181 VAL B N 1
ATOM 4214 C CA . VAL B 1 181 ? -31.672 -2.715 -4.402 1 97.62 181 VAL B CA 1
ATOM 4215 C C . VAL B 1 181 ? -32.281 -2.895 -5.785 1 97.62 181 VAL B C 1
ATOM 4217 O O . VAL B 1 181 ? -33.219 -3.697 -5.965 1 97.62 181 VAL B O 1
ATOM 4220 N N . ASP B 1 182 ? -31.719 -2.15 -6.734 1 96.38 182 ASP B N 1
ATOM 4221 C CA . ASP B 1 182 ? -32.219 -2.24 -8.109 1 96.38 182 ASP B CA 1
ATOM 4222 C C . ASP B 1 182 ? -32 -3.648 -8.672 1 96.38 182 ASP B C 1
ATOM 4224 O O . ASP B 1 182 ? -32.75 -4.074 -9.562 1 96.38 182 ASP B O 1
ATOM 4228 N N . GLN B 1 183 ? -31.062 -4.387 -8.117 1 96.06 183 GLN B N 1
ATOM 4229 C CA . GLN B 1 183 ? -30.797 -5.758 -8.539 1 96.06 183 GLN B CA 1
ATOM 4230 C C . GLN B 1 183 ? -31.688 -6.746 -7.789 1 96.06 183 GLN B C 1
ATOM 4232 O O . GLN B 1 183 ? -31.656 -7.949 -8.055 1 96.06 183 GLN B O 1
ATOM 4237 N N . GLY B 1 184 ? -32.438 -6.219 -6.773 1 96 184 GLY B N 1
ATOM 4238 C CA . GLY B 1 184 ? -33.406 -7.051 -6.102 1 96 184 GLY B CA 1
ATOM 4239 C C . GLY B 1 184 ? -33.031 -7.406 -4.68 1 96 184 GLY B C 1
ATOM 4240 O O . GLY B 1 184 ? -33.781 -8.086 -3.977 1 96 184 GLY B O 1
ATOM 4241 N N . HIS B 1 185 ? -31.891 -6.941 -4.23 1 97.12 185 HIS B N 1
ATOM 4242 C CA . HIS B 1 185 ? -31.484 -7.238 -2.863 1 97.12 185 HIS B CA 1
ATOM 4243 C C . HIS B 1 185 ? -32.312 -6.453 -1.856 1 97.12 185 HIS B C 1
ATOM 4245 O O . HIS B 1 185 ? -32.5 -5.242 -2.008 1 97.12 185 HIS B O 1
ATOM 4251 N N . LYS B 1 186 ? -32.719 -7.105 -0.841 1 97.06 186 LYS B N 1
ATOM 4252 C CA . LYS B 1 186 ? -33.469 -6.473 0.257 1 97.06 186 LYS B CA 1
ATOM 4253 C C . LYS B 1 186 ? -32.719 -6.664 1.582 1 97.06 186 LYS B C 1
ATOM 4255 O O . LYS B 1 186 ? -32.844 -5.836 2.488 1 97.06 186 LYS B O 1
ATOM 4260 N N . ASP B 1 187 ? -32.062 -7.816 1.68 1 97.38 187 ASP B N 1
ATOM 4261 C CA . ASP B 1 187 ? -31.234 -8.148 2.844 1 97.38 187 ASP B CA 1
ATOM 4262 C C . ASP B 1 187 ? -29.781 -7.734 2.627 1 97.38 187 ASP B C 1
ATOM 4264 O O . ASP B 1 187 ? -29 -8.492 2.055 1 97.38 187 ASP B O 1
ATOM 4268 N N . ILE B 1 188 ? -29.547 -6.527 3.117 1 98.38 188 ILE B N 1
ATOM 4269 C CA . ILE B 1 188 ? -28.234 -5.969 2.838 1 98.38 188 ILE B CA 1
ATOM 4270 C C . ILE B 1 188 ? -27.516 -5.652 4.148 1 98.38 188 ILE B C 1
ATOM 4272 O O . ILE B 1 188 ? -28.109 -5.066 5.059 1 98.38 188 ILE B O 1
ATOM 4276 N N . GLY B 1 189 ? -26.266 -6.137 4.293 1 98.56 189 GLY B N 1
ATOM 4277 C CA . GLY B 1 189 ? -25.438 -5.848 5.449 1 98.56 189 GLY B CA 1
ATOM 4278 C C . GLY B 1 189 ? -24.328 -4.859 5.152 1 98.56 189 GLY B C 1
ATOM 4279 O O . GLY B 1 189 ? -24.203 -4.375 4.023 1 98.56 189 GLY B O 1
ATOM 4280 N N . PHE B 1 190 ? -23.562 -4.555 6.246 1 98.56 190 PHE B N 1
ATOM 4281 C CA . PHE B 1 190 ? -22.484 -3.572 6.141 1 98.56 190 PHE B CA 1
ATOM 4282 C C . PHE B 1 190 ? -21.25 -4.047 6.887 1 98.56 190 PHE B C 1
ATOM 4284 O O . PHE B 1 190 ? -21.344 -4.598 7.984 1 98.56 190 PHE B O 1
ATOM 4291 N N . ILE B 1 191 ? -20.125 -3.92 6.18 1 98.12 191 ILE B N 1
ATOM 4292 C CA . ILE B 1 191 ? -18.828 -4.18 6.805 1 98.12 191 ILE B CA 1
ATOM 4293 C C . ILE B 1 191 ? -17.984 -2.914 6.773 1 98.12 191 ILE B C 1
ATOM 4295 O O . ILE B 1 191 ? -17.766 -2.33 5.711 1 98.12 191 ILE B O 1
ATOM 4299 N N . GLY B 1 192 ? -17.5 -2.465 7.945 1 94.75 192 GLY B N 1
ATOM 4300 C CA . GLY B 1 192 ? -16.672 -1.272 7.969 1 94.75 192 GLY B CA 1
ATOM 4301 C C . GLY B 1 192 ? -15.938 -1.078 9.281 1 94.75 192 GLY B C 1
ATOM 4302 O O . GLY B 1 192 ? -15.633 -2.049 9.977 1 94.75 192 GLY B O 1
ATOM 4303 N N . GLY B 1 193 ? -15.422 0.128 9.414 1 88.94 193 GLY B N 1
ATOM 4304 C CA . GLY B 1 193 ? -14.75 0.548 10.633 1 88.94 193 GLY B CA 1
ATOM 4305 C C . GLY B 1 193 ? -15.094 1.967 11.047 1 88.94 193 GLY B C 1
ATOM 4306 O O . GLY B 1 193 ? -15.805 2.67 10.328 1 88.94 193 GLY B O 1
ATOM 4307 N N . GLY B 1 194 ? -14.672 2.26 12.297 1 78.44 194 GLY B N 1
ATOM 4308 C CA . GLY B 1 194 ? -15 3.578 12.812 1 78.44 194 GLY B CA 1
ATOM 4309 C C . GLY B 1 194 ? -13.781 4.453 13.047 1 78.44 194 GLY B C 1
ATOM 4310 O O . GLY B 1 194 ? -12.656 4.027 12.805 1 78.44 194 GLY B O 1
ATOM 4311 N N . MET B 1 195 ? -14.055 5.664 13.391 1 66.44 195 MET B N 1
ATOM 4312 C CA . MET B 1 195 ? -13.031 6.645 13.742 1 66.44 195 MET B CA 1
ATOM 4313 C C . MET B 1 195 ? -12.281 6.219 15 1 66.44 195 MET B C 1
ATOM 4315 O O . MET B 1 195 ? -11.109 6.57 15.172 1 66.44 195 MET B O 1
ATOM 4319 N N . ASN B 1 196 ? -12.961 5.555 15.727 1 66.75 196 ASN B N 1
ATOM 4320 C CA . ASN B 1 196 ? -12.391 4.91 16.906 1 66.75 196 ASN B CA 1
ATOM 4321 C C . ASN B 1 196 ? -12.781 3.438 16.984 1 66.75 196 ASN B C 1
ATOM 4323 O O . ASN B 1 196 ? -13.352 2.893 16.031 1 66.75 196 ASN B O 1
ATOM 4327 N N . GLU B 1 197 ? -12.312 2.844 17.969 1 70.44 197 GLU B N 1
ATOM 4328 C CA . GLU B 1 197 ? -12.516 1.399 18.031 1 70.44 197 GLU B CA 1
ATOM 4329 C C . GLU B 1 197 ? -13.914 1.062 18.547 1 70.44 197 GLU B C 1
ATOM 4331 O O . GLU B 1 197 ? -14.273 -0.112 18.656 1 70.44 197 GLU B O 1
ATOM 4336 N N . THR B 1 198 ? -14.727 2.133 18.625 1 73.75 198 THR B N 1
ATOM 4337 C CA . THR B 1 198 ? -16.062 1.896 19.188 1 73.75 198 THR B CA 1
ATOM 4338 C C . THR B 1 198 ? -17.094 1.783 18.062 1 73.75 198 THR B C 1
ATOM 4340 O O . THR B 1 198 ? -16.844 2.201 16.938 1 73.75 198 THR B O 1
ATOM 4343 N N . LEU B 1 199 ? -18.172 1.229 18.422 1 76.69 199 LEU B N 1
ATOM 4344 C CA . LEU B 1 199 ? -19.281 1.137 17.484 1 76.69 199 LEU B CA 1
ATOM 4345 C C . LEU B 1 199 ? -19.812 2.521 17.125 1 76.69 199 LEU B C 1
ATOM 4347 O O . LEU B 1 199 ? -20.25 2.758 16 1 76.69 199 LEU B O 1
ATOM 4351 N N . GLU B 1 200 ? -19.781 3.363 18.047 1 74.5 200 GLU B N 1
ATOM 4352 C CA . GLU B 1 200 ? -20.203 4.742 17.812 1 74.5 200 GLU B CA 1
ATOM 4353 C C . GLU B 1 200 ? -19.344 5.391 16.719 1 74.5 200 GLU B C 1
ATOM 4355 O O . GLU B 1 200 ? -19.844 6.172 15.914 1 74.5 200 GLU B O 1
ATOM 4360 N N . GLY B 1 201 ? -18.172 4.961 16.734 1 79.38 201 GLY B N 1
ATOM 4361 C CA . GLY B 1 201 ? -17.281 5.445 15.695 1 79.38 201 GLY B CA 1
ATOM 4362 C C . GLY B 1 201 ? -17.672 4.973 14.305 1 79.38 201 GLY B C 1
ATOM 4363 O O . GLY B 1 201 ? -17.562 5.723 13.336 1 79.38 201 GLY B O 1
ATOM 4364 N N . LEU B 1 202 ? -18.172 3.781 14.289 1 83.56 202 LEU B N 1
ATOM 4365 C CA . LEU B 1 202 ? -18.641 3.24 13.016 1 83.56 202 LEU B CA 1
ATOM 4366 C C . LEU B 1 202 ? -19.891 3.979 12.539 1 83.56 202 LEU B C 1
ATOM 4368 O O . LEU B 1 202 ? -19.984 4.32 11.359 1 83.56 202 LEU B O 1
ATOM 4372 N N . TYR B 1 203 ? -20.781 4.312 13.414 1 85.94 203 TYR B N 1
ATOM 4373 C CA . TYR B 1 203 ? -22.031 4.969 13.055 1 85.94 203 TYR B CA 1
ATOM 4374 C C . TYR B 1 203 ? -21.781 6.402 12.594 1 85.94 203 TYR B C 1
ATOM 4376 O O . TYR B 1 203 ? -22.578 6.965 11.844 1 85.94 203 TYR B O 1
ATOM 4384 N N . ALA B 1 204 ? -20.625 6.879 13.008 1 84.06 204 ALA B N 1
ATOM 4385 C CA . ALA B 1 204 ? -20.297 8.25 12.641 1 84.06 204 ALA B CA 1
ATOM 4386 C C . ALA B 1 204 ? -19.562 8.305 11.305 1 84.06 204 ALA B C 1
ATOM 4388 O O . ALA B 1 204 ? -19.438 9.367 10.695 1 84.06 204 ALA B O 1
ATOM 4389 N N . GLU B 1 205 ? -19.203 7.172 10.891 1 87.25 205 GLU B N 1
ATOM 4390 C CA . GLU B 1 205 ? -18.469 7.09 9.633 1 87.25 205 GLU B CA 1
ATOM 4391 C C . GLU B 1 205 ? -19.359 7.387 8.445 1 87.25 205 GLU B C 1
ATOM 4393 O O . GLU B 1 205 ? -20.469 6.844 8.344 1 87.25 205 GLU B O 1
ATOM 4398 N N . HIS B 1 206 ? -18.938 8.164 7.496 1 89.56 206 HIS B N 1
ATOM 4399 C CA . HIS B 1 206 ? -19.75 8.68 6.41 1 89.56 206 HIS B CA 1
ATOM 4400 C C . HIS B 1 206 ? -20.219 7.559 5.488 1 89.56 206 HIS B C 1
ATOM 4402 O O . HIS B 1 206 ? -21.312 7.621 4.93 1 89.56 206 HIS B O 1
ATOM 4408 N N . ARG B 1 207 ? -19.422 6.617 5.293 1 94.31 207 ARG B N 1
ATOM 4409 C CA . ARG B 1 207 ? -19.828 5.5 4.453 1 94.31 207 ARG B CA 1
ATOM 4410 C C . ARG B 1 207 ? -20.984 4.738 5.09 1 94.31 207 ARG B C 1
ATOM 4412 O O . ARG B 1 207 ? -21.891 4.281 4.391 1 94.31 207 ARG B O 1
ATOM 4419 N N . PHE B 1 208 ? -20.906 4.605 6.387 1 95.81 208 PHE B N 1
ATOM 4420 C CA . PHE B 1 208 ? -22.031 3.969 7.062 1 95.81 208 PHE B CA 1
ATOM 4421 C C . PHE B 1 208 ? -23.281 4.82 6.938 1 95.81 208 PHE B C 1
ATOM 4423 O O . PHE B 1 208 ? -24.375 4.293 6.73 1 95.81 208 PHE B O 1
ATOM 4430 N N . LYS B 1 209 ? -23.109 6.133 7.098 1 94.69 209 LYS B N 1
ATOM 4431 C CA . LYS B 1 209 ? -24.234 7.031 6.926 1 94.69 209 LYS B CA 1
ATOM 4432 C C . LYS B 1 209 ? -24.844 6.887 5.531 1 94.69 209 LYS B C 1
ATOM 4434 O O . LYS B 1 209 ? -26.078 6.934 5.375 1 94.69 209 LYS B O 1
ATOM 4439 N N . GLY B 1 210 ? -24 6.727 4.57 1 97.56 210 GLY B N 1
ATOM 4440 C CA . GLY B 1 210 ? -24.484 6.488 3.221 1 97.56 210 GLY B CA 1
ATOM 4441 C C . GLY B 1 210 ? -25.25 5.188 3.09 1 97.56 210 GLY B C 1
ATOM 4442 O O . GLY B 1 210 ? -26.281 5.133 2.402 1 97.56 210 GLY B O 1
ATOM 4443 N N . PHE B 1 211 ? -24.766 4.191 3.805 1 98.38 211 PHE B N 1
ATOM 4444 C CA . PHE B 1 211 ? -25.469 2.91 3.865 1 98.38 211 PHE B CA 1
ATOM 4445 C C . PHE B 1 211 ? -26.844 3.074 4.488 1 98.38 211 PHE B C 1
ATOM 4447 O O . PHE B 1 211 ? -27.844 2.625 3.924 1 98.38 211 PHE B O 1
ATOM 4454 N N . GLN B 1 212 ? -26.859 3.766 5.539 1 98.12 212 GLN B N 1
ATOM 4455 C CA . GLN B 1 212 ? -28.125 4.008 6.242 1 98.12 212 GLN B CA 1
ATOM 4456 C C . GLN B 1 212 ? -29.109 4.773 5.363 1 98.12 212 GLN B C 1
ATOM 4458 O O . GLN B 1 212 ? -30.281 4.406 5.277 1 98.12 212 GLN B O 1
ATOM 4463 N N . HIS B 1 213 ? -28.625 5.766 4.73 1 97.94 213 HIS B N 1
ATOM 4464 C CA . HIS B 1 213 ? -29.469 6.59 3.873 1 97.94 213 HIS B CA 1
ATOM 4465 C C . HIS B 1 213 ? -30.031 5.781 2.707 1 97.94 213 HIS B C 1
ATOM 4467 O O . HIS B 1 213 ? -31.203 5.898 2.371 1 97.94 213 HIS B O 1
ATOM 4473 N N . GLY B 1 214 ? -29.141 4.992 2.086 1 98.5 214 GLY B N 1
ATOM 4474 C CA . GLY B 1 214 ? -29.594 4.148 0.989 1 98.5 214 GLY B CA 1
ATOM 4475 C C . GLY B 1 214 ? -30.656 3.152 1.401 1 98.5 214 GLY B C 1
ATOM 4476 O O . GLY B 1 214 ? -31.641 2.951 0.681 1 98.5 214 GLY B O 1
ATOM 4477 N N . MET B 1 215 ? -30.484 2.59 2.566 1 98.62 215 MET B N 1
ATOM 4478 C CA . MET B 1 215 ? -31.453 1.637 3.096 1 98.62 215 MET B CA 1
ATOM 4479 C C . MET B 1 215 ? -32.781 2.322 3.393 1 98.62 215 MET B C 1
ATOM 4481 O O . MET B 1 215 ? -33.844 1.807 3.039 1 98.62 215 MET B O 1
ATOM 4485 N N . GLU B 1 216 ? -32.656 3.465 3.984 1 98.19 216 GLU B N 1
ATOM 4486 C CA . GLU B 1 216 ? -33.844 4.25 4.316 1 98.19 216 GLU B CA 1
ATOM 4487 C C . GLU B 1 216 ? -34.594 4.652 3.057 1 98.19 216 GLU B C 1
ATOM 4489 O O . GLU B 1 216 ? -35.844 4.52 3.002 1 98.19 216 GLU B O 1
ATOM 4494 N N . ASP B 1 217 ? -33.906 5.094 2.07 1 98 217 ASP B N 1
ATOM 4495 C CA . ASP B 1 217 ? -34.5 5.512 0.807 1 98 217 ASP B CA 1
ATOM 4496 C C . ASP B 1 217 ? -35.281 4.363 0.16 1 98 217 ASP B C 1
ATOM 4498 O O . ASP B 1 217 ? -36.281 4.586 -0.513 1 98 217 ASP B O 1
ATOM 4502 N N . ALA B 1 218 ? -34.812 3.186 0.374 1 98.06 218 ALA B N 1
ATOM 4503 C CA . ALA B 1 218 ? -35.406 2.008 -0.247 1 98.06 218 ALA B CA 1
ATOM 4504 C C . ALA B 1 218 ? -36.5 1.412 0.644 1 98.06 218 ALA B C 1
ATOM 4506 O O . ALA B 1 218 ? -37.156 0.434 0.269 1 98.06 218 ALA B O 1
ATOM 4507 N N . GLY B 1 219 ? -36.656 1.965 1.818 1 98 219 GLY B N 1
ATOM 4508 C CA . GLY B 1 219 ? -37.656 1.459 2.756 1 98 219 GLY B CA 1
ATOM 4509 C C . GLY B 1 219 ? -37.25 0.139 3.387 1 98 219 GLY B C 1
ATOM 4510 O O . GLY B 1 219 ? -38.125 -0.668 3.746 1 98 219 GLY B O 1
ATOM 4511 N N . LEU B 1 220 ? -36 -0.102 3.48 1 98.12 220 LEU B N 1
ATOM 4512 C CA . LEU B 1 220 ? -35.5 -1.364 4.012 1 98.12 220 LEU B CA 1
ATOM 4513 C C . LEU B 1 220 ? -35.031 -1.196 5.453 1 98.12 220 LEU B C 1
ATOM 4515 O O . LEU B 1 220 ? -34.594 -0.104 5.848 1 98.12 220 LEU B O 1
ATOM 4519 N N . THR B 1 221 ? -35.062 -2.27 6.191 1 96.75 221 THR B N 1
ATOM 4520 C CA . THR B 1 221 ? -34.625 -2.268 7.586 1 96.75 221 THR B CA 1
ATOM 4521 C C . THR B 1 221 ? -33.156 -2.742 7.699 1 96.75 221 THR B C 1
ATOM 4523 O O . THR B 1 221 ? -32.75 -3.684 7.016 1 96.75 221 THR B O 1
ATOM 4526 N N . ILE B 1 222 ? -32.5 -2.104 8.594 1 97.25 222 ILE B N 1
ATOM 4527 C CA . ILE B 1 222 ? -31.141 -2.496 8.891 1 97.25 222 ILE B CA 1
ATOM 4528 C C . ILE B 1 222 ? -31.125 -3.477 10.055 1 97.25 222 ILE B C 1
ATOM 4530 O O . ILE B 1 222 ? -31.68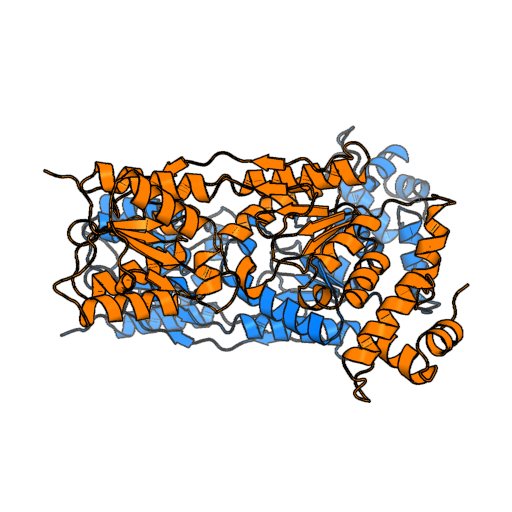8 -3.203 11.117 1 97.25 222 ILE B O 1
ATOM 4534 N N . ARG B 1 223 ? -30.5 -4.578 9.852 1 95.94 223 ARG B N 1
ATOM 4535 C CA . ARG B 1 223 ? -30.344 -5.551 10.93 1 95.94 223 ARG B CA 1
ATOM 4536 C C . ARG B 1 223 ? -29.016 -5.375 11.641 1 95.94 223 ARG B C 1
ATOM 4538 O O . ARG B 1 223 ? -27.953 -5.531 11.039 1 95.94 223 ARG B O 1
ATOM 4545 N N . PRO B 1 224 ? -29.031 -5.141 12.883 1 94.94 224 PRO B N 1
ATOM 4546 C CA . PRO B 1 224 ? -27.797 -4.883 13.617 1 94.94 224 PRO B CA 1
ATOM 4547 C C . PRO B 1 224 ? -26.797 -6.039 13.531 1 94.94 224 PRO B C 1
ATOM 4549 O O . PRO B 1 224 ? -25.594 -5.816 13.539 1 94.94 224 PRO B O 1
ATOM 4552 N N . GLU B 1 225 ? -27.328 -7.254 13.383 1 94.81 225 GLU B N 1
ATOM 4553 C CA . GLU B 1 225 ? -26.453 -8.43 13.336 1 94.81 225 GLU B CA 1
ATOM 4554 C C . GLU B 1 225 ? -25.656 -8.469 12.047 1 94.81 225 GLU B C 1
ATOM 4556 O O . GLU B 1 225 ? -24.672 -9.219 11.938 1 94.81 225 GLU B O 1
ATOM 4561 N N . TRP B 1 226 ? -26.156 -7.652 11.078 1 97.19 226 TRP B N 1
ATOM 4562 C CA . TRP B 1 226 ? -25.484 -7.656 9.789 1 97.19 226 TRP B CA 1
ATOM 4563 C C . TRP B 1 226 ? -24.516 -6.484 9.672 1 97.19 226 TRP B C 1
ATOM 4565 O O . TRP B 1 226 ? -23.938 -6.238 8.609 1 97.19 226 TRP B O 1
ATOM 4575 N N . ILE B 1 227 ? -24.359 -5.75 10.773 1 97.25 227 ILE B N 1
ATOM 4576 C CA . ILE B 1 227 ? -23.375 -4.668 10.836 1 97.25 227 ILE B CA 1
ATOM 4577 C C . ILE B 1 227 ? -22.094 -5.176 11.477 1 97.25 227 ILE B C 1
ATOM 4579 O O . ILE B 1 227 ? -22.062 -5.484 12.672 1 97.25 227 ILE B O 1
ATOM 4583 N N . ILE B 1 228 ? -21.031 -5.215 10.656 1 96.75 228 ILE B N 1
ATOM 4584 C CA . ILE B 1 228 ? -19.766 -5.762 11.133 1 96.75 228 ILE B CA 1
ATOM 4585 C C . ILE B 1 228 ? -18.75 -4.637 11.312 1 96.75 228 ILE B C 1
ATOM 4587 O O . ILE B 1 228 ? -18.375 -3.967 10.352 1 96.75 228 ILE B O 1
ATOM 4591 N N . HIS B 1 229 ? -18.312 -4.422 12.484 1 95.19 229 HIS B N 1
ATOM 4592 C CA . HIS B 1 229 ? -17.266 -3.473 12.82 1 95.19 229 HIS B CA 1
ATOM 4593 C C . HIS B 1 229 ? -15.891 -4.148 12.82 1 95.19 229 HIS B C 1
ATOM 4595 O O . HIS B 1 229 ? -15.594 -4.938 13.719 1 95.19 229 HIS B O 1
ATOM 4601 N N . THR B 1 230 ? -15.07 -3.738 11.914 1 94.12 230 THR B N 1
ATOM 4602 C CA . THR B 1 230 ? -13.828 -4.477 11.703 1 94.12 230 THR B CA 1
ATOM 4603 C C . THR B 1 230 ? -12.648 -3.742 12.336 1 94.12 230 THR B C 1
ATOM 4605 O O . THR B 1 230 ? -11.547 -4.281 12.414 1 94.12 230 THR B O 1
ATOM 4608 N N . LYS B 1 231 ? -12.922 -2.498 12.773 1 89.19 231 LYS B N 1
ATOM 4609 C CA . LYS B 1 231 ? -11.828 -1.634 13.227 1 89.19 231 LYS B CA 1
ATOM 4610 C C . LYS B 1 231 ? -10.758 -1.49 12.148 1 89.19 231 LYS B C 1
ATOM 4612 O O . LYS B 1 231 ? -9.57 -1.444 12.453 1 89.19 231 LYS B O 1
ATOM 4617 N N . TRP B 1 232 ? -11.188 -1.664 10.961 1 88.06 232 TRP B N 1
ATOM 4618 C CA . TRP B 1 232 ? -10.391 -1.457 9.758 1 88.06 232 TRP B CA 1
ATOM 4619 C C . TRP B 1 232 ? -9.289 -2.506 9.641 1 88.06 232 TRP B C 1
ATOM 4621 O O . TRP B 1 232 ? -8.219 -2.236 9.094 1 88.06 232 TRP B O 1
ATOM 4631 N N . LYS B 1 233 ? -9.492 -3.65 10.18 1 90 233 LYS B N 1
ATOM 4632 C CA . LYS B 1 233 ? -8.57 -4.777 10.07 1 90 233 LYS B CA 1
ATOM 4633 C C . LYS B 1 233 ? -9.148 -5.875 9.18 1 90 233 LYS B C 1
ATOM 4635 O O . LYS B 1 233 ? -10.273 -6.34 9.406 1 90 233 LYS B O 1
ATOM 4640 N N . MET B 1 234 ? -8.375 -6.285 8.242 1 92.5 234 MET B N 1
ATOM 4641 C CA . MET B 1 234 ? -8.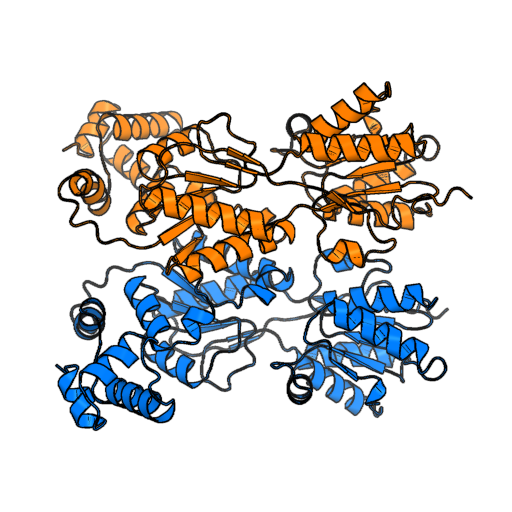805 -7.352 7.344 1 92.5 234 MET B CA 1
ATOM 4642 C C . MET B 1 234 ? -9.148 -8.617 8.125 1 92.5 234 MET B C 1
ATOM 4644 O O . MET B 1 234 ? -10.141 -9.281 7.832 1 92.5 234 MET B O 1
ATOM 4648 N N . GLU B 1 235 ? -8.328 -8.93 9.086 1 94.69 235 GLU B N 1
ATOM 4649 C CA . GLU B 1 235 ? -8.531 -10.117 9.906 1 94.69 235 GLU B CA 1
ATOM 4650 C C . GLU B 1 235 ? -9.898 -10.109 10.57 1 94.69 235 GLU B C 1
ATOM 4652 O O . GLU B 1 235 ? -10.578 -11.141 10.633 1 94.69 235 GLU B O 1
ATOM 4657 N N . ASN B 1 236 ? -10.273 -8.969 11 1 95.62 236 ASN B N 1
ATOM 4658 C CA . ASN B 1 236 ? -11.586 -8.852 11.641 1 95.62 236 ASN B CA 1
ATOM 4659 C C . ASN B 1 236 ? -12.711 -9.055 10.633 1 95.62 236 ASN B C 1
ATOM 4661 O O . ASN B 1 236 ? -13.734 -9.664 10.961 1 95.62 236 ASN B O 1
ATOM 4665 N N . SER B 1 237 ? -12.562 -8.508 9.445 1 97.25 237 SER B N 1
ATOM 4666 C CA . SER B 1 237 ? -13.562 -8.703 8.406 1 97.25 237 SER B CA 1
ATOM 4667 C C . SER B 1 237 ? -13.758 -10.188 8.086 1 97.25 237 SER B C 1
ATOM 4669 O O . SER B 1 237 ? -14.883 -10.672 8.023 1 97.25 237 SER B O 1
ATOM 4671 N N . TYR B 1 238 ? -12.648 -10.883 7.988 1 97.38 238 TYR B N 1
ATOM 4672 C CA . TYR B 1 238 ? -12.648 -12.32 7.711 1 97.38 238 TYR B CA 1
ATOM 4673 C C . TYR B 1 238 ? -13.32 -13.094 8.836 1 97.38 238 TYR B C 1
ATOM 4675 O O . TYR B 1 238 ? -14.258 -13.859 8.609 1 97.38 238 TYR B O 1
ATOM 4683 N N . LYS B 1 239 ? -12.883 -12.852 10.023 1 97.75 239 LYS B N 1
ATOM 4684 C CA . LYS B 1 239 ? -13.344 -13.609 11.18 1 97.75 239 LYS B CA 1
ATOM 4685 C C . LYS B 1 239 ? -14.82 -13.352 11.461 1 97.75 239 LYS B C 1
ATOM 4687 O O . LYS B 1 239 ? -15.586 -14.281 11.688 1 97.75 239 LYS B O 1
ATOM 4692 N N . LYS B 1 240 ? -15.188 -12.148 11.422 1 97.69 240 LYS B N 1
ATOM 4693 C CA . LYS B 1 240 ? -16.547 -11.773 11.797 1 97.69 240 LYS B CA 1
ATOM 4694 C C . LYS B 1 240 ? -17.547 -12.172 10.711 1 97.69 240 LYS B C 1
ATOM 4696 O O . LYS B 1 240 ? -18.672 -12.555 11.016 1 97.69 240 LYS B O 1
ATOM 4701 N N . MET B 1 241 ? -17.188 -12.031 9.453 1 97.94 241 MET B N 1
ATOM 4702 C CA . MET B 1 241 ? -18.031 -12.547 8.391 1 97.94 241 MET B CA 1
ATOM 4703 C C . MET B 1 241 ? -18.219 -14.055 8.523 1 97.94 241 MET B C 1
ATOM 4705 O O . MET B 1 241 ? -19.344 -14.562 8.375 1 97.94 241 MET B O 1
ATOM 4709 N N . GLY B 1 242 ? -17.125 -14.711 8.812 1 97.56 242 GLY B N 1
ATOM 4710 C CA . GLY B 1 242 ? -17.203 -16.141 9.047 1 97.56 242 GLY B CA 1
ATOM 4711 C C . GLY B 1 242 ? -18.141 -16.5 10.195 1 97.56 242 GLY B C 1
ATOM 4712 O O . GLY B 1 242 ? -18.938 -17.438 10.078 1 97.56 242 GLY B O 1
ATOM 4713 N N . SER B 1 243 ? -18.016 -15.758 11.25 1 97.38 243 SER B N 1
ATOM 4714 C CA . SER B 1 243 ? -18.859 -15.984 12.422 1 97.38 243 SER B CA 1
ATOM 4715 C C . SER B 1 243 ? -20.344 -15.758 12.086 1 97.38 243 SER B C 1
ATOM 4717 O O . SER B 1 243 ? -21.203 -16.531 12.508 1 97.38 243 SER B O 1
ATOM 4719 N N . LEU B 1 244 ? -20.594 -14.711 11.359 1 96.88 244 LEU B N 1
ATOM 4720 C CA . LEU B 1 244 ? -21.969 -14.406 10.953 1 96.88 244 LEU B CA 1
ATOM 4721 C C . LEU B 1 244 ? -22.562 -15.57 10.156 1 96.88 244 LEU B C 1
ATOM 4723 O O . LEU B 1 244 ? -23.703 -15.961 10.398 1 96.88 244 LEU B O 1
ATOM 4727 N N . ILE B 1 245 ? -21.828 -16.141 9.25 1 96.88 245 ILE B N 1
ATOM 4728 C CA . ILE B 1 245 ? -22.297 -17.219 8.375 1 96.88 245 ILE B CA 1
ATOM 4729 C C . ILE B 1 245 ? -22.578 -18.469 9.211 1 96.88 245 ILE B C 1
ATOM 4731 O O . ILE B 1 245 ? -23.578 -19.141 9 1 96.88 245 ILE B O 1
ATOM 4735 N N . LYS B 1 246 ? -21.75 -18.703 10.172 1 95.06 246 LYS B N 1
ATOM 4736 C CA . LYS B 1 246 ? -21.859 -19.922 10.977 1 95.06 246 LYS B CA 1
ATOM 4737 C C . LYS B 1 246 ? -23 -19.797 11.984 1 95.06 246 LYS B C 1
ATOM 4739 O O . LYS B 1 246 ? -23.688 -20.781 12.258 1 95.06 246 LYS B O 1
ATOM 4744 N N . GLU B 1 247 ? -23.141 -18.656 12.453 1 92 247 GLU B N 1
ATOM 4745 C CA . GLU B 1 247 ? -24.125 -18.438 13.516 1 92 247 GLU B CA 1
ATOM 4746 C C . GLU B 1 247 ? -25.531 -18.328 12.961 1 92 247 GLU B C 1
ATOM 4748 O O . GLU B 1 247 ? -26.5 -18.766 13.602 1 92 247 GLU B O 1
ATOM 4753 N N . GLU B 1 248 ? -25.688 -17.781 11.82 1 85.94 248 GLU B N 1
ATOM 4754 C CA . GLU B 1 248 ? -27.016 -17.578 11.25 1 85.94 248 GLU B CA 1
ATOM 4755 C C . GLU B 1 248 ? -27.078 -18.031 9.797 1 85.94 248 GLU B C 1
ATOM 4757 O O . GLU B 1 248 ? -27.422 -17.266 8.906 1 85.94 248 GLU B O 1
ATOM 4762 N N . PRO B 1 249 ? -26.969 -19.281 9.539 1 84.75 249 PRO B N 1
ATOM 4763 C CA . PRO B 1 249 ? -26.859 -19.766 8.156 1 84.75 249 PRO B CA 1
ATOM 4764 C C . PRO B 1 249 ? -28.141 -19.578 7.363 1 84.75 249 PRO B C 1
ATOM 4766 O O . PRO B 1 249 ? -28.109 -19.469 6.133 1 84.75 249 PRO B O 1
ATOM 4769 N N . LEU B 1 250 ? -29.188 -19.422 8.086 1 86.75 250 LEU B N 1
ATOM 4770 C CA . LEU B 1 250 ? -30.469 -19.328 7.387 1 86.75 250 LEU B CA 1
ATOM 4771 C C . LEU B 1 250 ? -30.938 -17.875 7.285 1 86.75 250 LEU B C 1
ATOM 4773 O O . LEU B 1 250 ? -31.891 -17.578 6.578 1 86.75 250 LEU B O 1
ATOM 4777 N N . HIS B 1 251 ? -30.25 -17 7.918 1 91.81 251 HIS B N 1
ATOM 4778 C CA . HIS B 1 251 ? -30.641 -15.594 7.949 1 91.81 251 HIS B CA 1
ATOM 4779 C C . HIS B 1 251 ? -29.469 -14.695 7.543 1 91.81 251 HIS B C 1
ATOM 4781 O O . HIS B 1 251 ? -29.094 -13.773 8.281 1 91.81 251 HIS B O 1
ATOM 4787 N N . LEU B 1 252 ? -28.984 -14.984 6.348 1 96 252 LEU B N 1
ATOM 4788 C CA . LEU B 1 252 ? -27.844 -14.219 5.852 1 96 252 LEU B CA 1
ATOM 4789 C C . LEU B 1 252 ? -28.297 -13.109 4.918 1 96 252 LEU B C 1
ATOM 4791 O O . LEU B 1 252 ? -29.328 -13.234 4.242 1 96 252 LEU B O 1
ATOM 4795 N N . PRO B 1 253 ? -27.594 -12 4.934 1 97.5 253 PRO B N 1
ATOM 4796 C CA . PRO B 1 253 ? -27.844 -11.031 3.861 1 97.5 253 PRO B CA 1
ATOM 4797 C C . PRO B 1 253 ? -27.5 -11.586 2.48 1 97.5 253 PRO B C 1
ATOM 4799 O O . PRO B 1 253 ? -26.703 -12.523 2.363 1 97.5 253 PRO B O 1
ATOM 4802 N N . THR B 1 254 ? -28.125 -11.062 1.522 1 97.25 254 THR B N 1
ATOM 4803 C CA . THR B 1 254 ? -27.828 -11.453 0.15 1 97.25 254 THR B CA 1
ATOM 4804 C C . THR B 1 254 ? -26.781 -10.531 -0.461 1 97.25 254 THR B C 1
ATOM 4806 O O . THR B 1 254 ? -26.281 -10.789 -1.56 1 97.25 254 THR B O 1
ATOM 4809 N N . ALA B 1 255 ? -26.469 -9.453 0.281 1 98.38 255 ALA B N 1
ATOM 4810 C CA . ALA B 1 255 ? -25.422 -8.539 -0.162 1 98.38 255 ALA B CA 1
ATOM 4811 C C . ALA B 1 255 ? -24.734 -7.859 1.027 1 98.38 255 ALA B C 1
ATOM 4813 O O . ALA B 1 255 ? -25.391 -7.582 2.041 1 98.38 255 ALA B O 1
ATOM 4814 N N . MET B 1 256 ? -23.469 -7.645 0.898 1 98.75 256 MET B N 1
ATOM 4815 C CA . MET B 1 256 ? -22.688 -6.875 1.868 1 98.75 256 MET B CA 1
ATOM 4816 C C . MET B 1 256 ? -22.078 -5.637 1.22 1 98.75 256 MET B C 1
ATOM 4818 O O . MET B 1 256 ? -21.391 -5.738 0.206 1 98.75 256 MET B O 1
ATOM 4822 N N . VAL B 1 257 ? -22.406 -4.516 1.767 1 98.81 257 VAL B N 1
ATOM 4823 C CA . VAL B 1 257 ? -21.703 -3.279 1.438 1 98.81 257 VAL B CA 1
ATOM 4824 C C . VAL B 1 257 ? -20.469 -3.127 2.332 1 98.81 257 VAL B C 1
ATOM 4826 O O . VAL B 1 257 ? -20.594 -3.059 3.559 1 98.81 257 VAL B O 1
ATOM 4829 N N . CYS B 1 258 ? -19.344 -3.102 1.707 1 98.56 258 CYS B N 1
ATOM 4830 C CA . CYS B 1 258 ? -18.109 -2.992 2.469 1 98.56 258 CYS B CA 1
ATOM 4831 C C . CYS B 1 258 ? -17.484 -1.612 2.297 1 98.56 258 CYS B C 1
ATOM 4833 O O . CYS B 1 258 ? -17.375 -1.109 1.176 1 98.56 258 CYS B O 1
ATOM 4835 N N . ALA B 1 259 ? -16.984 -1.066 3.373 1 96 259 ALA B N 1
ATOM 4836 C CA . ALA B 1 259 ? -16.516 0.317 3.395 1 96 259 ALA B CA 1
ATOM 4837 C C . ALA B 1 259 ? -15.156 0.442 2.725 1 96 259 ALA B C 1
ATOM 4839 O O . ALA B 1 259 ? -14.656 1.552 2.52 1 96 259 ALA B O 1
ATOM 4840 N N . SER B 1 260 ? -14.523 -0.654 2.391 1 94.38 260 SER B N 1
ATOM 4841 C CA . SER B 1 260 ? -13.266 -0.669 1.653 1 94.38 260 SER B CA 1
ATOM 4842 C C . SER B 1 260 ? -13.078 -1.982 0.899 1 94.38 260 SER B C 1
ATOM 4844 O O . SER B 1 260 ? -13.633 -3.014 1.295 1 94.38 260 SER B O 1
ATOM 4846 N N . ASP B 1 261 ? -12.266 -1.915 -0.132 1 96.06 261 ASP B N 1
ATOM 4847 C CA . ASP B 1 261 ? -11.969 -3.115 -0.908 1 96.06 261 ASP B CA 1
ATOM 4848 C C . ASP B 1 261 ? -11.297 -4.176 -0.041 1 96.06 261 ASP B C 1
ATOM 4850 O O . ASP B 1 261 ? -11.57 -5.371 -0.189 1 96.06 261 ASP B O 1
ATOM 4854 N N . LEU B 1 262 ? -10.453 -3.75 0.841 1 93.69 262 LEU B N 1
ATOM 4855 C CA . LEU B 1 262 ? -9.727 -4.684 1.694 1 93.69 262 LEU B CA 1
ATOM 4856 C C . LEU B 1 262 ? -10.688 -5.453 2.598 1 93.69 262 LEU B C 1
ATOM 4858 O O . LEU B 1 262 ? -10.555 -6.668 2.758 1 93.69 262 LEU B O 1
ATOM 4862 N N . MET B 1 263 ? -11.641 -4.742 3.131 1 95.94 263 MET B N 1
ATOM 4863 C CA . MET B 1 263 ? -12.656 -5.402 3.955 1 95.94 263 MET B CA 1
ATOM 4864 C C . MET B 1 263 ? -13.469 -6.391 3.129 1 95.94 263 MET B C 1
ATOM 4866 O O . MET B 1 263 ? -13.773 -7.492 3.596 1 95.94 263 MET B O 1
ATOM 4870 N N . ALA B 1 264 ? -13.781 -5.977 1.932 1 98.06 264 ALA B N 1
ATOM 4871 C CA . ALA B 1 264 ? -14.578 -6.82 1.05 1 98.06 264 ALA B CA 1
ATOM 4872 C C . ALA B 1 264 ? -13.844 -8.109 0.704 1 98.06 264 ALA B C 1
ATOM 4874 O O . ALA B 1 264 ? -14.406 -9.203 0.797 1 98.06 264 ALA B O 1
ATOM 4875 N N . ILE B 1 265 ? -12.617 -7.969 0.364 1 96.62 265 ILE B N 1
ATOM 4876 C CA . ILE B 1 265 ? -11.82 -9.102 -0.091 1 96.62 265 ILE B CA 1
ATOM 4877 C C . ILE B 1 265 ? -11.672 -10.117 1.042 1 96.62 265 ILE B C 1
ATOM 4879 O O . ILE B 1 265 ? -11.82 -11.328 0.826 1 96.62 265 ILE B O 1
ATOM 4883 N N . ALA B 1 266 ? -11.445 -9.648 2.23 1 96.94 266 ALA B N 1
ATOM 4884 C CA . ALA B 1 266 ? -11.328 -10.539 3.383 1 96.94 266 ALA B CA 1
ATOM 4885 C C . ALA B 1 266 ? -12.648 -11.242 3.674 1 96.94 266 ALA B C 1
ATOM 4887 O O . ALA B 1 266 ? -12.672 -12.438 3.967 1 96.94 266 ALA B O 1
ATOM 4888 N N . ALA B 1 267 ? -13.688 -10.539 3.572 1 98.19 267 ALA B N 1
ATOM 4889 C CA . ALA B 1 267 ? -15.016 -11.109 3.801 1 98.19 267 ALA B CA 1
ATOM 4890 C C . ALA B 1 267 ? -15.367 -12.125 2.723 1 98.19 267 ALA B C 1
ATOM 4892 O O . ALA B 1 267 ? -16 -13.148 3.008 1 98.19 267 ALA B O 1
ATOM 4893 N N . MET B 1 268 ? -15.031 -11.844 1.503 1 97.88 268 MET B N 1
ATOM 4894 C CA . MET B 1 268 ? -15.273 -12.766 0.399 1 97.88 268 MET B CA 1
ATOM 4895 C C . MET B 1 268 ? -14.609 -14.109 0.653 1 97.88 268 MET B C 1
ATOM 4897 O O . MET B 1 268 ? -15.172 -15.164 0.344 1 97.88 268 MET B O 1
ATOM 4901 N N . ARG B 1 269 ? -13.391 -14.039 1.199 1 96.5 269 ARG B N 1
ATOM 4902 C CA . ARG B 1 269 ? -12.719 -15.297 1.526 1 96.5 269 ARG B CA 1
ATOM 4903 C C . ARG B 1 269 ? -13.539 -16.109 2.525 1 96.5 269 ARG B C 1
ATOM 4905 O O . ARG B 1 269 ? -13.711 -17.312 2.357 1 96.5 269 ARG B O 1
ATOM 4912 N N . ALA B 1 270 ? -14 -15.445 3.559 1 97.44 270 ALA B N 1
ATOM 4913 C CA . ALA B 1 270 ? -14.812 -16.125 4.566 1 97.44 270 ALA B CA 1
ATOM 4914 C C . ALA B 1 270 ? -16.047 -16.766 3.936 1 97.44 270 ALA B C 1
ATOM 4916 O O . ALA B 1 270 ? -16.375 -17.906 4.25 1 97.44 270 ALA B O 1
ATOM 4917 N N . ALA B 1 271 ? -16.703 -16.078 3.033 1 97.44 271 ALA B N 1
ATOM 4918 C CA . ALA B 1 271 ? -17.891 -16.594 2.355 1 97.44 271 ALA B CA 1
ATOM 4919 C C . ALA B 1 271 ? -17.547 -17.828 1.531 1 97.44 271 ALA B C 1
ATOM 4921 O O . ALA B 1 271 ? -18.234 -18.844 1.615 1 97.44 271 ALA B O 1
ATOM 4922 N N . ARG B 1 272 ? -16.469 -17.75 0.811 1 95.38 272 ARG B N 1
ATOM 4923 C CA . ARG B 1 272 ? -16.047 -18.844 -0.045 1 95.38 272 ARG B CA 1
ATOM 4924 C C . ARG B 1 272 ? -15.719 -20.094 0.782 1 95.38 272 ARG B C 1
ATOM 4926 O O . ARG B 1 272 ? -16.109 -21.203 0.428 1 95.38 272 ARG B O 1
ATOM 4933 N N . GLU B 1 273 ? -15.031 -19.828 1.86 1 94.81 273 GLU B N 1
ATOM 4934 C CA . GLU B 1 273 ? -14.633 -20.938 2.723 1 94.81 273 GLU B CA 1
ATOM 4935 C C . GLU B 1 273 ? -15.844 -21.625 3.352 1 94.81 273 GLU B C 1
ATOM 4937 O O . GLU B 1 273 ? -15.758 -22.766 3.811 1 94.81 273 GLU B O 1
ATOM 4942 N N . ASN B 1 274 ? -16.922 -20.906 3.389 1 95.81 274 ASN B N 1
ATOM 4943 C CA . ASN B 1 274 ? -18.156 -21.469 3.92 1 95.81 274 ASN B CA 1
ATOM 4944 C C . ASN B 1 274 ? -19.125 -21.859 2.803 1 95.81 274 ASN B C 1
ATOM 4946 O O . ASN B 1 274 ? -20.344 -21.906 3.008 1 95.81 274 ASN B O 1
ATOM 4950 N N . GLU B 1 275 ? -18.609 -21.938 1.568 1 94.88 275 GLU B N 1
ATOM 4951 C CA . GLU B 1 275 ? -19.25 -22.531 0.399 1 94.88 275 GLU B CA 1
ATOM 4952 C C . GLU B 1 275 ? -20.406 -21.656 -0.09 1 94.88 275 GLU B C 1
ATOM 4954 O O . GLU B 1 275 ? -21.422 -22.172 -0.567 1 94.88 275 GLU B O 1
ATOM 4959 N N . LEU B 1 276 ? -20.328 -20.438 0.144 1 96 276 LEU B N 1
ATOM 4960 C CA . LEU B 1 276 ? -21.281 -19.5 -0.445 1 96 276 LEU B CA 1
ATOM 4961 C C . LEU B 1 276 ? -20.781 -19.016 -1.806 1 96 276 LEU B C 1
ATOM 4963 O O . LEU B 1 276 ? -19.609 -18.703 -1.975 1 96 276 LEU B O 1
ATOM 4967 N N . ARG B 1 277 ? -21.734 -19.031 -2.709 1 95.75 277 ARG B N 1
ATOM 4968 C CA . ARG B 1 277 ? -21.406 -18.516 -4.035 1 95.75 277 ARG B CA 1
ATOM 4969 C C . ARG B 1 277 ? -21.516 -17 -4.07 1 95.75 277 ARG B C 1
ATOM 4971 O O . ARG B 1 277 ? -22.469 -16.422 -3.547 1 95.75 277 ARG B O 1
ATOM 4978 N N . ILE B 1 278 ? -20.531 -16.359 -4.676 1 97 278 ILE B N 1
ATOM 4979 C CA . ILE B 1 278 ? -20.5 -14.922 -4.898 1 97 278 ILE B CA 1
ATOM 4980 C C . ILE B 1 278 ? -20.656 -14.625 -6.387 1 97 278 ILE B C 1
ATOM 4982 O O . ILE B 1 278 ? -19.859 -15.086 -7.203 1 97 278 ILE B O 1
ATOM 4986 N N . PRO B 1 279 ? -21.688 -13.961 -6.805 1 96.69 279 PRO B N 1
ATOM 4987 C CA . PRO B 1 279 ? -22.625 -13.164 -6.023 1 96.69 279 PRO B CA 1
ATOM 4988 C C . PRO B 1 279 ? -23.938 -13.891 -5.758 1 96.69 279 PRO B C 1
ATOM 4990 O O . PRO B 1 279 ? -24.844 -13.336 -5.129 1 96.69 279 PRO B O 1
ATOM 4993 N N . ASP B 1 280 ? -24.047 -15.07 -6.148 1 95.69 280 ASP B N 1
ATOM 4994 C CA . ASP B 1 280 ? -25.359 -15.719 -6.242 1 95.69 280 ASP B CA 1
ATOM 4995 C C . ASP B 1 280 ? -26 -15.867 -4.863 1 95.69 280 ASP B C 1
ATOM 4997 O O . ASP B 1 280 ? -27.203 -15.672 -4.707 1 95.69 280 ASP B O 1
ATOM 5001 N N . ASP B 1 281 ? -25.234 -16.281 -3.92 1 95.75 281 ASP B N 1
ATOM 5002 C CA . ASP B 1 281 ? -25.75 -16.438 -2.562 1 95.75 281 ASP B CA 1
ATOM 5003 C C . ASP B 1 281 ? -25.562 -15.148 -1.756 1 95.75 281 ASP B C 1
ATOM 5005 O O . ASP B 1 281 ? -26.422 -14.797 -0.939 1 95.75 281 ASP B O 1
ATOM 5009 N N . ILE B 1 282 ? -24.422 -14.484 -2.021 1 97.56 282 ILE B N 1
ATOM 5010 C CA . ILE B 1 282 ? -24.141 -13.242 -1.321 1 97.56 282 ILE B CA 1
ATOM 50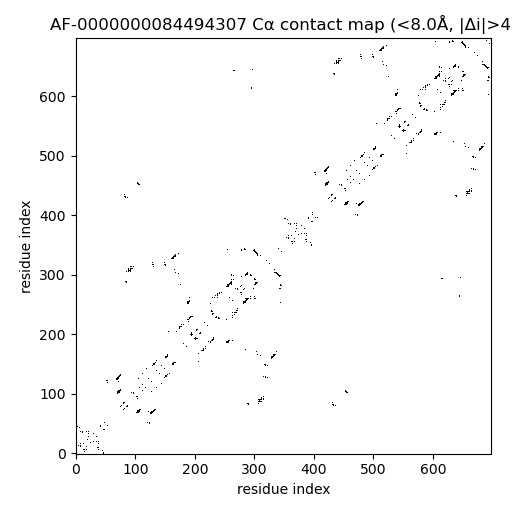11 C C . ILE B 1 282 ? -23.234 -12.359 -2.188 1 97.56 282 ILE B C 1
ATOM 5013 O O . ILE B 1 282 ? -22.156 -12.789 -2.613 1 97.56 282 ILE B O 1
ATOM 5017 N N . ALA B 1 283 ? -23.688 -11.195 -2.482 1 98.38 283 ALA B N 1
ATOM 5018 C CA . ALA B 1 283 ? -22.922 -10.227 -3.266 1 98.38 283 ALA B CA 1
ATOM 5019 C C . ALA B 1 283 ? -22.062 -9.352 -2.363 1 98.38 283 ALA B C 1
ATOM 5021 O O . ALA B 1 283 ? -22.375 -9.156 -1.186 1 98.38 283 ALA B O 1
ATOM 5022 N N . PHE B 1 284 ? -20.984 -8.867 -2.92 1 98.69 284 PHE B N 1
ATOM 5023 C CA . PHE B 1 284 ? -20.094 -7.957 -2.199 1 98.69 284 PHE B CA 1
ATOM 5024 C C . PHE B 1 284 ? -19.812 -6.715 -3.033 1 98.69 284 PHE B C 1
ATOM 5026 O O . PHE B 1 284 ? -19.609 -6.805 -4.246 1 98.69 284 PHE B O 1
ATOM 5033 N N . PHE B 1 285 ? -19.812 -5.578 -2.406 1 98.75 285 PHE B N 1
ATOM 5034 C CA . PHE B 1 285 ? -19.469 -4.297 -3.004 1 98.75 285 PHE B CA 1
ATOM 5035 C C . PHE B 1 285 ? -18.469 -3.547 -2.131 1 98.75 285 PHE B C 1
ATOM 5037 O O . PHE B 1 285 ? -18.703 -3.33 -0.943 1 98.75 285 PHE B O 1
ATOM 5044 N N . GLY B 1 286 ? -17.328 -3.193 -2.713 1 98.25 286 GLY B N 1
ATOM 5045 C CA . GLY B 1 286 ? -16.297 -2.48 -1.96 1 98.25 286 GLY B CA 1
ATOM 5046 C C . GLY B 1 286 ? -16.234 -1.002 -2.291 1 98.25 286 GLY B C 1
ATOM 5047 O O . GLY B 1 286 ? -17.141 -0.469 -2.945 1 98.25 286 GLY B O 1
ATOM 5048 N N . VAL B 1 287 ? -15.234 -0.31 -1.743 1 97.06 287 VAL B N 1
ATOM 5049 C CA . VAL B 1 287 ? -14.938 1.099 -1.994 1 97.06 287 VAL B CA 1
ATOM 5050 C C . VAL B 1 287 ? -13.438 1.295 -2.156 1 97.06 287 VAL B C 1
ATOM 5052 O O . VAL B 1 287 ? -12.641 0.644 -1.474 1 97.06 287 VAL B O 1
ATOM 5055 N N . ASP B 1 288 ? -13.023 2.219 -3.109 1 93.81 288 ASP B N 1
ATOM 5056 C CA . ASP B 1 288 ? -11.648 2.676 -3.297 1 93.81 288 ASP B CA 1
ATOM 5057 C C . ASP B 1 288 ? -11.133 2.312 -4.688 1 93.81 288 ASP B C 1
ATOM 5059 O O . ASP B 1 288 ? -10.383 3.076 -5.297 1 93.81 288 ASP B O 1
ATOM 5063 N N . ASN B 1 289 ? -11.531 1.063 -5.152 1 96.31 289 ASN B N 1
ATOM 5064 C CA . ASN B 1 289 ? -11.062 0.543 -6.434 1 96.31 289 ASN B CA 1
ATOM 5065 C C . ASN B 1 289 ? -9.539 0.388 -6.449 1 96.31 289 ASN B C 1
ATOM 5067 O O . ASN B 1 289 ? -8.875 0.884 -7.359 1 96.31 289 ASN B O 1
ATOM 5071 N N . ILE B 1 290 ? -9.07 -0.276 -5.395 1 91.81 290 ILE B N 1
ATOM 5072 C CA . ILE B 1 290 ? -7.641 -0.575 -5.398 1 91.81 290 ILE B CA 1
ATOM 5073 C C . ILE B 1 290 ? -7.328 -1.591 -6.496 1 91.81 290 ILE B C 1
ATOM 5075 O O . ILE B 1 290 ? -8.219 -2.318 -6.945 1 91.81 290 ILE B O 1
ATOM 5079 N N . GLU B 1 291 ? -6.094 -1.649 -6.891 1 89.88 291 GLU B N 1
ATOM 5080 C CA . GLU B 1 291 ? -5.707 -2.486 -8.023 1 89.88 291 GLU B CA 1
ATOM 5081 C C . GLU B 1 291 ? -6.086 -3.945 -7.785 1 89.88 291 GLU B C 1
ATOM 5083 O O . GLU B 1 291 ? -6.539 -4.629 -8.703 1 89.88 291 GLU B O 1
ATOM 5088 N N . MET B 1 292 ? -5.969 -4.43 -6.609 1 91.38 292 MET B N 1
ATOM 5089 C CA . MET B 1 292 ? -6.207 -5.824 -6.242 1 91.38 292 MET B CA 1
ATOM 5090 C C . MET B 1 292 ? -7.66 -6.211 -6.496 1 91.38 292 MET B C 1
ATOM 5092 O O . MET B 1 292 ? -7.969 -7.391 -6.684 1 91.38 292 MET B O 1
ATOM 5096 N N . SER B 1 293 ? -8.492 -5.266 -6.496 1 94.44 293 SER B N 1
ATOM 5097 C CA . SER B 1 293 ? -9.906 -5.562 -6.688 1 94.44 293 SER B CA 1
ATOM 5098 C C . SER B 1 293 ? -10.164 -6.172 -8.062 1 94.44 293 SER B C 1
ATOM 5100 O O . SER B 1 293 ? -11.125 -6.93 -8.242 1 94.44 293 SER B O 1
ATOM 5102 N N . LYS B 1 294 ? -9.242 -5.902 -9.016 1 94.56 294 LYS B N 1
ATOM 5103 C CA . LYS B 1 294 ? -9.336 -6.445 -10.367 1 94.56 294 LYS B CA 1
ATOM 5104 C C . LYS B 1 294 ? -8.945 -7.918 -10.398 1 94.56 294 LYS B C 1
ATOM 5106 O O . LYS B 1 294 ? -9.305 -8.641 -11.328 1 94.56 294 LYS B O 1
ATOM 5111 N N . TYR B 1 295 ? -8.25 -8.336 -9.336 1 93.75 295 TYR B N 1
ATOM 5112 C CA . TYR B 1 295 ? -7.625 -9.648 -9.43 1 93.75 295 TYR B CA 1
ATOM 5113 C C . TYR B 1 295 ? -8.156 -10.586 -8.352 1 93.75 295 TYR B C 1
ATOM 5115 O O . TYR B 1 295 ? -7.758 -11.75 -8.281 1 93.75 295 TYR B O 1
ATOM 5123 N N . SER B 1 296 ? -9.031 -10.086 -7.543 1 93.25 296 SER B N 1
ATOM 5124 C CA . SER B 1 296 ? -9.711 -10.961 -6.594 1 93.25 296 SER B CA 1
ATOM 5125 C C . SER B 1 296 ? -10.609 -11.961 -7.309 1 93.25 296 SER B C 1
ATOM 5127 O O . SER B 1 296 ? -10.852 -11.844 -8.508 1 93.25 296 SER B O 1
ATOM 5129 N N . SER B 1 297 ? -11.008 -13.047 -6.566 1 90.62 297 SER B N 1
ATOM 5130 C CA . SER B 1 297 ? -11.93 -14.047 -7.105 1 90.62 297 SER B CA 1
ATOM 5131 C C . SER B 1 297 ? -13.188 -14.156 -6.25 1 90.62 297 SER B C 1
ATOM 5133 O O . SER B 1 297 ? -13.141 -14.688 -5.137 1 90.62 297 SER B O 1
ATOM 5135 N N . PRO B 1 298 ? -14.328 -13.742 -6.816 1 94.12 298 PRO B N 1
ATOM 5136 C CA . PRO B 1 298 ? -14.539 -13.008 -8.07 1 94.12 298 PRO B CA 1
ATOM 5137 C C . PRO B 1 298 ? -13.984 -11.586 -8.023 1 94.12 298 PRO B C 1
ATOM 5139 O O . PRO B 1 298 ? -13.648 -11.086 -6.945 1 94.12 298 PRO B O 1
ATOM 5142 N N . GLN B 1 299 ? -13.938 -10.961 -9.219 1 95.94 299 GLN B N 1
ATOM 5143 C CA . GLN B 1 299 ? -13.547 -9.555 -9.258 1 95.94 299 GLN B CA 1
ATOM 5144 C C . GLN B 1 299 ? -14.516 -8.688 -8.461 1 95.94 299 GLN B C 1
ATOM 5146 O O . GLN B 1 299 ? -15.734 -8.859 -8.555 1 95.94 299 GLN B O 1
ATOM 5151 N N . LEU B 1 300 ? -13.945 -7.773 -7.777 1 97.81 300 LEU B N 1
ATOM 5152 C CA . LEU B 1 300 ? -14.727 -7.035 -6.793 1 97.81 300 LEU B CA 1
ATOM 5153 C C . LEU B 1 300 ? -15.328 -5.777 -7.41 1 97.81 300 LEU B C 1
ATOM 5155 O O . LEU B 1 300 ? -14.609 -4.941 -7.953 1 97.81 300 LEU B O 1
ATOM 5159 N N . SER B 1 301 ? -16.656 -5.699 -7.359 1 98.5 301 SER B N 1
ATOM 5160 C CA . SER B 1 301 ? -17.312 -4.422 -7.609 1 98.5 301 SER B CA 1
ATOM 5161 C C . SER B 1 301 ? -16.938 -3.393 -6.547 1 98.5 301 SER B C 1
ATOM 5163 O O . SER B 1 301 ? -16.859 -3.723 -5.363 1 98.5 301 SER B O 1
ATOM 5165 N N . THR B 1 302 ? -16.719 -2.123 -6.996 1 98.44 302 THR B N 1
ATOM 5166 C CA . THR B 1 302 ? -16.203 -1.134 -6.059 1 98.44 302 THR B CA 1
ATOM 5167 C C . THR B 1 302 ? -16.531 0.281 -6.531 1 98.44 302 THR B C 1
ATOM 5169 O O . THR B 1 302 ? -17.188 0.463 -7.555 1 98.44 302 THR B O 1
ATOM 5172 N N . VAL B 1 303 ? -16.219 1.254 -5.691 1 98.25 303 VAL B N 1
ATOM 5173 C CA . VAL B 1 303 ? -16.359 2.668 -6.031 1 98.25 303 VAL B CA 1
ATOM 5174 C C . VAL B 1 303 ? -15.008 3.24 -6.438 1 98.25 303 VAL B C 1
ATOM 5176 O O . VAL B 1 303 ? -14.031 3.117 -5.699 1 98.25 303 VAL B O 1
ATOM 5179 N N . GLU B 1 304 ? -14.945 3.742 -7.566 1 97.69 304 GLU B N 1
ATOM 5180 C CA . GLU B 1 304 ? -13.734 4.391 -8.047 1 97.69 304 GLU B CA 1
ATOM 5181 C C . GLU B 1 304 ? -13.68 5.855 -7.621 1 97.69 304 GLU B C 1
ATOM 5183 O O . GLU B 1 304 ? -14.648 6.598 -7.816 1 97.69 304 GLU B O 1
ATOM 5188 N N . ILE B 1 305 ? -12.625 6.195 -6.973 1 94.88 305 ILE B N 1
ATOM 5189 C CA . ILE B 1 305 ? -12.273 7.562 -6.598 1 94.88 305 ILE B CA 1
ATOM 5190 C C . ILE B 1 305 ? -10.984 7.98 -7.305 1 94.88 305 ILE B C 1
ATOM 5192 O O . ILE B 1 305 ? -10.039 7.195 -7.391 1 94.88 305 ILE B O 1
ATOM 5196 N N . PRO B 1 306 ? -10.969 9.148 -7.906 1 94.75 306 PRO B N 1
ATOM 5197 C CA . PRO B 1 306 ? -9.734 9.586 -8.562 1 94.75 306 PRO B CA 1
ATOM 5198 C C . PRO B 1 306 ? -8.633 9.945 -7.574 1 94.75 306 PRO B C 1
ATOM 5200 O O . PRO B 1 306 ? -8.297 11.117 -7.414 1 94.75 306 PRO B O 1
ATOM 5203 N N . LYS B 1 307 ? -7.949 8.984 -7.039 1 92 307 LYS B N 1
ATOM 5204 C CA . LYS B 1 307 ? -7.02 9.102 -5.918 1 92 307 LYS B CA 1
ATOM 5205 C C . LYS B 1 307 ? -5.812 9.953 -6.293 1 92 307 LYS B C 1
ATOM 5207 O O . LYS B 1 307 ? -5.402 10.828 -5.531 1 92 307 LYS B O 1
ATOM 5212 N N . TYR B 1 308 ? -5.254 9.664 -7.469 1 90.88 308 TYR B N 1
ATOM 5213 C CA . TYR B 1 308 ? -4.102 10.43 -7.926 1 90.88 308 TYR B CA 1
ATOM 5214 C C . TYR B 1 308 ? -4.441 11.906 -8.055 1 90.88 308 TYR B C 1
ATOM 5216 O O . TYR B 1 308 ? -3.691 12.766 -7.586 1 90.88 308 TYR B O 1
ATOM 5224 N N . GLU B 1 309 ? -5.539 12.125 -8.617 1 94.94 309 GLU B N 1
ATOM 5225 C CA . GLU B 1 309 ? -5.977 13.5 -8.828 1 94.94 309 GLU B CA 1
ATOM 5226 C C . GLU B 1 309 ? -6.273 14.188 -7.5 1 94.94 309 GLU B C 1
ATOM 5228 O O . GLU B 1 309 ? -6.039 15.391 -7.352 1 94.94 309 GLU B O 1
ATOM 5233 N N . MET B 1 310 ? -6.84 13.492 -6.613 1 93.44 310 MET B N 1
ATOM 5234 C CA . MET B 1 310 ? -7.082 14.047 -5.285 1 93.44 310 MET B CA 1
ATOM 5235 C C . MET B 1 310 ? -5.781 14.531 -4.656 1 93.44 310 MET B C 1
ATOM 5237 O O . MET B 1 310 ? -5.727 15.641 -4.109 1 93.44 310 MET B O 1
ATOM 5241 N N . GLY B 1 311 ? -4.766 13.703 -4.738 1 92.38 311 GLY B N 1
ATOM 5242 C CA . GLY B 1 311 ? -3.459 14.094 -4.234 1 92.38 311 GLY B CA 1
ATOM 5243 C C . GLY B 1 311 ? -2.881 15.297 -4.949 1 92.38 311 GLY B C 1
ATOM 5244 O O . GLY B 1 311 ? -2.393 16.234 -4.312 1 92.38 311 GLY B O 1
ATOM 5245 N N . ARG B 1 312 ? -2.965 15.25 -6.25 1 94.12 312 ARG B N 1
ATOM 5246 C CA . ARG B 1 312 ? -2.447 16.344 -7.074 1 94.12 312 ARG B CA 1
ATOM 5247 C C . ARG B 1 312 ? -3.135 17.656 -6.734 1 94.12 312 ARG B C 1
ATOM 5249 O O . ARG B 1 312 ? -2.471 18.688 -6.559 1 94.12 312 ARG B O 1
ATOM 5256 N N . ILE B 1 313 ? -4.418 17.625 -6.57 1 95 313 ILE B N 1
ATOM 5257 C CA . ILE B 1 313 ? -5.207 18.812 -6.309 1 95 313 ILE B CA 1
ATOM 5258 C C . ILE B 1 313 ? -4.91 19.328 -4.902 1 95 313 ILE B C 1
ATOM 5260 O O . ILE B 1 313 ? -4.816 20.547 -4.684 1 95 313 ILE B O 1
ATOM 5264 N N . ALA B 1 314 ? -4.773 18.438 -3.963 1 94.06 314 ALA B N 1
ATOM 5265 C CA . ALA B 1 314 ? -4.426 18.844 -2.604 1 94.06 314 ALA B CA 1
ATOM 5266 C C . ALA B 1 314 ? -3.078 19.562 -2.574 1 94.06 314 ALA B C 1
ATOM 5268 O O . ALA B 1 314 ? -2.934 20.594 -1.923 1 94.06 314 ALA B O 1
ATOM 5269 N N . ALA B 1 315 ? -2.121 19 -3.27 1 94.19 315 ALA B N 1
ATOM 5270 C CA . ALA B 1 315 ? -0.794 19.609 -3.361 1 94.19 315 ALA B CA 1
ATOM 5271 C C . ALA B 1 315 ? -0.863 20.984 -4 1 94.19 315 ALA B C 1
ATOM 5273 O O . ALA B 1 315 ? -0.266 21.938 -3.496 1 94.19 315 ALA B O 1
ATOM 5274 N N . LYS B 1 316 ? -1.572 21.062 -5.062 1 94.56 316 LYS B N 1
ATOM 5275 C CA . LYS B 1 316 ? -1.733 22.344 -5.738 1 94.56 316 LYS B CA 1
ATOM 5276 C C . LYS B 1 316 ? -2.379 23.375 -4.816 1 94.56 316 LYS B C 1
ATOM 5278 O O . LYS B 1 316 ? -1.937 24.531 -4.754 1 94.56 316 LYS B O 1
ATOM 5283 N N . THR B 1 317 ? -3.395 22.953 -4.145 1 94.06 317 THR B N 1
ATOM 5284 C CA . THR B 1 317 ? -4.133 23.844 -3.252 1 94.06 317 THR B CA 1
ATOM 5285 C C . THR B 1 317 ? -3.229 24.359 -2.139 1 94.06 317 THR B C 1
ATOM 5287 O O . THR B 1 317 ? -3.195 25.562 -1.872 1 94.06 317 THR B O 1
ATOM 5290 N N . ILE B 1 318 ? -2.451 23.469 -1.54 1 94.69 318 ILE B N 1
ATOM 5291 C CA . ILE B 1 318 ? -1.603 23.875 -0.426 1 94.69 318 ILE B CA 1
ATOM 5292 C C . ILE B 1 318 ? -0.503 24.812 -0.929 1 94.69 318 ILE B C 1
ATOM 5294 O O . ILE B 1 318 ? -0.135 25.766 -0.247 1 94.69 318 ILE B O 1
ATOM 5298 N N . MET B 1 319 ? 0.004 24.531 -2.076 1 94.19 319 MET B N 1
ATOM 5299 C CA . MET B 1 319 ? 1.029 25.391 -2.646 1 94.19 319 MET B CA 1
ATOM 5300 C C . MET B 1 319 ? 0.474 26.797 -2.91 1 94.19 319 MET B C 1
ATOM 5302 O O . MET B 1 319 ? 1.115 27.797 -2.582 1 94.19 319 MET B O 1
ATOM 5306 N N . GLU B 1 320 ? -0.678 26.844 -3.498 1 92.88 320 GLU B N 1
ATOM 5307 C CA . GLU B 1 320 ? -1.304 28.125 -3.797 1 92.88 320 GLU B CA 1
ATOM 5308 C C . GLU B 1 320 ? -1.612 28.906 -2.52 1 92.88 320 GLU B C 1
ATOM 5310 O O . GLU B 1 320 ? -1.522 30.125 -2.496 1 92.88 320 GLU B O 1
ATOM 5315 N N . MET B 1 321 ? -1.961 28.234 -1.506 1 92.44 321 MET B N 1
ATOM 5316 C CA . MET B 1 321 ? -2.223 28.891 -0.226 1 92.44 321 MET B CA 1
ATOM 5317 C C . MET B 1 321 ? -0.933 29.422 0.386 1 92.44 321 MET B C 1
ATOM 5319 O O . MET B 1 321 ? -0.904 30.547 0.907 1 92.44 321 MET B O 1
ATOM 5323 N N . VAL B 1 322 ? 0.081 28.625 0.32 1 92.31 322 VAL B N 1
ATOM 5324 C CA . VAL B 1 322 ? 1.389 29.031 0.833 1 92.31 322 VAL B CA 1
ATOM 5325 C C . VAL B 1 322 ? 1.886 30.266 0.082 1 92.31 322 VAL B C 1
ATOM 5327 O O . VAL B 1 322 ? 2.488 31.156 0.679 1 92.31 322 VAL B O 1
ATOM 5330 N N . GLU B 1 323 ? 1.555 30.25 -1.141 1 90.5 323 GLU B N 1
ATOM 5331 C CA . GLU B 1 323 ? 2.008 31.344 -1.986 1 90.5 323 GLU B CA 1
ATOM 5332 C C . GLU B 1 323 ? 1.065 32.531 -1.887 1 90.5 323 GLU B C 1
ATOM 5334 O O . GLU B 1 323 ? 1.314 33.594 -2.49 1 90.5 323 GLU B O 1
ATOM 5339 N N . GLY B 1 324 ? 0.006 32.406 -1.246 1 89.19 324 GLY B N 1
ATOM 5340 C CA . GLY B 1 324 ? -0.914 33.531 -1 1 89.19 324 GLY B CA 1
ATOM 5341 C C . GLY B 1 324 ? -1.884 33.75 -2.143 1 89.19 324 GLY B C 1
ATOM 5342 O O . GLY B 1 324 ? -2.547 34.781 -2.199 1 89.19 324 GLY B O 1
ATOM 5343 N N . LYS B 1 325 ? -1.943 32.812 -3.02 1 87.44 325 LYS B N 1
ATOM 5344 C CA . LYS B 1 325 ? -2.842 32.938 -4.164 1 87.44 325 LYS B CA 1
ATOM 5345 C C . LYS B 1 325 ? -4.281 32.625 -3.77 1 87.44 325 LYS B C 1
ATOM 5347 O O . LYS B 1 325 ? -5.227 33.156 -4.363 1 87.44 325 LYS B O 1
ATOM 5352 N N . ILE B 1 326 ? -4.445 31.719 -2.852 1 82.62 326 ILE B N 1
ATOM 5353 C CA . ILE B 1 326 ? -5.742 31.328 -2.305 1 82.62 326 ILE B CA 1
ATOM 5354 C C . ILE B 1 326 ? -5.746 31.531 -0.792 1 82.62 326 ILE B C 1
ATOM 5356 O O . ILE B 1 326 ? -4.82 31.109 -0.098 1 82.62 326 ILE B O 1
ATOM 5360 N N . ASN B 1 327 ? -6.723 32.188 -0.279 1 79.62 327 ASN B N 1
ATOM 5361 C CA . ASN B 1 327 ? -6.773 32.438 1.159 1 79.62 327 ASN B CA 1
ATOM 5362 C C . ASN B 1 327 ? -8.086 31.938 1.765 1 79.62 327 ASN B C 1
ATOM 5364 O O . ASN B 1 327 ? -8.289 32.031 2.975 1 79.62 327 ASN B O 1
ATOM 5368 N N . LEU B 1 328 ? -8.867 31.375 0.914 1 79.81 328 LEU B N 1
ATOM 5369 C CA . LEU B 1 328 ? -10.164 30.891 1.371 1 79.81 328 LEU B CA 1
ATOM 5370 C C . LEU B 1 328 ? -10.125 29.375 1.598 1 79.81 328 LEU B C 1
ATOM 5372 O O . LEU B 1 328 ? -9.461 28.641 0.856 1 79.81 328 LEU B O 1
ATOM 5376 N N . PRO B 1 329 ? -10.812 28.969 2.613 1 84.31 329 PRO B N 1
ATOM 5377 C CA . PRO B 1 329 ? -10.922 27.516 2.82 1 84.31 329 PRO B CA 1
ATOM 5378 C C . PRO B 1 329 ? -11.836 26.844 1.803 1 84.31 329 PRO B C 1
ATOM 5380 O O . PRO B 1 329 ? -12.992 26.547 2.115 1 84.31 329 PRO B O 1
ATOM 5383 N N . ILE B 1 330 ? -11.32 26.562 0.652 1 84.69 330 ILE B N 1
ATOM 5384 C CA . ILE B 1 330 ? -12.109 26 -0.437 1 84.69 330 ILE B CA 1
ATOM 5385 C C . ILE B 1 330 ? -12.344 24.516 -0.183 1 84.69 330 ILE B C 1
ATOM 5387 O O . ILE B 1 330 ? -11.484 23.828 0.384 1 84.69 330 ILE B O 1
ATOM 5391 N N . LYS B 1 331 ? -13.523 24.125 -0.451 1 86.81 331 LYS B N 1
ATOM 5392 C CA . LYS B 1 331 ? -13.859 22.703 -0.415 1 86.81 331 LYS B CA 1
ATOM 5393 C C . LYS B 1 331 ? -14 22.141 -1.824 1 86.81 331 LYS B C 1
ATOM 5395 O O . LYS B 1 331 ? -14.836 22.609 -2.604 1 86.81 331 LYS B O 1
ATOM 5400 N N . ILE B 1 332 ? -13.188 21.234 -2.186 1 89.5 332 ILE B N 1
ATOM 5401 C CA . ILE B 1 332 ? -13.203 20.609 -3.5 1 89.5 332 ILE B CA 1
ATOM 5402 C C . ILE B 1 332 ? -13.703 19.172 -3.369 1 89.5 332 ILE B C 1
ATOM 5404 O O . ILE B 1 332 ? -13.109 18.359 -2.643 1 89.5 332 ILE B O 1
ATOM 5408 N N . ILE B 1 333 ? -14.75 18.859 -3.975 1 90.94 333 ILE B N 1
ATOM 5409 C CA . ILE B 1 333 ? -15.344 17.531 -3.938 1 90.94 333 ILE B CA 1
ATOM 5410 C C . ILE B 1 333 ? -15.117 16.828 -5.273 1 90.94 333 ILE B C 1
ATOM 5412 O O . ILE B 1 333 ? -15.594 17.281 -6.312 1 90.94 333 ILE B O 1
ATOM 5416 N N . MET B 1 334 ? -14.383 15.727 -5.242 1 92.69 334 MET B N 1
ATOM 5417 C CA . MET B 1 334 ? -14.055 14.953 -6.441 1 92.69 334 MET B CA 1
ATOM 5418 C C . MET B 1 334 ? -15.211 14.039 -6.832 1 92.69 334 MET B C 1
ATOM 5420 O O . MET B 1 334 ? -15.984 13.602 -5.977 1 92.69 334 MET B O 1
ATOM 5424 N N . PRO B 1 335 ? -15.297 13.766 -8.133 1 94.5 335 PRO B N 1
ATOM 5425 C CA . PRO B 1 335 ? -16.328 12.805 -8.547 1 94.5 335 PRO B CA 1
ATOM 5426 C C . PRO B 1 335 ? -15.953 11.367 -8.211 1 94.5 335 PRO B C 1
ATOM 5428 O O . PRO B 1 335 ? -14.789 11.07 -7.922 1 94.5 335 PRO B O 1
ATOM 5431 N N . PHE B 1 336 ? -16.969 10.531 -8.117 1 96.31 336 PHE B N 1
ATOM 5432 C CA . PHE B 1 336 ? -16.766 9.094 -7.965 1 96.31 336 PHE B CA 1
ATOM 5433 C C . PHE B 1 336 ? -17.609 8.32 -8.977 1 96.31 336 PHE B C 1
ATOM 5435 O O . PHE B 1 336 ? -18.5 8.891 -9.617 1 96.31 336 PHE B O 1
ATOM 5442 N N . GLU B 1 337 ? -17.281 7.051 -9.219 1 97.19 337 GLU B N 1
ATOM 5443 C CA . GLU B 1 337 ? -18.031 6.18 -10.117 1 97.19 337 GLU B CA 1
ATOM 5444 C C . GLU B 1 337 ? -18.109 4.758 -9.57 1 97.19 337 GLU B C 1
ATOM 5446 O O . GLU B 1 337 ? -17.156 4.281 -8.938 1 97.19 337 GLU B O 1
ATOM 5451 N N . LEU B 1 338 ? -19.281 4.125 -9.844 1 97.88 338 LEU B N 1
ATOM 5452 C CA . LEU B 1 338 ? -19.375 2.703 -9.516 1 97.88 338 LEU B CA 1
ATOM 5453 C C . LEU B 1 338 ? -18.703 1.855 -10.594 1 97.88 338 LEU B C 1
ATOM 5455 O O . LEU B 1 338 ? -18.906 2.08 -11.789 1 97.88 338 LEU B O 1
ATOM 5459 N N . VAL B 1 339 ? -17.828 0.989 -10.195 1 98 339 VAL B N 1
ATOM 5460 C CA . VAL B 1 339 ? -17.219 0.01 -11.078 1 98 339 VAL B CA 1
ATOM 5461 C C . VAL B 1 339 ? -17.812 -1.37 -10.828 1 98 339 VAL B C 1
ATOM 5463 O O . VAL B 1 339 ? -17.562 -1.984 -9.789 1 98 339 VAL B O 1
ATOM 5466 N N . LEU B 1 340 ? -18.562 -1.819 -11.766 1 97.62 340 LEU B N 1
ATOM 5467 C CA . LEU B 1 340 ? -19.281 -3.076 -11.602 1 97.62 340 LEU B CA 1
ATOM 5468 C C . LEU B 1 340 ? -18.469 -4.246 -12.148 1 97.62 340 LEU B C 1
ATOM 5470 O O . LEU B 1 340 ? -18 -4.199 -13.289 1 97.62 340 LEU B O 1
ATOM 5474 N N . ARG B 1 341 ? -18.297 -5.262 -11.219 1 96.62 341 ARG B N 1
ATOM 5475 C CA . ARG B 1 341 ? -17.578 -6.48 -11.594 1 96.62 341 ARG B CA 1
ATOM 5476 C C . ARG B 1 341 ? -18.344 -7.723 -11.156 1 96.62 341 ARG B C 1
ATOM 5478 O O . ARG B 1 341 ? -19.562 -7.668 -10.953 1 96.62 341 ARG B O 1
ATOM 5485 N N . GLU B 1 342 ? -17.641 -8.844 -10.953 1 95.56 342 GLU B N 1
ATOM 5486 C CA . GLU B 1 342 ? -18.297 -10.148 -10.805 1 95.56 342 GLU B CA 1
ATOM 5487 C C . GLU B 1 342 ? -18.906 -10.305 -9.414 1 95.56 342 GLU B C 1
ATOM 5489 O O . GLU B 1 342 ? -19.875 -11.039 -9.242 1 95.56 342 GLU B O 1
ATOM 5494 N N . SER B 1 343 ? -18.422 -9.602 -8.461 1 97.25 343 SER B N 1
ATOM 5495 C CA . SER B 1 343 ? -18.781 -9.875 -7.07 1 97.25 343 SER B CA 1
ATOM 5496 C C . SER B 1 343 ? -20.188 -9.398 -6.758 1 97.25 343 SER B C 1
ATOM 5498 O O . SER B 1 343 ? -20.766 -9.75 -5.719 1 97.25 343 SER B O 1
ATOM 5500 N N . SER B 1 344 ? -20.766 -8.547 -7.645 1 95.38 344 SER B N 1
ATOM 5501 C CA . SER B 1 344 ? -22.078 -7.996 -7.316 1 95.38 344 SER B CA 1
ATOM 5502 C C . SER B 1 344 ? -23.031 -8.117 -8.492 1 95.38 344 SER B C 1
ATOM 5504 O O . SER B 1 344 ? -24.219 -7.773 -8.375 1 95.38 344 SER B O 1
ATOM 5506 N N . ASN B 1 345 ? -22.547 -8.445 -9.648 1 83.06 345 ASN B N 1
ATOM 5507 C CA . ASN B 1 345 ? -23.406 -8.516 -10.828 1 83.06 345 ASN B CA 1
ATOM 5508 C C . ASN B 1 345 ? -24.047 -9.891 -10.977 1 83.06 345 ASN B C 1
ATOM 5510 O O . ASN B 1 345 ? -23.359 -10.875 -11.25 1 83.06 345 ASN B O 1
ATOM 5514 N N . ILE B 1 346 ? -25.328 -10 -10.461 1 70.19 346 ILE B N 1
ATOM 5515 C CA . ILE B 1 346 ? -26.078 -11.25 -10.602 1 70.19 346 ILE B CA 1
ATOM 5516 C C . ILE B 1 346 ? -26.609 -11.367 -12.023 1 70.19 346 ILE B C 1
ATOM 5518 O O . ILE B 1 346 ? -27.203 -10.422 -12.555 1 70.19 346 ILE B O 1
ATOM 5522 N N . LYS B 1 347 ? -25.906 -12.07 -12.961 1 51.16 347 LYS B N 1
ATOM 5523 C CA . LYS B 1 347 ? -26.609 -12.328 -14.219 1 51.16 347 LYS B CA 1
ATOM 5524 C C . LYS B 1 347 ? -27.969 -12.984 -13.961 1 51.16 347 LYS B C 1
ATOM 5526 O O . LYS B 1 347 ? -28.031 -14.086 -13.406 1 51.16 347 LYS B O 1
ATOM 5531 N N . ARG B 1 348 ? -28.859 -12.398 -13.438 1 38.75 348 ARG B N 1
ATOM 5532 C CA . ARG B 1 348 ? -30.172 -13.047 -13.422 1 38.75 348 ARG B CA 1
ATOM 5533 C C . ARG B 1 348 ? -30.531 -13.594 -14.805 1 38.75 348 ARG B C 1
ATOM 5535 O O . ARG B 1 348 ? -30.5 -12.859 -15.789 1 38.75 348 ARG B O 1
ATOM 5542 N N . THR B 1 349 ? -29.984 -14.781 -15.039 1 34.09 349 THR B N 1
ATOM 5543 C CA . THR B 1 349 ? -30.734 -15.461 -16.078 1 34.09 349 THR B CA 1
ATOM 5544 C C . THR B 1 349 ? -32.219 -15.531 -15.711 1 34.09 349 THR B C 1
ATOM 5546 O O . THR B 1 349 ? -32.562 -15.672 -14.539 1 34.09 349 THR B O 1
#

InterPro domains:
  IPR000843 LacI-type HTH domain [PF00356] (4-50)
  IPR000843 LacI-type HTH domain [PS50932] (2-58)
  IPR000843 LacI-type HTH domain [SM00354] (1-80)
  IPR000843 LacI-type HTH domain [cd01392] (5-58)
  IPR010982 Lambda repressor-like, DNA-binding domain superfamily [G3DSA:1.10.260.40] (3-64)
  IPR010982 Lambda repressor-like, DNA-binding domain superfamily [SSF47413] (2-60)
  IPR028082 Periplasmic binding protein-like I [SSF53822] (82-344)
  IPR046335 Transcriptional regulator LacI/GalR-like, sensor domain [PF13377] (177-344)

Foldseek 3Di:
DQDLVNLCVQLVHDSVVLCCLLVVPVPDDDDPVSSVSSVVSCVVVVPQDDPLSVVLVVCVPPCCPPQPLEEEEEDQCVQQVVDLLNVLLVLLQCVLSVVVPHYYDYDYVVCQQPLSSVVVCCRVVVHQEYEYAADHDPVSVVVVVVRHAYEYEVPPHDPDFAAYQEAQLLQQLLVVLVVLVVVPFQQEAEAEEASDNDVVRVCPDSNVNSVVVSNVVSVGDYDPLRYQHQNSDLVSLQVSLLVSCVVCVPRHGLEYEYAAPSSQLSSVVSCVVVPHDANGRYAYEHESPRVCLCVGVFRHKYKHFPSSVSSNVSNVVSVCVSVVNDVGRHYHHGDMDTDDTRRRDDPPD/DQDLVNLCVQLVHDSVVLCCLLVVPVPDDDDPVSSVSSVVSCVVVVPQDDPLSVVLVVCVPPCCPPQPLEEEEEDQCVQQVVDLLNVLLVLLQQVLSVVVPHYYDYDYVVCQQPLSSVVVCCRVVVHAEYEYAADDDPVSVVVVVVRHAYEYEVPPDDPDFHAYQEAQLLQQLLVVLVVLVVVPFQQEAEAEEASDNDVVRVCPDSNVNSVVVSNVVSVGDYDPLRYQHQNSDLVSLQVSLLVSCVVCVPRHGLEYEYAAPSSQLSSVVSCVVVPHDANGRYAYEHESPRVCLCVGVFRHKYKHFPSSVSSNVSNVVSVCVSVVNDVGRHYHHGDMDTDDTRRRDDPPD

Organism: NCBI:txid1637975

Sequence (698 aa):
MTRLKDIAEYVGVSISTVSRVIQNDQTRNVNQETKAKIWEAVKELGYVPNKHARNLVANKQEKNSIRTMKIGWVANPKQAEMNPYFATIYTGIRDALAKNDYSLISITKDELENEALLLKTIHELGIEGLLLIDQIDCSIIEYIQQNIPVVGLDFFYTDKNIATVDYDREAAVTMVVKHLVDQGHKDIGFIGGGMNETLEGLYAEHRFKGFQHGMEDAGLTIRPEWIIHTKWKMENSYKKMGSLIKEEPLHLPTAMVCASDLMAIAAMRAARENELRIPDDIAFFGVDNIEMSKYSSPQLSTVEIPKYEMGRIAAKTIMEMVEGKINLPIKIIMPFELVLRESSNIKRTMTRLKDIAEYVGVSISTVSRVIQNDQTRNVNQETKAKIWEAVKELGYVPNKHARNLVANKQEKNSIRTMKIGWVANPKQAEMNPYFATIYTGIRDALAKNDYSLISITKDELENEALLLKTIHELGIEGLLLIDQIDCSIIEYIQQNIPVVGLDFFYTDKNIATVDYDREAAVTMVVKHLVDQGHKDIGFIGGGMNETLEGLYAEHRFKGFQHGMEDAGLTIRPEWIIHTKWKMENSYKKMGSLIKEEPLHLPTAMVCASDLMAIAAMRAARENELRIPDDIAFFGVDNIEMSKYSSPQLSTVEIPKYEMGRIAAKTIMEMVEGKINLPIKIIMPFELVLRESSNIKRT

pLDDT: mean 81.77, std 16.99, range [34.0, 98.81]

Secondary structure (DSSP, 8-state):
---HHHHHHHHTS-HHHHHHHHTT--SS---HHHHHHHHHHHHHHT---SHHHHHHHHTTTS-------EEEEE--HHHHTT-HHHHHHHHHHHHHHHHTT-EEEEE-HHHHSSHHHHHHHHHHHT--EEEE-S---HHHHHHHHTTS-EEEES--S--SS-EEEEE-HHHHHHHHHHHHHHTT---EEEEE--SSSSHHHHHHSHHHHHHHHHHHHTTPPPPGGGEEE-TT-HHHHHHHHHHHHHH-TTS--SEEEESSHHHHHHHHHHHHHTT--TTTT-EEE-SB--GGGGTSSSPPBEEE--HHHHHHHHHHHHHHHHTTS--S--EEEE--EEE--TTT-----/---HHHHHHHHTS-HHHHHHHHTT--SS---HHHHHHHHHHHHHHT---SHHHHHHHHTTTS-------EEEEE--HHHHTT-HHHHHHHHHHHHHHHHTT-EEEEE-HHHHHSHHHHHHHHHHHT--EEEE-S---HHHHHHHHTTS-EEEES--S--SS-EEEEE-HHHHHHHHHHHHHHTT---EEEEE--SSSSHHHHHHSHHHHHHHHHHHHTTPPPPGGGEEE-TT-HHHHHHHHHHHHHH-TTS--SEEEESSHHHHHHHHHHHHHTT--TTTT-EEE-SB--GGGGTSSSPPBEEE--HHHHHHHHHHHHHHHHTTS--S--EEEE--EEE--TTT-----

Nearest PDB structures (foldseek):
  3bbl-assembly1_A  TM=8.363E-01  e=5.802E-20  Chloroflexus aggregans DSM 9485
  4wxe-assembly1_A  TM=8.402E-01  e=1.847E-17  Lacticaseibacillus paracasei ATCC 334
  4rk4-assembly1_A-2  TM=8.501E-01  e=4.689E-17  Lacticaseibacillus paracasei ATCC 334
  4rk5-assembly1_A-2  TM=8.459E-01  e=1.190E-16  Lacticaseibacillus paracasei ATCC 334
  6chk-assembly1_A-2  TM=8.563E-01  e=2.537E-16  Lacticaseibacillus paracasei ATCC 334

Radius of gyration: 27.91 Å; Cα contacts (8 Å, |Δi|>4): 1343; chains: 2; bounding box: 76×80×66 Å